Protein 6YXK (pdb70)

Solvent-accessible surface area: 20230 Å² total

Nearest PDB structures (foldseek):
  6yxk-assembly1_B  TM=1.005E+00  e=9.781E-44  Homo sapiens
  8f0l-assembly1_L  TM=9.885E-01  e=2.251E-37  Homo sapiens
  6u9s-assembly2_E  TM=9.678E-01  e=3.108E-36  Mus musculus
  7m55-assembly1_L  TM=8.097E-01  e=1.342E-36  Mus musculus
  7r9d-assembly1_L  TM=7.893E-01  e=4.259E-36  Mus musculus

B-factor: mean 36.18, std 8.66, range [21.0, 83.38]

Organism: Homo sapiens (NCBI:txid9606)

Foldseek 3Di:
DAWAWDAADEAAAQAKDKTKIADPDDQLQFWKKWKWWAAPPGDIHTAWIANQNVRDIDGDPVQPPFWGWHHDSVRSMIIIMGGRDDQVRQTWIKMFTFDGVVVDPGGDGDHIYPTYGYGHHPDDADFWDKDKQAFEPDDVKTKIWIKTDFGDDDDKDKDKPVNPDDAQKDKDDWDQDPVRGIITMIMGIGDPVCQVPDWIWMWMADPRVRDTDTDIHHHD/DWDKAKPDQEDAAAFFAKDKIKIFTPWFQQDPPPRFRQKWKWWAADPDDTDTADGSQFHGDPPRDPLWGKDDGTTMIMIMRHGDDLVRQTKMKMWGPSDPVTDIYIHGYAYDDDFAFWDKDKDWADPVVLVVFKTKIKIKTPFGPDPDKDKWKDFQRHTDPDQKDKDKDQQDSPRRGIMMMMIGMDTSVVVVVTFKIKIWMDGPNDPDIDIDIGTPDD/DDPPDVD

CATH classification: 2.60.40.10 (+1 more: 2.60.40.10)

GO terms:
  GO:0005856 cytoskeleton (C, IDA)
  GO:0003725 double-stranded RNA binding (F, IDA)
  GO:0071222 cellular response to lipopolysaccharide (P, IMP)
  GO:0071225 cellular response to muramyl dipeptide (P, IMP)
  GO:0005515 protein binding (F, IPI)
  GO:0005737 cytoplasm (C, IDA)
  GO:1990254 keratin filament binding (F, IPI)
  GO:0005815 microtubule organizing center (C, TAS)
  GO:0005829 cytosol (C, TAS)
  GO:0042802 identical protein binding (F, IPI)
  GO:0097110 scaffold protein binding (F, IPI)
  GO:0045111 intermediate filament cytoskeleton (C, IDA)
  GO:0060090 molecular adaptor activity (F, EXP)
  GO:0005200 structural constituent of cytoskeleton (F, IDA)
  GO:0005777 peroxisome (C, IDA)
  GO:0005829 cytosol (C, IDA)
  GO:0005882 intermediate filament (C, IDA)
  GO:0005856 cytoskeleton (C, TAS)
  GO:0070062 extracellular exosome (C, HDA)
  GO:0005925 focal adhesion (C, HDA)

InterPro domains:
  IPR006821 Intermediate filament head, DNA-binding domain [PF04732] (7-101)
  IPR018039 Intermediate filament protein, conserved site [PS00226] (397-405)
  IPR039008 Intermediate filament, rod domain [PF00038] (102-410)
  IPR039008 Intermediate filament, rod domain [PS51842] (103-411)
  IPR039008 Intermediate filament, rod domain [SM01391] (102-410)
  IPR050405 Intermediate filament structural protein [PTHR45652] (4-454)

Secondary structure (DSSP, 8-state):
-EEE--SEEEE-TT--EEEEEEEESS-GGGEEEEEEEE-TTS--EEEEEEETTTTEEEE-GGGTTTEEEEEEGGGTEEEEEE-S--GGG-EEEEEEEEEETTT-------EE---EEEEE--PPPBPPEEEEEPPPS---EEEEEEEEEEEBSS--EEEEGGGTB-TTEEEPPPEE-TTS-EEEEEEEEEEGGGTTT---EEEEEEGGGTEEEEEE----/---EEEE-SEEEE-TTS-EEEEEEESS--EETTTTEE-EEEEEE-TTS--EEEEETTTEEPTT--TTEEEEEETTEEEEEESS--GGG-EEEEEEE-SSSS--B--EEEEE----BPPEEEEEPPPHHHHHTTEEEEEEEEEEEBSS--EEEEEETTEEP-SSEEEEEPPPPTTT--EEEEEEEEEEHHHHTT-SEEEEEEE-TT-SS-EEEEEES--/-------

Radius of gyration: 24.69 Å; Cα contacts (8 Å, |Δi|>4): 1161; chains: 3; bounding box: 61×64×58 Å

Structure (mmCIF, N/CA/C/O backbone):
data_6YXK
#
_entry.id   6YXK
#
_cell.length_a   53.379
_cell.length_b   82.094
_cell.length_c   135.613
_cell.angle_alpha   90.000
_cell.angle_beta   90.000
_cell.angle_gamma   90.000
#
_symmetry.space_group_name_H-M   'P 21 21 21'
#
loop_
_entity.id
_entity.type
_entity.pdbx_description
1 polymer 'ACPA 3F3 Fab fragment - heavy chain'
2 polymer 'ACPA 3F3 Fab fragment - light chain'
3 polymer 'Citrullinated Vimentin (59-74)'
4 non-polymer 2-acetamido-2-deoxy-beta-D-glucopyranose
5 water water
#
loop_
_atom_site.group_PDB
_atom_site.id
_atom_site.type_symbol
_atom_site.label_atom_id
_atom_site.label_alt_id
_atom_site.label_comp_id
_atom_site.label_asym_id
_atom_site.label_entity_id
_atom_site.label_seq_id
_atom_site.pdbx_PDB_ins_code
_atom_site.Cartn_x
_atom_site.Cartn_y
_atom_site.Cartn_z
_atom_site.occupancy
_atom_site.B_iso_or_equiv
_atom_site.auth_seq_id
_atom_site.auth_comp_id
_atom_site.auth_asym_id
_atom_site.auth_atom_id
_atom_site.pdbx_PDB_model_num
ATOM 1 N N . VAL A 1 1 ? 15.674 54.675 44.147 1.000 42.189 2 VAL A N 1
ATOM 2 C CA . VAL A 1 1 ? 16.682 54.103 43.138 1.000 40.591 2 VAL A CA 1
ATOM 3 C C . VAL A 1 1 ? 16.416 54.779 41.823 1.000 37.579 2 VAL A C 1
ATOM 4 O O . VAL A 1 1 ? 15.417 54.448 41.237 1.000 37.182 2 VAL A O 1
ATOM 19 N N . GLN A 1 2 ? 17.264 55.709 41.409 1.000 37.636 3 GLN A N 1
ATOM 20 C CA . GLN A 1 2 ? 17.082 56.257 40.057 1.000 36.687 3 GLN A CA 1
ATOM 21 C C . GLN A 1 2 ? 18.350 56.869 39.520 1.000 33.905 3 GLN A C 1
ATOM 22 O O . GLN A 1 2 ? 19.351 56.995 40.245 1.000 33.427 3 GLN A O 1
ATOM 36 N N . LEU A 1 3 ? 18.251 57.150 38.241 1.000 30.051 4 LEU A N 1
ATOM 37 C CA . LEU A 1 3 ? 19.313 57.801 37.468 1.000 29.864 4 LEU A CA 1
ATOM 38 C C . LEU A 1 3 ? 18.774 59.143 36.969 1.000 29.572 4 LEU A C 1
ATOM 39 O O . LEU A 1 3 ? 17.756 59.178 36.231 1.000 29.681 4 LEU A O 1
ATOM 55 N N . VAL A 1 4 ? 19.505 60.206 37.272 1.000 29.751 5 VAL A N 1
ATOM 56 C CA . VAL A 1 4 ? 19.059 61.577 36.974 1.000 29.992 5 VAL A CA 1
ATOM 57 C C . VAL A 1 4 ? 19.893 62.095 35.796 1.000 28.370 5 VAL A C 1
ATOM 58 O O . VAL A 1 4 ? 21.107 62.073 35.901 1.000 28.184 5 VAL A O 1
ATOM 71 N N . GLN A 1 5 ? 19.231 62.582 34.768 1.000 27.686 6 GLN A N 1
ATOM 72 C CA . GLN A 1 5 ? 19.916 63.194 33.616 1.000 29.062 6 GLN A CA 1
ATOM 73 C C . GLN A 1 5 ? 19.256 64.526 33.264 1.000 29.821 6 GLN A C 1
ATOM 74 O O . GLN A 1 5 ? 18.052 64.666 33.319 1.000 29.516 6 GLN A O 1
ATOM 88 N N . PRO A 1 6 ? 20.010 65.482 32.694 1.000 30.306 7 PRO A N 1
ATOM 89 C CA . PRO A 1 6 ? 19.464 66.765 32.318 1.000 29.875 7 PRO A CA 1
ATOM 90 C C . PRO A 1 6 ? 18.586 66.524 31.104 1.000 28.473 7 PRO A C 1
ATOM 91 O O . PRO A 1 6 ? 18.841 65.512 30.422 1.000 27.869 7 PRO A O 1
ATOM 102 N N . GLY A 1 7 ? 17.582 67.400 30.898 1.000 28.185 8 GLY A N 1
ATOM 103 C CA . GLY A 1 7 ? 16.607 67.204 29.803 1.000 28.095 8 GLY A CA 1
ATOM 104 C C . GLY A 1 7 ? 17.267 67.311 28.432 1.000 28.140 8 GLY A C 1
ATOM 105 O O . GLY A 1 7 ? 16.841 66.577 27.471 1.000 29.670 8 GLY A O 1
ATOM 109 N N . ALA A 1 8 ? 18.113 68.323 28.235 1.000 28.987 9 ALA A N 1
ATOM 110 C CA . ALA A 1 8 ? 18.538 68.649 26.849 1.000 30.206 9 ALA A CA 1
ATOM 111 C C . ALA A 1 8 ? 19.905 69.302 26.876 1.000 31.085 9 ALA A C 1
ATOM 112 O O . ALA A 1 8 ? 20.315 69.869 27.894 1.000 31.911 9 ALA A O 1
ATOM 119 N N . GLU A 1 9 ? 20.649 69.079 25.803 1.000 31.183 10 GLU A N 1
ATOM 120 C CA . GLU A 1 9 ? 21.869 69.804 25.536 1.000 32.338 10 GLU A CA 1
ATOM 121 C C . GLU A 1 9 ? 21.826 70.138 24.037 1.000 32.042 10 GLU A C 1
ATOM 122 O O . GLU A 1 9 ? 21.411 69.241 23.264 1.000 29.068 10 GLU A O 1
ATOM 134 N N . VAL A 1 10 ? 22.256 71.340 23.658 1.000 32.337 11 VAL A N 1
ATOM 135 C CA . VAL A 1 10 ? 22.447 71.694 22.203 1.000 33.555 11 VAL A CA 1
ATOM 136 C C . VAL A 1 10 ? 23.928 71.913 21.974 1.000 34.291 11 VAL A C 1
ATOM 137 O O . VAL A 1 10 ? 24.482 72.696 22.728 1.000 35.131 11 VAL A O 1
ATOM 150 N N . MET A 1 11 ? 24.550 71.186 21.055 1.000 33.882 12 MET A N 1
ATOM 151 C CA . MET A 1 11 ? 25.967 71.372 20.719 1.000 35.051 12 MET A CA 1
ATOM 152 C C . MET A 1 11 ? 26.045 71.692 19.237 1.000 34.939 12 MET A C 1
ATOM 153 O O . MET A 1 11 ? 25.206 71.151 18.488 1.000 31.490 12 MET A O 1
ATOM 167 N N . GLN A 1 12 ? 27.182 72.259 18.882 1.000 36.442 13 GLN A N 1
ATOM 168 C CA . GLN A 1 12 ? 27.547 72.606 17.482 1.000 39.450 13 GLN A CA 1
ATOM 169 C C . GLN A 1 12 ? 28.118 71.384 16.789 1.000 37.025 13 GLN A C 1
ATOM 170 O O . GLN A 1 12 ? 28.880 70.628 17.408 1.000 34.733 13 GLN A O 1
ATOM 184 N N . PRO A 1 13 ? 27.903 71.296 15.451 1.000 35.901 14 PRO A N 1
ATOM 185 C CA . PRO A 1 13 ? 28.645 70.346 14.633 1.000 35.196 14 PRO A CA 1
ATOM 186 C C . PRO A 1 13 ? 30.138 70.495 14.887 1.000 35.214 14 PRO A C 1
ATOM 187 O O . PRO A 1 13 ? 30.678 71.628 14.864 1.000 35.679 14 PRO A O 1
ATOM 198 N N . GLY A 1 14 ? 30.775 69.334 15.077 1.000 34.711 15 GLY A N 1
ATOM 199 C CA . GLY A 1 14 ? 32.229 69.246 15.217 1.000 35.461 15 GLY A CA 1
ATOM 200 C C . GLY A 1 14 ? 32.661 69.422 16.654 1.000 35.356 15 GLY A C 1
ATOM 201 O O . GLY A 1 14 ? 33.807 69.158 16.931 1.000 36.018 15 GLY A O 1
ATOM 205 N N . ALA A 1 15 ? 31.753 69.797 17.542 1.000 35.177 16 ALA A N 1
ATOM 206 C CA . ALA A 1 15 ? 32.052 70.066 18.956 1.000 35.800 16 ALA A CA 1
ATOM 207 C C . ALA A 1 15 ? 32.036 68.739 19.721 1.000 36.069 16 ALA A C 1
ATOM 208 O O . ALA A 1 15 ? 31.702 67.673 19.120 1.000 34.873 16 ALA A O 1
ATOM 215 N N . SER A 1 16 ? 32.347 68.812 21.017 1.000 36.280 17 SER A N 1
ATOM 216 C CA . SER A 1 16 ? 32.338 67.684 21.979 1.000 36.880 17 SER A CA 1
ATOM 217 C C . SER A 1 16 ? 31.132 67.818 22.870 1.000 36.608 17 SER A C 1
ATOM 218 O O . SER A 1 16 ? 30.649 68.930 22.985 1.000 40.123 17 SER A O 1
ATOM 226 N N . MET A 1 17 ? 30.629 66.718 23.395 1.000 35.504 18 MET A N 1
ATOM 227 C CA . MET A 1 17 ? 29.545 66.808 24.394 1.000 34.644 18 MET A CA 1
ATOM 228 C C . MET A 1 17 ? 29.982 66.026 25.627 1.000 32.925 18 MET A C 1
ATOM 229 O O . MET A 1 17 ? 30.856 65.173 25.539 1.000 31.414 18 MET A O 1
ATOM 243 N N . LYS A 1 18 ? 29.301 66.294 26.720 1.000 31.896 19 LYS A N 1
ATOM 244 C CA . LYS A 1 18 ? 29.513 65.586 27.976 1.000 30.508 19 LYS A CA 1
ATOM 245 C C . LYS A 1 18 ? 28.131 65.483 28.625 1.000 29.413 19 LYS A C 1
ATOM 246 O O . LYS A 1 18 ? 27.484 66.526 28.894 1.000 29.269 19 LYS A O 1
ATOM 265 N N . VAL A 1 19 ? 27.647 64.264 28.688 1.000 28.279 20 VAL A N 1
ATOM 266 C CA . VAL A 1 19 ? 26.272 63.966 29.144 1.000 29.109 20 VAL A CA 1
ATOM 267 C C . VAL A 1 19 ? 26.431 63.273 30.487 1.000 28.025 20 VAL A C 1
ATOM 268 O O . VAL A 1 19 ? 27.206 62.348 30.596 1.000 27.357 20 VAL A O 1
ATOM 281 N N . PRO A 1 20 ? 25.862 63.818 31.575 1.000 28.323 21 PRO A N 1
ATOM 282 C CA . PRO A 1 20 ? 25.964 63.170 32.886 1.000 28.851 21 PRO A CA 1
ATOM 283 C C . PRO A 1 20 ? 24.792 62.239 33.232 1.000 28.519 21 PRO A C 1
ATOM 284 O O . PRO A 1 20 ? 23.707 62.355 32.702 1.000 25.974 21 PRO A O 1
ATOM 295 N N . CYS A 1 21 ? 25.031 61.416 34.255 1.000 29.050 22 CYS A N 1
ATOM 296 C CA . CYS A 1 21 ? 24.083 60.430 34.783 1.000 28.135 22 CYS A CA 1
ATOM 297 C C . CYS A 1 21 ? 24.374 60.332 36.277 1.000 29.017 22 CYS A C 1
ATOM 298 O O . CYS A 1 21 ? 25.348 59.731 36.595 1.000 27.761 22 CYS A O 1
ATOM 305 N N . GLU A 1 22 ? 23.520 60.912 37.078 1.000 29.945 23 GLU A N 1
ATOM 306 C CA . GLU A 1 22 ? 23.702 61.009 38.538 1.000 32.208 23 GLU A CA 1
ATOM 307 C C . GLU A 1 22 ? 22.835 59.931 39.186 1.000 32.636 23 GLU A C 1
ATOM 308 O O . GLU A 1 22 ? 21.647 59.737 38.833 1.000 31.947 23 GLU A O 1
ATOM 320 N N . THR A 1 23 ? 23.466 59.132 40.014 1.000 34.462 24 THR A N 1
ATOM 321 C CA . THR A 1 23 ? 22.786 57.970 40.599 1.000 34.834 24 THR A CA 1
ATOM 322 C C . THR A 1 23 ? 22.200 58.408 41.915 1.000 37.811 24 THR A C 1
ATOM 323 O O . THR A 1 23 ? 22.882 59.142 42.674 1.000 38.008 24 THR A O 1
ATOM 334 N N . SER A 1 24 ? 21.073 57.785 42.215 1.000 40.397 25 SER A N 1
ATOM 335 C CA . SER A 1 24 ? 20.293 57.988 43.464 1.000 43.432 25 SER A CA 1
ATOM 336 C C . SER A 1 24 ? 19.870 56.646 44.078 1.000 42.696 25 SER A C 1
ATOM 337 O O . SER A 1 24 ? 19.412 55.771 43.334 1.000 40.372 25 SER A O 1
ATOM 345 N N . GLY A 1 25 ? 19.844 56.533 45.399 1.000 42.967 26 GLY A N 1
ATOM 346 C CA . GLY A 1 25 ? 19.061 55.485 46.064 1.000 43.696 26 GLY A CA 1
ATOM 347 C C . GLY A 1 25 ? 19.797 54.155 46.079 1.000 45.332 26 GLY A C 1
ATOM 348 O O . GLY A 1 25 ? 19.155 53.132 46.413 1.000 49.797 26 GLY A O 1
ATOM 352 N N . TYR A 1 26 ? 21.098 54.149 45.771 1.000 44.006 27 TYR A N 1
ATOM 353 C CA . TYR A 1 26 ? 21.978 52.956 45.787 1.000 42.335 27 TYR A CA 1
ATOM 354 C C . TYR A 1 26 ? 23.425 53.407 45.720 1.000 43.123 27 TYR A C 1
ATOM 355 O O . TYR A 1 26 ? 23.683 54.593 45.504 1.000 45.413 27 TYR A O 1
ATOM 373 N N . ILE A 1 27 ? 24.318 52.451 45.920 1.000 43.189 28 ILE A N 1
ATOM 374 C CA . ILE A 1 27 ? 25.782 52.663 45.980 1.000 43.506 28 ILE A CA 1
ATOM 375 C C . ILE A 1 27 ? 26.357 52.700 44.562 1.000 42.718 28 ILE A C 1
ATOM 376 O O . ILE A 1 27 ? 26.454 51.613 43.947 1.000 40.104 28 ILE A O 1
ATOM 392 N N . PHE A 1 28 ? 26.794 53.901 44.162 1.000 41.806 29 PHE A N 1
ATOM 393 C CA . PHE A 1 28 ? 27.271 54.294 42.812 1.000 40.061 29 PHE A CA 1
ATOM 394 C C . PHE A 1 28 ? 28.268 53.241 42.287 1.000 38.925 29 PHE A C 1
ATOM 395 O O . PHE A 1 28 ? 28.241 52.849 41.127 1.000 36.222 29 PHE A O 1
ATOM 412 N N . ASN A 1 29 ? 29.207 52.854 43.149 1.000 37.126 30 ASN A N 1
ATOM 413 C CA . ASN A 1 29 ? 30.372 52.008 42.769 1.000 36.897 30 ASN A CA 1
ATOM 414 C C . ASN A 1 29 ? 29.961 50.556 42.451 1.000 35.464 30 ASN A C 1
ATOM 415 O O . ASN A 1 29 ? 30.738 49.849 41.794 1.000 37.656 30 ASN A O 1
ATOM 426 N N . ASP A 1 30 ? 28.814 50.083 42.918 1.000 34.139 31 ASP A N 1
ATOM 427 C CA . ASP A 1 30 ? 28.491 48.642 42.912 1.000 33.679 31 ASP A CA 1
ATOM 428 C C . ASP A 1 30 ? 27.805 48.207 41.602 1.000 31.529 31 ASP A C 1
ATOM 429 O O . ASP A 1 30 ? 27.511 47.033 41.542 1.000 30.542 31 ASP A O 1
ATOM 438 N N . TYR A 1 31 ? 27.527 49.077 40.610 1.000 31.381 32 TYR A N 1
ATOM 439 C CA . TYR A 1 31 ? 26.824 48.595 39.400 1.000 29.432 32 TYR A CA 1
ATOM 440 C C . TYR A 1 31 ? 27.453 49.174 38.135 1.000 29.666 32 TYR A C 1
ATOM 441 O O . TYR A 1 31 ? 27.917 50.291 38.121 1.000 30.927 32 TYR A O 1
ATOM 459 N N . TYR A 1 32 ? 27.344 48.438 37.045 1.000 27.842 33 TYR A N 1
ATOM 460 C CA . TYR A 1 32 ? 27.767 48.961 35.736 1.000 28.046 33 TYR A CA 1
ATOM 461 C C . TYR A 1 32 ? 26.729 49.958 35.274 1.000 26.900 33 TYR A C 1
ATOM 462 O O . TYR A 1 32 ? 25.593 49.778 35.678 1.000 27.119 33 TYR A O 1
ATOM 480 N N . LEU A 1 33 ? 27.157 50.993 34.561 1.000 26.880 34 LEU A N 1
ATOM 481 C CA . LEU A 1 33 ? 26.265 51.926 33.868 1.000 26.767 34 LEU A CA 1
ATOM 482 C C . LEU A 1 33 ? 26.545 51.717 32.372 1.000 26.982 34 LEU A C 1
ATOM 483 O O . LEU A 1 33 ? 27.637 51.381 32.047 1.000 27.553 34 LEU A O 1
ATOM 499 N N . HIS A 1 34 ? 25.522 51.895 31.573 1.000 26.346 35 HIS A N 1
ATOM 500 C CA . HIS A 1 34 ? 25.523 51.743 30.094 1.000 26.163 35 HIS A CA 1
ATOM 501 C C . HIS A 1 34 ? 24.943 53.010 29.498 1.000 25.588 35 HIS A C 1
ATOM 502 O O . HIS A 1 34 ? 24.060 53.624 30.120 1.000 24.679 35 HIS A O 1
ATOM 517 N N . TRP A 1 35 ? 25.379 53.343 28.292 1.000 25.570 36 TRP A N 1
ATOM 518 C CA . TRP A 1 35 ? 24.821 54.419 27.517 1.000 24.412 36 TRP A CA 1
ATOM 519 C C . TRP A 1 35 ? 24.217 53.777 26.276 1.000 25.372 36 TRP A C 1
ATOM 520 O O . TRP A 1 35 ? 24.877 52.926 25.620 1.000 24.138 36 TRP A O 1
ATOM 541 N N . VAL A 1 36 ? 23.008 54.213 25.982 1.000 25.688 37 VAL A N 1
ATOM 542 C CA . VAL A 1 36 ? 22.154 53.724 24.877 1.000 25.883 37 VAL A CA 1
ATOM 543 C C . VAL A 1 36 ? 21.568 54.983 24.239 1.000 25.566 37 VAL A C 1
ATOM 544 O O . VAL A 1 36 ? 20.942 55.805 24.989 1.000 25.989 37 VAL A O 1
ATOM 557 N N . ARG A 1 37 ? 21.680 55.142 22.932 1.000 24.573 38 ARG A N 1
ATOM 558 C CA . ARG A 1 37 ? 21.181 56.372 22.322 1.000 24.343 38 ARG A CA 1
ATOM 559 C C . ARG A 1 37 ? 20.042 56.033 21.345 1.000 24.674 38 ARG A C 1
ATOM 560 O O . ARG A 1 37 ? 19.935 54.884 20.890 1.000 24.540 38 ARG A O 1
ATOM 581 N N . GLN A 1 38 ? 19.174 57.014 21.045 1.000 26.321 39 GLN A N 1
ATOM 582 C CA . GLN A 1 38 ? 17.976 56.798 20.177 1.000 28.345 39 GLN A CA 1
ATOM 583 C C . GLN A 1 38 ? 17.755 58.035 19.340 1.000 27.580 39 GLN A C 1
ATOM 584 O O . GLN A 1 38 ? 17.331 59.054 19.865 1.000 28.238 39 GLN A O 1
ATOM 598 N N . ALA A 1 39 ? 18.148 57.973 18.105 1.000 29.777 40 ALA A N 1
ATOM 599 C CA . ALA A 1 39 ? 17.892 59.048 17.135 1.000 32.300 40 ALA A CA 1
ATOM 600 C C . ALA A 1 39 ? 16.381 59.233 16.986 1.000 33.962 40 ALA A C 1
ATOM 601 O O . ALA A 1 39 ? 15.606 58.300 17.132 1.000 31.275 40 ALA A O 1
ATOM 608 N N . PRO A 1 40 ? 15.917 60.441 16.593 1.000 39.592 41 PRO A N 1
ATOM 609 C CA . PRO A 1 40 ? 14.479 60.728 16.509 1.000 41.275 41 PRO A CA 1
ATOM 610 C C . PRO A 1 40 ? 13.772 59.707 15.596 1.000 39.280 41 PRO A C 1
ATOM 611 O O . PRO A 1 40 ? 14.229 59.508 14.464 1.000 34.198 41 PRO A O 1
ATOM 622 N N . GLY A 1 41 ? 12.815 59.000 16.219 1.000 38.503 42 GLY A N 1
ATOM 623 C CA . GLY A 1 41 ? 11.908 57.982 15.656 1.000 38.904 42 GLY A CA 1
ATOM 624 C C . GLY A 1 41 ? 12.591 56.668 15.337 1.000 38.590 42 GLY A C 1
ATOM 625 O O . GLY A 1 41 ? 12.046 55.911 14.545 1.000 42.056 42 GLY A O 1
ATOM 629 N N . LEU A 1 42 ? 13.790 56.400 15.839 1.000 36.031 43 LEU A N 1
ATOM 630 C CA . LEU A 1 42 ? 14.502 55.185 15.436 1.000 33.406 43 LEU A CA 1
ATOM 631 C C . LEU A 1 42 ? 14.731 54.319 16.675 1.000 32.964 43 LEU A C 1
ATOM 632 O O . LEU A 1 42 ? 14.121 54.603 17.780 1.000 32.019 43 LEU A O 1
ATOM 648 N N . GLY A 1 43 ? 15.568 53.294 16.478 1.000 32.149 44 GLY A N 1
ATOM 649 C CA . GLY A 1 43 ? 15.899 52.241 17.427 1.000 32.151 44 GLY A CA 1
ATOM 650 C C . GLY A 1 43 ? 16.741 52.691 18.611 1.000 30.433 44 GLY A C 1
ATOM 651 O O . GLY A 1 43 ? 17.250 53.806 18.653 1.000 31.949 44 GLY A O 1
ATOM 655 N N . LEU A 1 44 ? 16.985 51.755 19.501 1.000 29.696 45 LEU A N 1
ATOM 656 C CA . LEU A 1 44 ? 17.970 51.838 20.615 1.000 27.951 45 LEU A CA 1
ATOM 657 C C . LEU A 1 44 ? 19.338 51.326 20.144 1.000 28.933 45 LEU A C 1
ATOM 658 O O . LEU A 1 44 ? 19.366 50.346 19.453 1.000 30.821 45 LEU A O 1
ATOM 674 N N . GLU A 1 45 ? 20.428 52.056 20.426 1.000 28.317 46 GLU A N 1
ATOM 675 C CA . GLU A 1 45 ? 21.794 51.666 20.049 1.000 28.265 46 GLU A CA 1
ATOM 676 C C . GLU A 1 45 ? 22.600 51.703 21.347 1.000 25.925 46 GLU A C 1
ATOM 677 O O . GLU A 1 45 ? 22.790 52.791 21.843 1.000 24.607 46 GLU A O 1
ATOM 689 N N . TRP A 1 46 ? 23.234 50.593 21.639 1.000 25.397 47 TRP A N 1
ATOM 690 C CA . TRP A 1 46 ? 24.162 50.425 22.769 1.000 26.235 47 TRP A CA 1
ATOM 691 C C . TRP A 1 46 ? 25.507 51.013 22.406 1.000 25.923 47 TRP A C 1
ATOM 692 O O . TRP A 1 46 ? 26.080 50.726 21.291 1.000 25.637 47 TRP A O 1
ATOM 713 N N . MET A 1 47 ? 26.021 51.837 23.297 1.000 25.126 48 MET A N 1
ATOM 714 C CA . MET A 1 47 ? 27.292 52.544 23.038 1.000 25.882 48 MET A CA 1
ATOM 715 C C . MET A 1 47 ? 28.427 51.922 23.862 1.000 25.625 48 MET A C 1
ATOM 716 O O . MET A 1 47 ? 29.564 51.793 23.317 1.000 25.141 48 MET A O 1
ATOM 730 N N . GLY A 1 48 ? 28.174 51.570 25.146 1.000 23.239 49 GLY A N 1
ATOM 731 C CA . GLY A 1 48 ? 29.280 51.125 25.963 1.000 23.061 49 GLY A CA 1
ATOM 732 C C . GLY A 1 48 ? 28.861 50.999 27.412 1.000 23.120 49 GLY A C 1
ATOM 733 O O . GLY A 1 48 ? 27.730 51.465 27.740 1.000 22.104 49 GLY A O 1
ATOM 737 N N . TRP A 1 49 ? 29.748 50.425 28.245 1.000 23.705 50 TRP A N 1
ATOM 738 C CA . TRP A 1 49 ? 29.483 50.426 29.722 1.000 23.801 50 TRP A CA 1
ATOM 739 C C . TRP A 1 49 ? 30.720 50.944 30.428 1.000 23.960 50 TRP A C 1
ATOM 740 O O . TRP A 1 49 ? 31.800 51.024 29.829 1.000 23.355 50 TRP A O 1
ATOM 761 N N . ILE A 1 50 ? 30.564 51.230 31.725 1.000 24.717 51 ILE A N 1
ATOM 762 C CA . ILE A 1 50 ? 31.641 51.646 32.630 1.000 25.134 51 ILE A CA 1
ATOM 763 C C . ILE A 1 50 ? 31.331 50.971 33.981 1.000 26.040 51 ILE A C 1
ATOM 764 O O . ILE A 1 50 ? 30.234 50.914 34.330 1.000 25.314 51 ILE A O 1
ATOM 780 N N . ALA A 1 51 ? 32.323 50.410 34.626 1.000 27.896 52 ALA A N 1
ATOM 781 C CA . ALA A 1 51 ? 32.267 49.917 36.018 1.000 29.516 52 ALA A CA 1
ATOM 782 C C . ALA A 1 51 ? 32.747 51.096 36.830 1.000 30.521 52 ALA A C 1
ATOM 783 O O . ALA A 1 51 ? 33.891 51.409 36.788 1.000 32.405 52 ALA A O 1
ATOM 790 N N . PRO A 1 52 ? 31.884 51.912 37.444 1.000 32.203 53 PRO A N 1
ATOM 791 C CA . PRO A 1 52 ? 32.331 53.174 38.014 1.000 33.574 53 PRO A CA 1
ATOM 792 C C . PRO A 1 52 ? 33.418 52.969 39.082 1.000 35.699 53 PRO A C 1
ATOM 793 O O . PRO A 1 52 ? 34.326 53.819 39.181 1.000 35.966 53 PRO A O 1
ATOM 804 N N . LYS A 1 53 ? 33.377 51.857 39.789 1.000 37.290 54 LYS A N 1
ATOM 805 C CA . LYS A 1 53 ? 34.339 51.652 40.912 1.000 40.520 54 LYS A CA 1
ATOM 806 C C . LYS A 1 53 ? 35.774 51.804 40.386 1.000 40.918 54 LYS A C 1
ATOM 807 O O . LYS A 1 53 ? 36.488 52.595 40.945 1.000 41.070 54 LYS A O 1
ATOM 826 N N . THR A 1 54 ? 36.126 51.155 39.262 1.000 39.376 55 THR A N 1
ATOM 827 C CA . THR A 1 54 ? 37.503 51.054 38.718 1.000 38.549 55 THR A CA 1
ATOM 828 C C . THR A 1 54 ? 37.714 51.943 37.489 1.000 38.309 55 THR A C 1
ATOM 829 O O . THR A 1 54 ? 38.886 52.126 37.062 1.000 39.511 55 THR A O 1
ATOM 840 N N . GLY A 1 55 ? 36.648 52.494 36.914 1.000 35.908 56 GLY A N 1
ATOM 841 C CA . GLY A 1 55 ? 36.758 53.297 35.684 1.000 35.333 56 GLY A CA 1
ATOM 842 C C . GLY A 1 55 ? 37.001 52.416 34.474 1.000 34.205 56 GLY A C 1
ATOM 843 O O . GLY A 1 55 ? 37.273 52.970 33.387 1.000 37.018 56 GLY A O 1
ATOM 847 N N . VAL A 1 56 ? 36.904 51.101 34.603 1.000 33.360 57 VAL A N 1
ATOM 848 C CA . VAL A 1 56 ? 37.175 50.231 33.431 1.000 33.687 57 VAL A CA 1
ATOM 849 C C . VAL A 1 56 ? 35.955 50.390 32.521 1.000 31.621 57 VAL A C 1
ATOM 850 O O . VAL A 1 56 ? 34.815 50.569 33.007 1.000 29.145 57 VAL A O 1
ATOM 863 N N . THR A 1 57 ? 36.195 50.467 31.239 1.000 32.014 58 THR A N 1
ATOM 864 C CA . THR A 1 57 ? 35.133 50.681 30.248 1.000 31.556 58 THR A CA 1
ATOM 865 C C . THR A 1 57 ? 35.168 49.659 29.093 1.000 33.274 58 THR A C 1
ATOM 866 O O . THR A 1 57 ? 36.175 48.926 28.945 1.000 34.343 58 THR A O 1
ATOM 877 N N . LYS A 1 58 ? 34.090 49.609 28.304 1.000 32.671 59 LYS A N 1
ATOM 878 C CA . LYS A 1 58 ? 34.052 48.846 27.033 1.000 33.915 59 LYS A CA 1
ATOM 879 C C . LYS A 1 58 ? 33.077 49.586 26.121 1.000 31.784 59 LYS A C 1
ATOM 880 O O . LYS A 1 58 ? 31.990 49.946 26.592 1.000 29.788 59 LYS A O 1
ATOM 899 N N . PHE A 1 59 ? 33.509 49.867 24.903 1.000 30.036 60 PHE A N 1
ATOM 900 C CA . PHE A 1 59 ? 32.700 50.647 23.935 1.000 28.976 60 PHE A CA 1
ATOM 901 C C . PHE A 1 59 ? 32.397 49.742 22.748 1.000 28.980 60 PHE A C 1
ATOM 902 O O . PHE A 1 59 ? 33.238 48.966 22.288 1.000 29.503 60 PHE A O 1
ATOM 919 N N . ALA A 1 60 ? 31.295 49.982 22.090 1.000 29.331 61 ALA A N 1
ATOM 920 C CA . ALA A 1 60 ? 31.022 49.356 20.783 1.000 29.681 61 ALA A CA 1
ATOM 921 C C . ALA A 1 60 ? 32.106 49.854 19.829 1.000 31.141 61 ALA A C 1
ATOM 922 O O . ALA A 1 60 ? 32.565 51.004 19.988 1.000 29.584 61 ALA A O 1
ATOM 929 N N . GLN A 1 61 ? 32.549 48.967 18.956 1.000 33.004 62 GLN A N 1
ATOM 930 C CA . GLN A 1 61 ? 33.650 49.247 18.003 1.000 35.658 62 GLN A CA 1
ATOM 931 C C . GLN A 1 61 ? 33.337 50.548 17.260 1.000 34.941 62 GLN A C 1
ATOM 932 O O . GLN A 1 61 ? 34.176 51.428 17.277 1.000 36.334 62 GLN A O 1
ATOM 946 N N . LYS A 1 62 ? 32.172 50.736 16.674 1.000 34.812 63 LYS A N 1
ATOM 947 C CA . LYS A 1 62 ? 31.907 52.007 15.932 1.000 34.738 63 LYS A CA 1
ATOM 948 C C . LYS A 1 62 ? 32.085 53.284 16.762 1.000 34.574 63 LYS A C 1
ATOM 949 O O . LYS A 1 62 ? 32.071 54.319 16.147 1.000 34.002 63 LYS A O 1
ATOM 968 N N . PHE A 1 63 ? 32.154 53.264 18.098 1.000 33.139 64 PHE A N 1
ATOM 969 C CA . PHE A 1 63 ? 32.370 54.486 18.902 1.000 32.828 64 PHE A CA 1
ATOM 970 C C . PHE A 1 63 ? 33.789 54.565 19.447 1.000 34.562 64 PHE A C 1
ATOM 971 O O . PHE A 1 63 ? 34.146 55.580 20.000 1.000 35.172 64 PHE A O 1
ATOM 988 N N . GLN A 1 64 ? 34.616 53.559 19.197 1.000 37.596 65 GLN A N 1
ATOM 989 C CA . GLN A 1 64 ? 36.015 53.515 19.660 1.000 38.788 65 GLN A CA 1
ATOM 990 C C . GLN A 1 64 ? 36.783 54.665 19.006 1.000 39.492 65 GLN A C 1
ATOM 991 O O . GLN A 1 64 ? 36.587 54.899 17.802 1.000 36.587 65 GLN A O 1
ATOM 1005 N N . GLY A 1 65 ? 37.459 55.442 19.874 1.000 38.174 66 GLY A N 1
ATOM 1006 C CA . GLY A 1 65 ? 38.335 56.569 19.545 1.000 39.727 66 GLY A CA 1
ATOM 1007 C C . GLY A 1 65 ? 37.640 57.914 19.504 1.000 39.998 66 GLY A C 1
ATOM 1008 O O . GLY A 1 65 ? 38.345 58.908 19.197 1.000 45.168 66 GLY A O 1
ATOM 1012 N N . ARG A 1 66 ? 36.320 57.968 19.648 1.000 38.203 67 ARG A N 1
ATOM 1013 C CA . ARG A 1 66 ? 35.601 59.256 19.775 1.000 37.572 67 ARG A CA 1
ATOM 1014 C C . ARG A 1 66 ? 34.766 59.295 21.057 1.000 34.366 67 ARG A C 1
ATOM 1015 O O . ARG A 1 66 ? 34.157 60.297 21.270 1.000 34.106 67 ARG A O 1
ATOM 1036 N N . VAL A 1 67 ? 34.734 58.267 21.879 1.000 33.859 68 VAL A N 1
ATOM 1037 C CA . VAL A 1 67 ? 33.946 58.343 23.133 1.000 32.078 68 VAL A CA 1
ATOM 1038 C C . VAL A 1 67 ? 34.884 58.082 24.304 1.000 31.893 68 VAL A C 1
ATOM 1039 O O . VAL A 1 67 ? 35.960 57.477 24.178 1.000 30.860 68 VAL A O 1
ATOM 1052 N N . ASN A 1 68 ? 34.462 58.570 25.449 1.000 31.375 69 ASN A N 1
ATOM 1053 C CA . ASN A 1 68 ? 35.042 58.142 26.730 1.000 31.367 69 ASN A CA 1
ATOM 1054 C C . ASN A 1 68 ? 33.864 58.085 27.721 1.000 29.615 69 ASN A C 1
ATOM 1055 O O . ASN A 1 68 ? 32.814 58.668 27.427 1.000 28.566 69 ASN A O 1
ATOM 1065 N N . MET A 1 69 ? 34.017 57.287 28.777 1.000 28.684 70 MET A N 1
ATOM 1066 C CA . MET A 1 69 ? 33.058 57.188 29.883 1.000 27.980 70 MET A CA 1
ATOM 1067 C C . MET A 1 69 ? 33.898 57.265 31.147 1.000 29.127 70 MET A C 1
ATOM 1068 O O . MET A 1 69 ? 34.981 56.580 31.206 1.000 29.161 70 MET A O 1
ATOM 1082 N N . THR A 1 70 ? 33.515 58.190 32.006 1.000 29.703 71 THR A N 1
ATOM 1083 C CA . THR A 1 70 ? 34.287 58.524 33.218 1.000 31.132 71 THR A CA 1
ATOM 1084 C C . THR A 1 70 ? 33.313 58.609 34.395 1.000 31.249 71 THR A C 1
ATOM 1085 O O . THR A 1 70 ? 32.114 58.633 34.182 1.000 29.713 71 THR A O 1
ATOM 1096 N N . ALA A 1 71 ? 33.843 58.532 35.597 1.000 33.304 72 ALA A N 1
ATOM 1097 C CA . ALA A 1 71 ? 33.023 58.499 36.815 1.000 34.609 72 ALA A CA 1
ATOM 1098 C C . ALA A 1 71 ? 33.673 59.386 37.856 1.000 36.845 72 ALA A C 1
ATOM 1099 O O . ALA A 1 71 ? 34.903 59.376 37.920 1.000 37.691 72 ALA A O 1
ATOM 1106 N N . ASP A 1 72 ? 32.863 60.149 38.595 1.000 36.757 73 ASP A N 1
ATOM 1107 C CA . ASP A 1 72 ? 33.314 60.975 39.748 1.000 37.227 73 ASP A CA 1
ATOM 1108 C C . ASP A 1 72 ? 32.436 60.561 40.940 1.000 37.128 73 ASP A C 1
ATOM 1109 O O . ASP A 1 72 ? 31.261 60.963 41.006 1.000 37.429 73 ASP A O 1
ATOM 1118 N N . SER A 1 73 ? 32.940 59.690 41.765 1.000 37.071 74 SER A N 1
ATOM 1119 C CA . SER A 1 73 ? 32.132 59.115 42.866 1.000 38.897 74 SER A CA 1
ATOM 1120 C C . SER A 1 73 ? 31.827 60.190 43.899 1.000 38.224 74 SER A C 1
ATOM 1121 O O . SER A 1 73 ? 30.802 60.065 44.589 1.000 38.954 74 SER A O 1
ATOM 1129 N N . SER A 1 74 ? 32.584 61.266 43.910 1.000 38.372 75 SER A N 1
ATOM 1130 C CA . SER A 1 74 ? 32.346 62.359 44.876 1.000 40.031 75 SER A CA 1
ATOM 1131 C C . SER A 1 74 ? 31.007 63.032 44.563 1.000 39.376 75 SER A C 1
ATOM 1132 O O . SER A 1 74 ? 30.494 63.675 45.500 1.000 40.302 75 SER A O 1
ATOM 1140 N N . VAL A 1 75 ? 30.466 62.960 43.311 1.000 36.451 76 VAL A N 1
ATOM 1141 C CA . VAL A 1 75 ? 29.132 63.533 43.025 1.000 35.113 76 VAL A CA 1
ATOM 1142 C C . VAL A 1 75 ? 28.177 62.434 42.568 1.000 33.266 76 VAL A C 1
ATOM 1143 O O . VAL A 1 75 ? 27.140 62.785 42.009 1.000 32.173 76 VAL A O 1
ATOM 1156 N N . ASN A 1 76 ? 28.549 61.170 42.726 1.000 32.326 77 ASN A N 1
ATOM 1157 C CA . ASN A 1 76 ? 27.741 60.002 42.306 1.000 31.537 77 ASN A CA 1
ATOM 1158 C C . ASN A 1 76 ? 27.350 60.153 40.837 1.000 29.567 77 ASN A C 1
ATOM 1159 O O . ASN A 1 76 ? 26.206 59.762 40.543 1.000 27.911 77 ASN A O 1
ATOM 1169 N N . THR A 1 77 ? 28.230 60.736 40.008 1.000 28.536 78 THR A N 1
ATOM 1170 C CA . THR A 1 77 ? 27.885 60.958 38.563 1.000 27.756 78 THR A CA 1
ATOM 1171 C C . THR A 1 77 ? 28.910 60.260 37.667 1.000 27.580 78 THR A C 1
ATOM 1172 O O . THR A 1 77 ? 30.113 60.253 37.987 1.000 28.211 78 THR A O 1
ATOM 1183 N N . SER A 1 78 ? 28.424 59.714 36.568 1.000 26.659 79 SER A N 1
ATOM 1184 C CA . SER A 1 78 ? 29.211 59.146 35.461 1.000 26.812 79 SER A CA 1
ATOM 1185 C C . SER A 1 78 ? 28.852 59.895 34.169 1.000 26.529 79 SER A C 1
ATOM 1186 O O . SER A 1 78 ? 27.771 60.412 34.097 1.000 25.964 79 SER A O 1
ATOM 1194 N N . TYR A 1 79 ? 29.811 60.033 33.248 1.000 26.442 80 TYR A N 1
ATOM 1195 C CA . TYR A 1 79 ? 29.714 60.969 32.118 1.000 26.184 80 TYR A CA 1
ATOM 1196 C C . TYR A 1 79 ? 30.028 60.210 30.834 1.000 26.112 80 TYR A C 1
ATOM 1197 O O . TYR A 1 79 ? 30.937 59.394 30.805 1.000 26.342 80 TYR A O 1
ATOM 1215 N N . LEU A 1 80 ? 29.276 60.535 29.812 1.000 26.330 81 LEU A N 1
ATOM 1216 C CA . LEU A 1 80 ? 29.601 60.140 28.439 1.000 26.997 81 LEU A CA 1
ATOM 1217 C C . LEU A 1 80 ? 30.181 61.362 27.783 1.000 29.037 81 LEU A C 1
ATOM 1218 O O . LEU A 1 80 ? 29.427 62.418 27.750 1.000 29.570 81 LEU A O 1
ATOM 1234 N N . GLU A 1 81 ? 31.382 61.222 27.233 1.000 30.914 82 GLU A N 1
ATOM 1235 C CA . GLU A 1 81 ? 32.029 62.230 26.380 1.000 33.463 82 GLU A CA 1
ATOM 1236 C C . GLU A 1 81 ? 32.064 61.707 24.939 1.000 33.668 82 GLU A C 1
ATOM 1237 O O . GLU A 1 81 ? 32.451 60.542 24.705 1.000 33.626 82 GLU A O 1
ATOM 1249 N N . MET A 1 82 ? 31.726 62.548 23.996 1.000 33.705 83 MET A N 1
ATOM 1250 C CA . MET A 1 82 ? 31.893 62.155 22.583 1.000 34.524 83 MET A CA 1
ATOM 1251 C C . MET A 1 82 ? 32.381 63.377 21.792 1.000 33.288 83 MET A C 1
ATOM 1252 O O . MET A 1 82 ? 31.889 64.493 22.036 1.000 32.017 83 MET A O 1
ATOM 1266 N N . THR A 1 83 ? 33.327 63.170 20.878 1.000 32.934 84 THR A N 1
ATOM 1267 C CA . THR A 1 83 ? 33.951 64.236 20.067 1.000 33.878 84 THR A CA 1
ATOM 1268 C C . THR A 1 83 ? 33.434 64.128 18.624 1.000 33.697 84 THR A C 1
ATOM 1269 O O . THR A 1 83 ? 32.739 63.142 18.273 1.000 32.096 84 THR A O 1
ATOM 1280 N N . GLY A 1 84 ? 33.759 65.135 17.853 1.000 35.254 85 GLY A N 1
ATOM 1281 C CA . GLY A 1 84 ? 33.449 65.223 16.418 1.000 35.869 85 GLY A CA 1
ATOM 1282 C C . GLY A 1 84 ? 31.992 65.022 16.178 1.000 34.446 85 GLY A C 1
ATOM 1283 O O . GLY A 1 84 ? 31.724 64.291 15.267 1.000 34.953 85 GLY A O 1
ATOM 1287 N N . LEU A 1 85 ? 31.089 65.701 16.923 1.000 33.271 86 LEU A N 1
ATOM 1288 C CA . LEU A 1 85 ? 29.636 65.548 16.721 1.000 32.089 86 LEU A CA 1
ATOM 1289 C C . LEU A 1 85 ? 29.223 65.925 15.282 1.000 31.632 86 LEU A C 1
ATOM 1290 O O . LEU A 1 85 ? 29.598 66.964 14.805 1.000 31.955 86 LEU A O 1
ATOM 1306 N N . THR A 1 86 ? 28.264 65.203 14.764 1.000 31.233 87 THR A N 1
ATOM 1307 C CA . THR A 1 86 ? 27.556 65.503 13.486 1.000 32.326 87 THR A CA 1
ATOM 1308 C C . THR A 1 86 ? 26.061 65.391 13.709 1.000 31.763 87 THR A C 1
ATOM 1309 O O . THR A 1 86 ? 25.583 64.959 14.846 1.000 30.363 87 THR A O 1
ATOM 1320 N N . PHE A 1 87 ? 25.306 65.787 12.690 1.000 33.211 88 PHE A N 1
ATOM 1321 C CA . PHE A 1 87 ? 23.838 65.682 12.664 1.000 33.565 88 PHE A CA 1
ATOM 1322 C C . PHE A 1 87 ? 23.433 64.272 13.041 1.000 32.007 88 PHE A C 1
ATOM 1323 O O . PHE A 1 87 ? 22.370 64.176 13.681 1.000 30.934 88 PHE A O 1
ATOM 1340 N N . ASP A 1 88 ? 24.178 63.245 12.603 1.000 32.807 89 ASP A N 1
ATOM 1341 C CA . ASP A 1 88 ? 23.884 61.828 12.939 1.000 33.413 89 ASP A CA 1
ATOM 1342 C C . ASP A 1 88 ? 24.068 61.558 14.441 1.000 31.447 89 ASP A C 1
ATOM 1343 O O . ASP A 1 88 ? 23.801 60.418 14.852 1.000 30.497 89 ASP A O 1
ATOM 1352 N N . ASP A 1 89 ? 24.540 62.502 15.250 1.000 30.446 90 ASP A N 1
ATOM 1353 C CA . ASP A 1 89 ? 24.652 62.252 16.730 1.000 29.319 90 ASP A CA 1
ATOM 1354 C C . ASP A 1 89 ? 23.475 62.859 17.472 1.000 29.092 90 ASP A C 1
ATOM 1355 O O . ASP A 1 89 ? 23.381 62.663 18.746 1.000 29.777 90 ASP A O 1
ATOM 1364 N N . THR A 1 90 ? 22.615 63.582 16.757 1.000 29.080 91 THR A N 1
ATOM 1365 C CA . THR A 1 90 ? 21.371 64.084 17.328 1.000 28.461 91 THR A CA 1
ATOM 1366 C C . THR A 1 90 ? 20.549 62.883 17.792 1.000 27.245 91 THR A C 1
ATOM 1367 O O . THR A 1 90 ? 20.265 61.951 16.979 1.000 25.983 91 THR A O 1
ATOM 1378 N N . ALA A 1 91 ? 20.176 62.848 19.068 1.000 25.408 92 ALA A N 1
ATOM 1379 C CA . ALA A 1 91 ? 19.522 61.660 19.602 1.000 24.140 92 ALA A CA 1
ATOM 1380 C C . ALA A 1 91 ? 19.182 61.909 21.061 1.000 23.472 92 ALA A C 1
ATOM 1381 O O . ALA A 1 91 ? 19.761 62.794 21.647 1.000 23.412 92 ALA A O 1
ATOM 1388 N N . VAL A 1 92 ? 18.392 61.039 21.640 1.000 24.136 93 VAL A N 1
ATOM 1389 C CA . VAL A 1 92 ? 18.336 61.001 23.134 1.000 24.704 93 VAL A CA 1
ATOM 1390 C C . VAL A 1 92 ? 19.372 59.995 23.644 1.000 24.180 93 VAL A C 1
ATOM 1391 O O . VAL A 1 92 ? 19.374 58.910 23.163 1.000 25.286 93 VAL A O 1
ATOM 1404 N N . TYR A 1 93 ? 20.233 60.400 24.574 1.000 23.885 94 TYR A N 1
ATOM 1405 C CA . TYR A 1 93 ? 21.283 59.594 25.261 1.000 23.577 94 TYR A CA 1
ATOM 1406 C C . TYR A 1 93 ? 20.718 59.130 26.595 1.000 24.552 94 TYR A C 1
ATOM 1407 O O . TYR A 1 93 ? 20.513 59.948 27.480 1.000 25.657 94 TYR A O 1
ATOM 1425 N N . PHE A 1 94 ? 20.424 57.845 26.752 1.000 25.331 95 PHE A N 1
ATOM 1426 C CA . PHE A 1 94 ? 19.931 57.292 28.046 1.000 24.794 95 PHE A CA 1
ATOM 1427 C C . PHE A 1 94 ? 21.129 56.683 28.766 1.000 24.941 95 PHE A C 1
ATOM 1428 O O . PHE A 1 94 ? 21.937 56.006 28.105 1.000 25.535 95 PHE A O 1
ATOM 1445 N N . CYS A 1 95 ? 21.234 56.847 30.063 1.000 24.740 96 CYS A N 1
ATOM 1446 C CA . CYS A 1 95 ? 22.082 55.969 30.883 1.000 25.392 96 CYS A CA 1
ATOM 1447 C C . CYS A 1 95 ? 21.111 54.922 31.507 1.000 25.811 96 CYS A C 1
ATOM 1448 O O . CYS A 1 95 ? 19.823 55.201 31.573 1.000 27.565 96 CYS A O 1
ATOM 1455 N N . ALA A 1 96 ? 21.629 53.730 31.806 1.000 23.992 97 ALA A N 1
ATOM 1456 C CA . ALA A 1 96 ? 20.898 52.587 32.367 1.000 24.637 97 ALA A CA 1
ATOM 1457 C C . ALA A 1 96 ? 21.838 51.757 33.256 1.000 24.581 97 ALA A C 1
ATOM 1458 O O . ALA A 1 96 ? 23.034 51.617 32.955 1.000 25.271 97 ALA A O 1
ATOM 1465 N N . ARG A 1 97 ? 21.275 51.144 34.266 1.000 25.462 98 ARG A N 1
ATOM 1466 C CA . ARG A 1 97 ? 21.957 50.266 35.263 1.000 25.292 98 ARG A CA 1
ATOM 1467 C C . ARG A 1 97 ? 21.840 48.808 34.848 1.000 25.659 98 ARG A C 1
ATOM 1468 O O . ARG A 1 97 ? 20.687 48.330 34.558 1.000 27.358 98 ARG A O 1
ATOM 1489 N N . GLY A 1 98 ? 22.990 48.145 34.741 1.000 25.961 99 GLY A N 1
ATOM 1490 C CA . GLY A 1 98 ? 23.105 46.693 34.537 1.000 26.263 99 GLY A CA 1
ATOM 1491 C C . GLY A 1 98 ? 23.665 45.973 35.746 1.000 26.961 99 GLY A C 1
ATOM 1492 O O . GLY A 1 98 ? 23.038 46.018 36.768 1.000 27.105 99 GLY A O 1
ATOM 1496 N N . THR A 1 99 ? 24.752 45.252 35.521 1.000 26.581 100 THR A N 1
ATOM 1497 C CA . THR A 1 99 ? 25.292 44.169 36.322 1.000 27.446 100 THR A CA 1
ATOM 1498 C C . THR A 1 99 ? 25.712 44.748 37.678 1.000 27.942 100 THR A C 1
ATOM 1499 O O . THR A 1 99 ? 26.265 45.845 37.734 1.000 26.680 100 THR A O 1
ATOM 1510 N N . TYR A 1 100 ? 25.419 43.990 38.699 1.000 29.988 101 TYR A N 1
ATOM 1511 C CA . TYR A 1 100 ? 25.997 44.171 40.055 1.000 31.551 101 TYR A CA 1
ATOM 1512 C C . TYR A 1 100 ? 27.413 43.608 40.029 1.000 32.084 101 TYR A C 1
ATOM 1513 O O . TYR A 1 100 ? 27.572 42.413 39.837 1.000 33.119 101 TYR A O 1
ATOM 1531 N N . LEU A 1 101 ? 28.397 44.479 40.197 1.000 33.654 102 LEU A N 1
ATOM 1532 C CA . LEU A 1 101 ? 29.850 44.236 40.006 1.000 35.301 102 LEU A CA 1
ATOM 1533 C C . LEU A 1 101 ? 30.375 43.135 40.937 1.000 35.470 102 LEU A C 1
ATOM 1534 O O . LEU A 1 101 ? 31.176 42.305 40.523 1.000 35.317 102 LEU A O 1
ATOM 1550 N N . PRO A 1 102 ? 29.963 43.038 42.213 1.000 35.702 103 PRO A N 1
ATOM 1551 C CA . PRO A 1 102 ? 30.608 42.082 43.129 1.000 36.721 103 PRO A CA 1
ATOM 1552 C C . PRO A 1 102 ? 30.366 40.649 42.631 1.000 38.146 103 PRO A C 1
ATOM 1553 O O . PRO A 1 102 ? 31.088 39.750 42.984 1.000 39.054 103 PRO A O 1
ATOM 1564 N N . VAL A 1 103 ? 29.295 40.461 41.860 1.000 36.997 104 VAL A N 1
ATOM 1565 C CA . VAL A 1 103 ? 28.920 39.123 41.344 1.000 36.425 104 VAL A CA 1
ATOM 1566 C C . VAL A 1 103 ? 29.258 39.076 39.860 1.000 34.398 104 VAL A C 1
ATOM 1567 O O . VAL A 1 103 ? 29.778 38.056 39.410 1.000 35.000 104 VAL A O 1
ATOM 1580 N N . ASP A 1 104 ? 29.091 40.181 39.174 1.000 31.809 105 ASP A N 1
ATOM 1581 C CA . ASP A 1 104 ? 29.623 40.363 37.794 1.000 31.132 105 ASP A CA 1
ATOM 1582 C C . ASP A 1 104 ? 28.890 39.513 36.742 1.000 29.737 105 ASP A C 1
ATOM 1583 O O . ASP A 1 104 ? 29.369 39.461 35.547 1.000 29.360 105 ASP A O 1
ATOM 1592 N N . GLU A 1 105 ? 27.750 38.940 37.060 1.000 29.511 106 GLU A N 1
ATOM 1593 C CA . GLU A 1 105 ? 26.915 38.256 36.049 1.000 29.232 106 GLU A CA 1
ATOM 1594 C C . GLU A 1 105 ? 26.216 39.274 35.106 1.000 28.217 106 GLU A C 1
ATOM 1595 O O . GLU A 1 105 ? 25.408 40.137 35.528 1.000 26.714 106 GLU A O 1
ATOM 1607 N N . SER A 1 106 ? 26.397 39.098 33.810 1.000 27.869 107 SER A N 1
ATOM 1608 C CA . SER A 1 106 ? 25.775 40.001 32.807 1.000 27.214 107 SER A CA 1
ATOM 1609 C C . SER A 1 106 ? 24.278 40.063 33.071 1.000 26.719 107 SER A C 1
ATOM 1610 O O . SER A 1 106 ? 23.648 39.041 33.216 1.000 27.419 107 SER A O 1
ATOM 1618 N N . ALA A 1 107 ? 23.695 41.247 33.097 1.000 27.294 108 ALA A N 1
ATOM 1619 C CA . ALA A 1 107 ? 22.285 41.470 33.526 1.000 27.709 108 ALA A CA 1
ATOM 1620 C C . ALA A 1 107 ? 21.580 42.404 32.534 1.000 27.082 108 ALA A C 1
ATOM 1621 O O . ALA A 1 107 ? 22.251 43.207 31.900 1.000 25.858 108 ALA A O 1
ATOM 1628 N N . ALA A 1 108 ? 20.271 42.307 32.398 1.000 28.505 109 ALA A N 1
ATOM 1629 C CA . ALA A 1 108 ? 19.481 43.295 31.601 1.000 28.164 109 ALA A CA 1
ATOM 1630 C C . ALA A 1 108 ? 19.460 44.658 32.320 1.000 28.358 109 ALA A C 1
ATOM 1631 O O . ALA A 1 108 ? 19.887 44.745 33.552 1.000 26.556 109 ALA A O 1
ATOM 1638 N N . PHE A 1 109 ? 18.948 45.677 31.653 1.000 26.200 110 PHE A N 1
ATOM 1639 C CA . PHE A 1 109 ? 19.051 47.069 32.150 1.000 27.080 110 PHE A CA 1
ATOM 1640 C C . PHE A 1 109 ? 17.759 47.372 32.925 1.000 27.330 110 PHE A C 1
ATOM 1641 O O . PHE A 1 109 ? 16.726 47.497 32.326 1.000 26.019 110 PHE A O 1
ATOM 1658 N N . ASP A 1 110 ? 17.809 47.299 34.264 1.000 27.521 111 ASP A N 1
ATOM 1659 C CA . ASP A 1 110 ? 16.569 47.403 35.061 1.000 28.741 111 ASP A CA 1
ATOM 1660 C C . ASP A 1 110 ? 16.196 48.872 35.354 1.000 29.400 111 ASP A C 1
ATOM 1661 O O . ASP A 1 110 ? 15.023 49.155 35.589 1.000 33.157 111 ASP A O 1
ATOM 1670 N N . VAL A 1 111 ? 17.133 49.800 35.452 1.000 28.758 112 VAL A N 1
ATOM 1671 C CA . VAL A 1 111 ? 16.809 51.198 35.803 1.000 29.360 112 VAL A CA 1
ATOM 1672 C C . VAL A 1 111 ? 17.391 52.106 34.722 1.000 28.604 112 VAL A C 1
ATOM 1673 O O . VAL A 1 111 ? 18.511 51.907 34.418 1.000 29.532 112 VAL A O 1
ATOM 1686 N N . TRP A 1 112 ? 16.593 53.015 34.141 1.000 28.349 113 TRP A N 1
ATOM 1687 C CA . TRP A 1 112 ? 16.973 53.958 33.055 1.000 25.823 113 TRP A CA 1
ATOM 1688 C C . TRP A 1 112 ? 16.800 55.401 33.528 1.000 25.116 113 TRP A C 1
ATOM 1689 O O . TRP A 1 112 ? 15.867 55.675 34.296 1.000 24.723 113 TRP A O 1
ATOM 1710 N N . GLY A 1 113 ? 17.731 56.281 33.147 1.000 23.951 114 GLY A N 1
ATOM 1711 C CA . GLY A 1 113 ? 17.566 57.742 33.104 1.000 24.054 114 GLY A CA 1
ATOM 1712 C C . GLY A 1 113 ? 16.445 58.110 32.148 1.000 24.204 114 GLY A C 1
ATOM 1713 O O . GLY A 1 113 ? 16.108 57.220 31.287 1.000 23.866 114 GLY A O 1
ATOM 1717 N N . LEU A 1 114 ? 15.887 59.329 32.308 1.000 25.708 115 LEU A N 1
ATOM 1718 C CA . LEU A 1 114 ? 14.819 59.810 31.412 1.000 27.635 115 LEU A CA 1
ATOM 1719 C C . LEU A 1 114 ? 15.430 60.130 30.054 1.000 26.543 115 LEU A C 1
ATOM 1720 O O . LEU A 1 114 ? 14.669 60.295 29.151 1.000 27.724 115 LEU A O 1
ATOM 1736 N N . GLY A 1 115 ? 16.727 60.322 29.986 1.000 26.583 116 GLY A N 1
ATOM 1737 C CA . GLY A 1 115 ? 17.484 60.609 28.746 1.000 28.045 116 GLY A CA 1
ATOM 1738 C C . GLY A 1 115 ? 17.748 62.093 28.546 1.000 27.632 116 GLY A C 1
ATOM 1739 O O . GLY A 1 115 ? 16.978 62.937 29.028 1.000 28.330 116 GLY A O 1
ATOM 1743 N N . THR A 1 116 ? 18.840 62.425 27.882 1.000 27.665 117 THR A N 1
ATOM 1744 C CA . THR A 1 116 ? 19.222 63.799 27.568 1.000 26.745 117 THR A CA 1
ATOM 1745 C C . THR A 1 116 ? 19.004 63.905 26.072 1.000 27.336 117 THR A C 1
ATOM 1746 O O . THR A 1 116 ? 19.642 63.196 25.284 1.000 26.145 117 THR A O 1
ATOM 1757 N N . ASP A 1 117 ? 18.144 64.814 25.708 1.000 27.914 118 ASP A N 1
ATOM 1758 C CA . ASP A 1 117 ? 17.987 65.111 24.274 1.000 28.309 118 ASP A CA 1
ATOM 1759 C C . ASP A 1 117 ? 19.134 65.968 23.749 1.000 26.634 118 ASP A C 1
ATOM 1760 O O . ASP A 1 117 ? 19.219 67.166 24.092 1.000 27.370 118 ASP A O 1
ATOM 1769 N N . VAL A 1 118 ? 20.001 65.400 22.930 1.000 25.548 119 VAL A N 1
ATOM 1770 C CA . VAL A 1 118 ? 21.160 66.145 22.415 1.000 26.399 119 VAL A CA 1
ATOM 1771 C C . VAL A 1 118 ? 20.890 66.530 20.964 1.000 26.207 119 VAL A C 1
ATOM 1772 O O . VAL A 1 118 ? 20.604 65.649 20.176 1.000 27.285 119 VAL A O 1
ATOM 1785 N N . THR A 1 119 ? 20.904 67.814 20.651 1.000 26.782 120 THR A N 1
ATOM 1786 C CA . THR A 1 119 ? 20.641 68.313 19.266 1.000 27.144 120 THR A CA 1
ATOM 1787 C C . THR A 1 119 ? 21.973 68.856 18.806 1.000 27.285 120 THR A C 1
ATOM 1788 O O . THR A 1 119 ? 22.566 69.641 19.539 1.000 27.150 120 THR A O 1
ATOM 1799 N N . VAL A 1 120 ? 22.493 68.321 17.720 1.000 28.048 121 VAL A N 1
ATOM 1800 C CA . VAL A 1 120 ? 23.683 68.892 17.080 1.000 29.156 121 VAL A CA 1
ATOM 1801 C C . VAL A 1 120 ? 23.226 69.899 16.049 1.000 31.837 121 VAL A C 1
ATOM 1802 O O . VAL A 1 120 ? 22.589 69.501 14.974 1.000 32.522 121 VAL A O 1
ATOM 1815 N N . SER A 1 121 ? 23.574 71.141 16.278 1.000 32.879 122 SER A N 1
ATOM 1816 C CA . SER A 1 121 ? 23.121 72.210 15.386 1.000 35.288 122 SER A CA 1
ATOM 1817 C C . SER A 1 121 ? 23.935 73.465 15.628 1.000 37.036 122 SER A C 1
ATOM 1818 O O . SER A 1 121 ? 24.319 73.779 16.794 1.000 37.552 122 SER A O 1
ATOM 1826 N N . SER A 1 122 ? 24.146 74.197 14.564 1.000 38.767 123 SER A N 1
ATOM 1827 C CA . SER A 1 122 ? 24.743 75.540 14.689 1.000 41.055 123 SER A CA 1
ATOM 1828 C C . SER A 1 122 ? 23.618 76.593 14.678 1.000 41.718 123 SER A C 1
ATOM 1829 O O . SER A 1 122 ? 23.934 77.750 14.790 1.000 42.384 123 SER A O 1
ATOM 1837 N N . ALA A 1 123 ? 22.328 76.245 14.634 1.000 41.556 124 ALA A N 1
ATOM 1838 C CA . ALA A 1 123 ? 21.258 77.283 14.701 1.000 41.494 124 ALA A CA 1
ATOM 1839 C C . ALA A 1 123 ? 21.302 78.038 16.059 1.000 40.863 124 ALA A C 1
ATOM 1840 O O . ALA A 1 123 ? 21.751 77.451 17.068 1.000 40.855 124 ALA A O 1
ATOM 1847 N N . SER A 1 124 ? 20.819 79.282 16.099 1.000 40.850 125 SER A N 1
ATOM 1848 C CA . SER A 1 124 ? 20.669 80.083 17.348 1.000 40.821 125 SER A CA 1
ATOM 1849 C C . SER A 1 124 ? 19.254 79.950 17.889 1.000 38.327 125 SER A C 1
ATOM 1850 O O . SER A 1 124 ? 18.329 79.831 17.071 1.000 36.392 125 SER A O 1
ATOM 1858 N N . THR A 1 125 ? 19.099 80.050 19.213 1.000 37.397 126 THR A N 1
ATOM 1859 C CA . THR A 1 125 ? 17.775 80.102 19.881 1.000 35.967 126 THR A CA 1
ATOM 1860 C C . THR A 1 125 ? 16.872 81.090 19.150 1.000 36.156 126 THR A C 1
ATOM 1861 O O . THR A 1 125 ? 17.289 82.195 18.876 1.000 38.173 126 THR A O 1
ATOM 1872 N N . LYS A 1 126 ? 15.687 80.652 18.774 1.000 35.254 127 LYS A N 1
ATOM 1873 C CA . LYS A 1 126 ? 14.695 81.520 18.098 1.000 34.956 127 LYS A CA 1
ATOM 1874 C C . LYS A 1 126 ? 13.275 81.123 18.528 1.000 32.393 127 LYS A C 1
ATOM 1875 O O . LYS A 1 126 ? 12.948 79.929 18.538 1.000 31.556 127 LYS A O 1
ATOM 1894 N N . GLY A 1 127 ? 12.477 82.123 18.912 1.000 32.801 128 GLY A N 1
ATOM 1895 C CA . GLY A 1 127 ? 11.051 81.992 19.210 1.000 31.894 128 GLY A CA 1
ATOM 1896 C C . GLY A 1 127 ? 10.297 81.824 17.878 1.000 31.893 128 GLY A C 1
ATOM 1897 O O . GLY A 1 127 ? 10.791 82.240 16.843 1.000 31.237 128 GLY A O 1
ATOM 1901 N N . PRO A 1 128 ? 9.123 81.170 17.892 1.000 31.925 129 PRO A N 1
ATOM 1902 C CA . PRO A 1 128 ? 8.342 80.926 16.682 1.000 32.219 129 PRO A CA 1
ATOM 1903 C C . PRO A 1 128 ? 7.525 82.136 16.243 1.000 33.558 129 PRO A C 1
ATOM 1904 O O . PRO A 1 128 ? 7.205 82.997 17.048 1.000 33.927 129 PRO A O 1
ATOM 1915 N N . SER A 1 129 ? 7.244 82.191 14.941 1.000 33.938 130 SER A N 1
ATOM 1916 C CA . SER A 1 129 ? 6.145 82.979 14.364 1.000 34.445 130 SER A CA 1
ATOM 1917 C C . SER A 1 129 ? 4.914 82.097 14.448 1.000 33.745 130 SER A C 1
ATOM 1918 O O . SER A 1 129 ? 5.050 80.924 14.171 1.000 34.723 130 SER A O 1
ATOM 1926 N N . VAL A 1 130 ? 3.760 82.623 14.860 1.000 33.252 131 VAL A N 1
ATOM 1927 C CA . VAL A 1 130 ? 2.509 81.837 14.931 1.000 32.032 131 VAL A CA 1
ATOM 1928 C C . VAL A 1 130 ? 1.547 82.421 13.899 1.000 32.629 131 VAL A C 1
ATOM 1929 O O . VAL A 1 130 ? 1.243 83.587 13.996 1.000 33.019 131 VAL A O 1
ATOM 1942 N N . PHE A 1 131 ? 1.193 81.632 12.894 1.000 31.819 132 PHE A N 1
ATOM 1943 C CA . PHE A 1 131 ? 0.238 82.025 11.849 1.000 33.369 132 PHE A CA 1
ATOM 1944 C C . PHE A 1 131 ? -1.069 81.277 11.987 1.000 32.934 132 PHE A C 1
ATOM 1945 O O . PHE A 1 131 ? -1.108 80.095 12.205 1.000 32.233 132 PHE A O 1
ATOM 1962 N N . PRO A 1 132 ? -2.186 81.932 11.684 1.000 34.991 133 PRO A N 1
ATOM 1963 C CA . PRO A 1 132 ? -3.470 81.260 11.713 1.000 35.695 133 PRO A CA 1
ATOM 1964 C C . PRO A 1 132 ? -3.652 80.288 10.539 1.000 36.441 133 PRO A C 1
ATOM 1965 O O . PRO A 1 132 ? -3.198 80.551 9.441 1.000 35.136 133 PRO A O 1
ATOM 1976 N N . LEU A 1 133 ? -4.262 79.150 10.836 1.000 36.724 134 LEU A N 1
ATOM 1977 C CA . LEU A 1 133 ? -4.886 78.272 9.814 1.000 37.588 134 LEU A CA 1
ATOM 1978 C C . LEU A 1 133 ? -6.397 78.532 9.901 1.000 37.771 134 LEU A C 1
ATOM 1979 O O . LEU A 1 133 ? -7.070 77.952 10.787 1.000 36.770 134 LEU A O 1
ATOM 1995 N N . ALA A 1 134 ? -6.890 79.468 9.094 1.000 38.427 135 ALA A N 1
ATOM 1996 C CA . ALA A 1 134 ? -8.275 79.990 9.170 1.000 39.597 135 ALA A CA 1
ATOM 1997 C C . ALA A 1 134 ? -9.227 78.883 8.737 1.000 39.679 135 ALA A C 1
ATOM 1998 O O . ALA A 1 134 ? -8.897 78.113 7.851 1.000 38.339 135 ALA A O 1
ATOM 2005 N N . PRO A 1 135 ? -10.410 78.757 9.388 1.000 40.397 136 PRO A N 1
ATOM 2006 C CA . PRO A 1 135 ? -11.438 77.836 8.943 1.000 41.947 136 PRO A CA 1
ATOM 2007 C C . PRO A 1 135 ? -11.927 78.290 7.560 1.000 43.466 136 PRO A C 1
ATOM 2008 O O . PRO A 1 135 ? -12.058 79.473 7.373 1.000 42.582 136 PRO A O 1
ATOM 2019 N N . SER A 1 136 ? -12.113 77.356 6.630 1.000 47.396 137 SER A N 1
ATOM 2020 C CA . SER A 1 136 ? -12.447 77.654 5.210 1.000 50.289 137 SER A CA 1
ATOM 2021 C C . SER A 1 136 ? -13.891 78.122 5.182 1.000 53.948 137 SER A C 1
ATOM 2022 O O . SER A 1 136 ? -14.638 77.746 6.102 1.000 54.286 137 SER A O 1
ATOM 2030 N N . SER A 1 137 ? -14.291 78.809 4.117 1.000 58.525 138 SER A N 1
ATOM 2031 C CA . SER A 1 137 ? -15.671 79.317 3.908 1.000 62.446 138 SER A CA 1
ATOM 2032 C C . SER A 1 137 ? -16.611 78.188 3.431 1.000 65.588 138 SER A C 1
ATOM 2033 O O . SER A 1 137 ? -17.527 78.485 2.649 1.000 69.168 138 SER A O 1
ATOM 2041 N N . LYS A 1 138 ? -16.435 76.947 3.928 1.000 69.333 139 LYS A N 1
ATOM 2042 C CA . LYS A 1 138 ? -17.324 75.768 3.666 1.000 69.955 139 LYS A CA 1
ATOM 2043 C C . LYS A 1 138 ? -17.488 74.870 4.910 1.000 72.596 139 LYS A C 1
ATOM 2044 O O . LYS A 1 138 ? -16.539 74.840 5.715 1.000 74.047 139 LYS A O 1
ATOM 2063 N N . SER A 1 139 ? -18.634 74.167 5.049 1.000 74.503 140 SER A N 1
ATOM 2064 C CA . SER A 1 139 ? -18.868 72.940 5.879 1.000 73.740 140 SER A CA 1
ATOM 2065 C C . SER A 1 139 ? -20.304 72.925 6.449 1.000 75.192 140 SER A C 1
ATOM 2066 O O . SER A 1 139 ? -20.473 72.484 7.641 1.000 72.477 140 SER A O 1
ATOM 2074 N N . GLY A 1 143 ? -21.938 70.808 9.735 1.000 47.075 144 GLY A N 1
ATOM 2075 C CA . GLY A 1 143 ? -20.935 69.801 10.077 1.000 45.697 144 GLY A CA 1
ATOM 2076 C C . GLY A 1 143 ? -19.876 70.433 10.957 1.000 44.444 144 GLY A C 1
ATOM 2077 O O . GLY A 1 143 ? -20.193 71.276 11.815 1.000 44.233 144 GLY A O 1
ATOM 2081 N N . THR A 1 144 ? -18.638 70.057 10.726 1.000 44.240 145 THR A N 1
ATOM 2082 C CA . THR A 1 144 ? -17.487 70.468 11.565 1.000 44.607 145 THR A CA 1
ATOM 2083 C C . THR A 1 144 ? -16.503 71.169 10.619 1.000 43.230 145 THR A C 1
ATOM 2084 O O . THR A 1 144 ? -16.544 70.892 9.374 1.000 43.792 145 THR A O 1
ATOM 2095 N N . ALA A 1 145 ? -15.824 72.173 11.162 1.000 40.656 146 ALA A N 1
ATOM 2096 C CA . ALA A 1 145 ? -14.761 72.953 10.511 1.000 38.508 146 ALA A CA 1
ATOM 2097 C C . ALA A 1 145 ? -13.466 72.598 11.201 1.000 37.102 146 ALA A C 1
ATOM 2098 O O . ALA A 1 145 ? -13.514 72.159 12.388 1.000 36.051 146 ALA A O 1
ATOM 2105 N N . ALA A 1 146 ? -12.36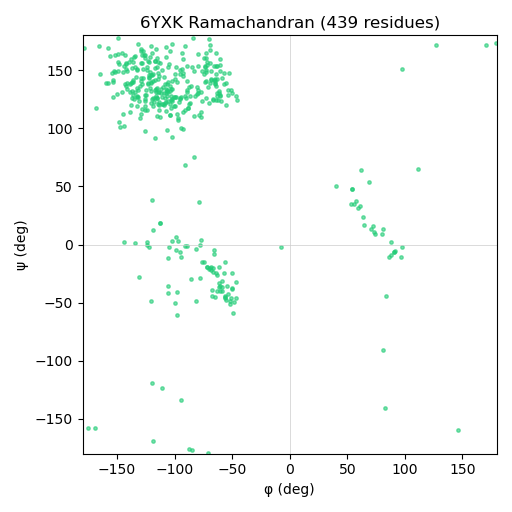6 72.679 10.443 1.000 35.853 147 ALA A N 1
ATOM 2106 C CA . ALA A 1 146 ? -11.000 72.604 11.000 1.000 34.567 147 ALA A CA 1
ATOM 2107 C C . ALA A 1 146 ? -10.362 73.993 11.007 1.000 33.597 147 ALA A C 1
ATOM 2108 O O . ALA A 1 146 ? -10.524 74.752 10.069 1.000 32.898 147 ALA A O 1
ATOM 2115 N N . LEU A 1 147 ? -9.641 74.307 12.085 1.000 32.739 148 LEU A N 1
ATOM 2116 C CA . LEU A 1 147 ? -8.818 75.523 12.191 1.000 32.062 148 LEU A CA 1
ATOM 2117 C C . LEU A 1 147 ? -7.577 75.176 13.018 1.000 31.275 148 LEU A C 1
ATOM 2118 O O . LEU A 1 147 ? -7.517 74.096 13.537 1.000 31.215 148 LEU A O 1
ATOM 2134 N N . GLY A 1 148 ? -6.549 76.007 12.988 1.000 31.500 149 GLY A N 1
ATOM 2135 C CA . GLY A 1 148 ? -5.421 75.797 13.887 1.000 31.327 149 GLY A CA 1
ATOM 2136 C C . GLY A 1 148 ? -4.393 76.891 13.814 1.000 31.264 149 GLY A C 1
ATOM 2137 O O . GLY A 1 148 ? -4.701 78.002 13.363 1.000 31.945 149 GLY A O 1
ATOM 2141 N N . CYS A 1 149 ? -3.189 76.546 14.238 1.000 30.909 150 CYS A N 1
ATOM 2142 C CA . CYS A 1 149 ? -2.036 77.449 14.328 1.000 31.273 150 CYS A CA 1
ATOM 2143 C C . CYS A 1 149 ? -0.867 76.787 13.664 1.000 30.256 150 CYS A C 1
ATOM 2144 O O . CYS A 1 149 ? -0.636 75.614 13.867 1.000 29.053 150 CYS A O 1
ATOM 2151 N N . LEU A 1 150 ? -0.150 77.569 12.874 1.000 30.777 151 LEU A N 1
ATOM 2152 C CA . LEU A 1 150 ? 1.126 77.140 12.285 1.000 30.597 151 LEU A CA 1
ATOM 2153 C C . LEU A 1 150 ? 2.208 77.832 13.111 1.000 30.110 151 LEU A C 1
ATOM 2154 O O . LEU A 1 150 ? 2.279 79.069 13.094 1.000 30.662 151 LEU A O 1
ATOM 2170 N N . VAL A 1 151 ? 3.037 77.045 13.785 1.000 30.197 152 VAL A N 1
ATOM 2171 C CA . VAL A 1 151 ? 4.127 77.524 14.674 1.000 30.580 152 VAL A CA 1
ATOM 2172 C C . VAL A 1 151 ? 5.449 77.282 13.950 1.000 30.477 152 VAL A C 1
ATOM 2173 O O . VAL A 1 151 ? 6.006 76.191 14.053 1.000 29.589 152 VAL A O 1
ATOM 2186 N N . LYS A 1 152 ? 5.970 78.323 13.328 1.000 32.350 153 LYS A N 1
ATOM 2187 C CA . LYS A 1 152 ? 7.070 78.222 12.350 1.000 32.049 153 LYS A CA 1
ATOM 2188 C C . LYS A 1 152 ? 8.342 78.896 12.871 1.000 31.629 153 LYS A C 1
ATOM 2189 O O . LYS A 1 152 ? 8.278 79.975 13.494 1.000 30.236 153 LYS A O 1
ATOM 2208 N N . ASP A 1 153 ? 9.470 78.285 12.494 1.000 31.286 154 ASP A N 1
ATOM 2209 C CA . ASP A 1 153 ? 10.819 78.869 12.521 1.000 31.401 154 ASP A CA 1
ATOM 2210 C C . ASP A 1 153 ? 11.246 79.059 13.977 1.000 30.269 154 ASP A C 1
ATOM 2211 O O . ASP A 1 153 ? 11.633 80.151 14.306 1.000 31.552 154 ASP A O 1
ATOM 2220 N N . TYR A 1 154 ? 11.189 78.020 14.784 1.000 29.415 155 TYR A N 1
ATOM 2221 C CA . TYR A 1 154 ? 11.761 78.103 16.175 1.000 29.184 155 TYR A CA 1
ATOM 2222 C C . TYR A 1 154 ? 12.905 77.113 16.337 1.000 29.242 155 TYR A C 1
ATOM 2223 O O . TYR A 1 154 ? 13.114 76.174 15.527 1.000 27.900 155 TYR A O 1
ATOM 2241 N N . PHE A 1 155 ? 13.763 77.416 17.332 1.000 29.305 156 PHE A N 1
ATOM 2242 C CA . PHE A 1 155 ? 14.875 76.543 17.687 1.000 29.446 156 PHE A CA 1
ATOM 2243 C C . PHE A 1 155 ? 15.268 76.866 19.126 1.000 30.303 156 PHE A C 1
ATOM 2244 O O . PHE A 1 155 ? 15.341 78.025 19.483 1.000 31.186 156 PHE A O 1
ATOM 2261 N N . PRO A 1 156 ? 15.575 75.908 19.997 1.000 31.114 157 PRO A N 1
ATOM 2262 C CA . PRO A 1 156 ? 15.393 74.475 19.769 1.000 31.148 157 PRO A CA 1
ATOM 2263 C C . PRO A 1 156 ? 13.966 73.985 20.110 1.000 30.658 157 PRO A C 1
ATOM 2264 O O . PRO A 1 156 ? 13.129 74.847 20.374 1.000 32.097 157 PRO A O 1
ATOM 2275 N N . GLU A 1 157 ? 13.714 72.676 19.994 1.000 30.849 158 GLU A N 1
ATOM 2276 C CA . GLU A 1 157 ? 12.545 71.943 20.553 1.000 32.015 158 GLU A CA 1
ATOM 2277 C C . GLU A 1 157 ? 12.691 72.080 22.080 1.000 32.334 158 GLU A C 1
ATOM 2278 O O . GLU A 1 157 ? 13.752 72.479 22.544 1.000 30.538 158 GLU A O 1
ATOM 2290 N N . PRO A 1 158 ? 11.599 72.013 22.857 1.000 33.660 159 PRO A N 1
ATOM 2291 C CA . PRO A 1 158 ? 10.244 71.930 22.293 1.000 33.959 159 PRO A CA 1
ATOM 2292 C C . PRO A 1 158 ? 9.408 73.238 22.306 1.000 34.020 159 PRO A C 1
ATOM 2293 O O . PRO A 1 158 ? 9.801 74.239 22.944 1.000 33.097 159 PRO A O 1
ATOM 2304 N N . VAL A 1 159 ? 8.229 73.231 21.665 1.000 35.491 160 VAL A N 1
ATOM 2305 C CA . VAL A 1 159 ? 7.133 74.220 21.940 1.000 36.103 160 VAL A CA 1
ATOM 2306 C C . VAL A 1 159 ? 5.945 73.444 22.520 1.000 35.028 160 VAL A C 1
ATOM 2307 O O . VAL A 1 159 ? 5.850 72.288 22.200 1.000 38.372 160 VAL A O 1
ATOM 2320 N N . THR A 1 160 ? 5.096 74.062 23.339 1.000 34.485 161 THR A N 1
ATOM 2321 C CA . THR A 1 160 ? 3.805 73.499 23.817 1.000 33.391 161 THR A CA 1
ATOM 2322 C C . THR A 1 160 ? 2.647 74.345 23.246 1.000 32.823 161 THR A C 1
ATOM 2323 O O . THR A 1 160 ? 2.808 75.569 23.120 1.000 33.415 161 THR A O 1
ATOM 2334 N N . VAL A 1 161 ? 1.533 73.704 22.873 1.000 32.184 162 VAL A N 1
ATOM 2335 C CA . VAL A 1 161 ? 0.303 74.400 22.416 1.000 31.602 162 VAL A CA 1
ATOM 2336 C C . VAL A 1 161 ? -0.914 74.036 23.251 1.000 31.206 162 VAL A C 1
ATOM 2337 O O . VAL A 1 161 ? -1.195 72.878 23.409 1.000 32.366 162 VAL A O 1
ATOM 2350 N N . SER A 1 162 ? -1.733 75.022 23.566 1.000 32.028 163 SER A N 1
ATOM 2351 C CA . SER A 1 162 ? -3.047 74.794 24.185 1.000 32.663 163 SER A CA 1
ATOM 2352 C C . SER A 1 162 ? -4.016 75.697 23.462 1.000 32.425 163 SER A C 1
ATOM 2353 O O . SER A 1 162 ? -3.568 76.638 22.812 1.000 32.683 163 SER A O 1
ATOM 2361 N N . TRP A 1 163 ? -5.290 75.331 23.515 1.000 32.895 164 TRP A N 1
ATOM 2362 C CA . TRP A 1 163 ? -6.393 76.082 22.894 1.000 33.011 164 TRP A CA 1
ATOM 2363 C C . TRP A 1 163 ? -7.263 76.673 23.996 1.000 33.852 164 TRP A C 1
ATOM 2364 O O . TRP A 1 163 ? -7.506 75.924 24.947 1.000 34.466 164 TRP A O 1
ATOM 2385 N N . ASN A 1 164 ? -7.555 77.978 23.906 1.000 34.117 165 ASN A N 1
ATOM 2386 C CA . ASN A 1 164 ? -8.491 78.678 24.813 1.000 36.398 165 ASN A CA 1
ATOM 2387 C C . ASN A 1 164 ? -8.027 78.415 26.255 1.000 36.564 165 ASN A C 1
ATOM 2388 O O . ASN A 1 164 ? -8.830 77.958 27.046 1.000 37.310 165 ASN A O 1
ATOM 2399 N N . SER A 1 165 ? -6.745 78.584 26.527 1.000 37.144 166 SER A N 1
ATOM 2400 C CA . SER A 1 165 ? -6.163 78.555 27.898 1.000 38.668 166 SER A CA 1
ATOM 2401 C C . SER A 1 165 ? -6.438 77.213 28.578 1.000 40.431 166 SER A C 1
ATOM 2402 O O . SER A 1 165 ? -6.580 77.191 29.846 1.000 40.906 166 SER A O 1
ATOM 2410 N N . GLY A 1 166 ? -6.513 76.141 27.774 1.000 40.638 167 GLY A N 1
ATOM 2411 C CA . GLY A 1 166 ? -6.734 74.757 28.235 1.000 40.924 167 GLY A CA 1
ATOM 2412 C C . GLY A 1 166 ? -8.195 74.347 28.313 1.000 41.665 167 GLY A C 1
ATOM 2413 O O . GLY A 1 166 ? -8.434 73.186 28.556 1.000 44.050 167 GLY A O 1
ATOM 2417 N N . ALA A 1 167 ? -9.151 75.235 28.109 1.000 42.374 168 ALA A N 1
ATOM 2418 C CA . ALA A 1 167 ? -10.599 74.905 28.072 1.000 43.472 168 ALA A CA 1
ATOM 2419 C C . ALA A 1 167 ? -10.973 74.069 26.846 1.000 43.913 168 ALA A C 1
ATOM 2420 O O . ALA A 1 167 ? -12.080 73.527 26.870 1.000 44.392 168 ALA A O 1
ATOM 2427 N N . LEU A 1 168 ? -10.186 74.082 25.760 1.000 40.671 169 LEU A N 1
ATOM 2428 C CA . LEU A 1 168 ? -10.565 73.327 24.537 1.000 40.316 169 LEU A CA 1
ATOM 2429 C C . LEU A 1 168 ? -9.533 72.220 24.291 1.000 38.680 169 LEU A C 1
ATOM 2430 O O . LEU A 1 168 ? -8.412 72.573 23.951 1.000 39.136 169 LEU A O 1
ATOM 2446 N N . THR A 1 169 ? -9.890 70.943 24.458 1.000 38.695 170 THR A N 1
ATOM 2447 C CA . THR A 1 169 ? -8.990 69.761 24.361 1.000 38.544 170 THR A CA 1
ATOM 2448 C C . THR A 1 169 ? -9.607 68.692 23.450 1.000 38.509 170 THR A C 1
ATOM 2449 O O . THR A 1 169 ? -8.887 67.968 22.819 1.000 42.077 170 THR A O 1
ATOM 2460 N N . SER A 1 170 ? -10.905 68.626 23.354 1.000 39.574 171 SER A N 1
ATOM 2461 C CA . SER A 1 170 ? -11.626 67.694 22.465 1.000 40.986 171 SER A CA 1
ATOM 2462 C C . SER A 1 170 ? -11.349 68.056 20.982 1.000 39.449 171 SER A C 1
ATOM 2463 O O . SER A 1 170 ? -11.468 69.218 20.611 1.000 37.689 171 SER A O 1
ATOM 2471 N N . GLY A 1 171 ? -10.861 67.113 20.177 1.000 39.039 172 GLY A N 1
ATOM 2472 C CA . GLY A 1 171 ? -10.675 67.325 18.720 1.000 38.210 172 GLY A CA 1
ATOM 2473 C C . GLY A 1 171 ? -9.409 68.094 18.424 1.000 36.806 172 GLY A C 1
ATOM 2474 O O . GLY A 1 171 ? -9.188 68.378 17.261 1.000 35.259 172 GLY A O 1
ATOM 2478 N N . VAL A 1 172 ? -8.551 68.318 19.434 1.000 35.603 173 VAL A N 1
ATOM 2479 C CA . VAL A 1 172 ? -7.204 68.921 19.269 1.000 34.436 173 VAL A CA 1
ATOM 2480 C C . VAL A 1 172 ? -6.169 67.891 18.778 1.000 33.585 173 VAL A C 1
ATOM 2481 O O . VAL A 1 172 ? -6.033 66.807 19.330 1.000 33.654 173 VAL A O 1
ATOM 2494 N N . HIS A 1 173 ? -5.395 68.251 17.784 1.000 32.094 174 HIS A N 1
ATOM 2495 C CA . HIS A 1 173 ? -4.236 67.471 17.313 1.000 30.622 174 HIS A CA 1
ATOM 2496 C C . HIS A 1 173 ? -3.067 68.447 17.234 1.000 30.031 174 HIS A C 1
ATOM 2497 O O . HIS A 1 173 ? -3.010 69.294 16.259 1.000 30.330 174 HIS A O 1
ATOM 2512 N N . THR A 1 174 ? -2.100 68.309 18.141 1.000 28.896 175 THR A N 1
ATOM 2513 C CA . THR A 1 174 ? -0.793 68.999 18.055 1.000 29.514 175 THR A CA 1
ATOM 2514 C C . THR A 1 174 ? 0.210 67.997 17.461 1.000 29.406 175 THR A C 1
ATOM 2515 O O . THR A 1 174 ? 0.380 66.977 18.041 1.000 29.291 175 THR A O 1
ATOM 2526 N N . PHE A 1 175 ? 0.703 68.229 16.242 1.000 29.451 176 PHE A N 1
ATOM 2527 C CA . PHE A 1 175 ? 1.627 67.346 15.480 1.000 29.439 176 PHE A CA 1
ATOM 2528 C C . PHE A 1 175 ? 3.055 67.451 16.014 1.000 30.646 176 PHE A C 1
ATOM 2529 O O . PHE A 1 175 ? 3.521 68.514 16.472 1.000 30.278 176 PHE A O 1
ATOM 2546 N N . PRO A 1 176 ? 3.838 66.349 15.922 1.000 31.505 177 PRO A N 1
ATOM 2547 C CA . PRO A 1 176 ? 5.282 66.444 16.097 1.000 30.507 177 PRO A CA 1
ATOM 2548 C C . PRO A 1 176 ? 5.840 67.445 15.077 1.000 30.776 177 PRO A C 1
ATOM 2549 O O . PRO A 1 176 ? 5.309 67.586 13.928 1.000 28.375 177 PRO A O 1
ATOM 2560 N N . ALA A 1 177 ? 6.891 68.119 15.524 1.000 28.839 178 ALA A N 1
ATOM 2561 C CA . ALA A 1 177 ? 7.572 69.180 14.782 1.000 29.607 178 ALA A CA 1
ATOM 2562 C C . ALA A 1 177 ? 8.358 68.561 13.620 1.000 29.029 178 ALA A C 1
ATOM 2563 O O . ALA A 1 177 ? 8.785 67.429 13.727 1.000 28.201 178 ALA A O 1
ATOM 2570 N N . VAL A 1 178 ? 8.658 69.322 12.582 1.000 29.586 179 VAL A N 1
ATOM 2571 C CA . VAL A 1 178 ? 9.588 68.825 11.530 1.000 28.599 179 VAL A CA 1
ATOM 2572 C C . VAL A 1 178 ? 10.740 69.799 11.496 1.000 28.934 179 VAL A C 1
ATOM 2573 O O . VAL A 1 178 ? 10.479 70.961 11.670 1.000 30.150 179 VAL A O 1
ATOM 2586 N N . LEU A 1 179 ? 11.958 69.331 11.229 1.000 30.090 180 LEU A N 1
ATOM 2587 C CA . LEU A 1 179 ? 13.168 70.140 11.054 1.000 31.133 180 LEU A CA 1
ATOM 2588 C C . LEU A 1 179 ? 13.223 70.511 9.594 1.000 32.539 180 LEU A C 1
ATOM 2589 O O . LEU A 1 179 ? 13.346 69.583 8.821 1.000 32.930 180 LEU A O 1
ATOM 2605 N N . GLN A 1 180 ? 13.149 71.801 9.280 1.000 33.821 181 GLN A N 1
ATOM 2606 C CA . GLN A 1 180 ? 13.295 72.347 7.892 1.000 34.951 181 GLN A CA 1
ATOM 2607 C C . GLN A 1 180 ? 14.791 72.412 7.561 1.000 35.154 181 GLN A C 1
ATOM 2608 O O . GLN A 1 180 ? 15.596 72.460 8.525 1.000 33.551 181 GLN A O 1
ATOM 2622 N N . SER A 1 181 ? 15.162 72.549 6.274 1.000 35.826 182 SER A N 1
ATOM 2623 C CA . SER A 1 181 ? 16.568 72.603 5.800 1.000 37.280 182 SER A CA 1
ATOM 2624 C C . SER A 1 181 ? 17.225 73.883 6.318 1.000 38.180 182 SER A C 1
ATOM 2625 O O . SER A 1 181 ? 18.467 73.935 6.398 1.000 41.169 182 SER A O 1
ATOM 2633 N N . SER A 1 182 ? 16.426 74.882 6.699 1.000 36.697 183 SER A N 1
ATOM 2634 C CA . SER A 1 182 ? 16.895 76.093 7.409 1.000 35.700 183 SER A CA 1
ATOM 2635 C C . SER A 1 182 ? 17.520 75.706 8.762 1.000 34.376 183 SER A C 1
ATOM 2636 O O . SER A 1 182 ? 18.176 76.512 9.320 1.000 35.606 183 SER A O 1
ATOM 2644 N N . GLY A 1 183 ? 17.255 74.550 9.312 1.000 32.644 184 GLY A N 1
ATOM 2645 C CA . GLY A 1 183 ? 17.733 74.228 10.667 1.000 32.272 184 GLY A CA 1
ATOM 2646 C C . GLY A 1 183 ? 16.759 74.678 11.743 1.000 31.301 184 GLY A C 1
ATOM 2647 O O . GLY A 1 183 ? 17.071 74.495 12.952 1.000 31.771 184 GLY A O 1
ATOM 2651 N N . LEU A 1 184 ? 15.620 75.252 11.360 1.000 31.904 185 LEU A N 1
ATOM 2652 C CA . LEU A 1 184 ? 14.546 75.583 12.351 1.000 31.312 185 LEU A CA 1
ATOM 2653 C C . LEU A 1 184 ? 13.377 74.600 12.247 1.000 30.883 185 LEU A C 1
ATOM 2654 O O . LEU A 1 184 ? 13.054 74.076 11.125 1.000 31.553 185 LEU A O 1
ATOM 2670 N N . PHE A 1 185 ? 12.668 74.485 13.346 1.000 28.675 186 PHE A N 1
ATOM 2671 C CA . PHE A 1 185 ? 11.565 73.538 13.506 1.000 28.280 186 PHE A CA 1
ATOM 2672 C C . PHE A 1 185 ? 10.244 74.208 13.034 1.000 28.155 186 PHE A C 1
ATOM 2673 O O . PHE A 1 185 ? 10.048 75.389 13.059 1.000 28.111 186 PHE A O 1
ATOM 2690 N N . SER A 1 186 ? 9.287 73.409 12.596 1.000 29.163 187 SER A N 1
ATOM 2691 C CA . SER A 1 186 ? 7.893 73.854 12.337 1.000 29.939 187 SER A CA 1
ATOM 2692 C C . SER A 1 186 ? 6.856 72.824 12.827 1.000 29.189 187 SER A C 1
ATOM 2693 O O . SER A 1 186 ? 7.001 71.626 12.538 1.000 30.025 187 SER A O 1
ATOM 2701 N N . LEU A 1 187 ? 5.759 73.247 13.454 1.000 29.362 188 LEU A N 1
ATOM 2702 C CA . LEU A 1 187 ? 4.653 72.295 13.764 1.000 29.384 188 LEU A CA 1
ATOM 2703 C C . LEU A 1 187 ? 3.311 72.971 13.603 1.000 28.658 188 LEU A C 1
ATOM 2704 O O . LEU A 1 187 ? 3.259 74.169 13.550 1.000 29.400 188 LEU A O 1
ATOM 2720 N N . SER A 1 188 ? 2.274 72.165 13.505 1.000 27.799 189 SER A N 1
ATOM 2721 C CA . SER A 1 188 ? 0.897 72.627 13.375 1.000 28.362 189 SER A CA 1
ATOM 2722 C C . SER A 1 188 ? 0.106 72.076 14.584 1.000 27.432 189 SER A C 1
ATOM 2723 O O . SER A 1 188 ? 0.408 71.029 15.012 1.000 25.285 189 SER A O 1
ATOM 2731 N N . SER A 1 189 ? -0.856 72.847 15.054 1.000 28.720 190 SER A N 1
ATOM 2732 C CA . SER A 1 189 ? -1.899 72.418 16.004 1.000 28.920 190 SER A CA 1
ATOM 2733 C C . SER A 1 189 ? -3.244 72.737 15.399 1.000 29.287 190 SER A C 1
ATOM 2734 O O . SER A 1 189 ? -3.461 73.845 14.988 1.000 30.453 190 SER A O 1
ATOM 2742 N N . VAL A 1 190 ? -4.100 71.744 15.250 1.000 29.873 191 VAL A N 1
ATOM 2743 C CA . VAL A 1 190 ? -5.449 71.944 14.646 1.000 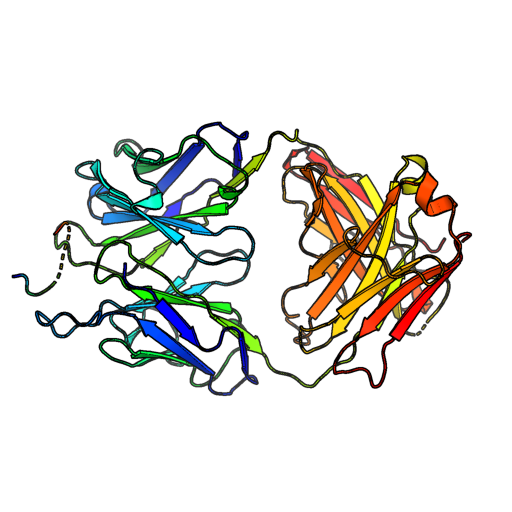30.123 191 VAL A CA 1
ATOM 2744 C C . VAL A 1 190 ? -6.510 71.456 15.648 1.000 30.025 191 VAL A C 1
ATOM 2745 O O . VAL A 1 190 ? -6.166 70.712 16.600 1.000 30.391 191 VAL A O 1
ATOM 2758 N N . VAL A 1 191 ? -7.702 71.969 15.480 1.000 30.299 192 VAL A N 1
ATOM 2759 C CA . VAL A 1 191 ? -8.897 71.466 16.202 1.000 31.193 192 VAL A CA 1
ATOM 2760 C C . VAL A 1 191 ? -10.064 71.484 15.241 1.000 31.697 192 VAL A C 1
ATOM 2761 O O . VAL A 1 191 ? -10.063 72.383 14.346 1.000 32.154 192 VAL A O 1
ATOM 2774 N N . THR A 1 192 ? -10.993 70.543 15.430 1.000 32.079 193 THR A N 1
ATOM 2775 C CA . THR A 1 192 ? -12.262 70.501 14.691 1.000 33.825 193 THR A CA 1
ATOM 2776 C C . THR A 1 192 ? -13.343 71.016 15.625 1.000 34.427 193 THR A C 1
ATOM 2777 O O . THR A 1 192 ? -13.286 70.699 16.812 1.000 35.122 193 THR A O 1
ATOM 2788 N N . VAL A 1 193 ? -14.173 71.891 15.101 1.000 34.404 194 VAL A N 1
ATOM 2789 C CA . VAL A 1 193 ? -15.189 72.655 15.854 1.000 35.447 194 VAL A CA 1
ATOM 2790 C C . VAL A 1 193 ? -16.446 72.658 15.019 1.000 36.636 194 VAL A C 1
ATOM 2791 O O . VAL A 1 193 ? -16.397 72.337 13.832 1.000 35.893 194 VAL A O 1
ATOM 2804 N N . PRO A 1 194 ? -17.600 72.909 15.667 1.000 38.179 195 PRO A N 1
ATOM 2805 C CA . PRO A 1 194 ? -18.846 73.067 14.945 1.000 39.509 195 PRO A CA 1
ATOM 2806 C C . PRO A 1 194 ? -18.728 74.303 14.036 1.000 39.862 195 PRO A C 1
ATOM 2807 O O . PRO A 1 194 ? -18.325 75.330 14.488 1.000 38.760 195 PRO A O 1
ATOM 2818 N N . SER A 1 195 ? -19.076 74.146 12.758 1.000 40.823 196 SER A N 1
ATOM 2819 C CA . SER A 1 195 ? -19.253 75.232 11.770 1.000 41.740 196 SER A CA 1
ATOM 2820 C C . SER A 1 195 ? -20.131 76.337 12.341 1.000 43.748 196 SER A C 1
ATOM 2821 O O . SER A 1 195 ? -19.762 77.493 12.218 1.000 43.461 196 SER A O 1
ATOM 2829 N N . SER A 1 196 ? -21.278 75.953 12.903 1.000 46.396 197 SER A N 1
ATOM 2830 C CA . SER A 1 196 ? -22.275 76.832 13.553 1.000 49.163 197 SER A CA 1
ATOM 2831 C C . SER A 1 196 ? -21.636 77.784 14.582 1.000 48.549 197 SER A C 1
ATOM 2832 O O . SER A 1 196 ? -22.240 78.780 14.856 1.000 51.657 197 SER A O 1
ATOM 2840 N N . SER A 1 197 ? -20.496 77.484 15.170 1.000 48.242 198 SER A N 1
ATOM 2841 C CA . SER A 1 197 ? -19.861 78.232 16.298 1.000 48.862 198 SER A CA 1
ATOM 2842 C C . SER A 1 197 ? -18.831 79.261 15.780 1.000 48.658 198 SER A C 1
ATOM 2843 O O . SER A 1 197 ? -18.341 80.070 16.597 1.000 49.140 198 SER A O 1
ATOM 2851 N N . LEU A 1 198 ? -18.484 79.212 14.485 1.000 47.868 199 LEU A N 1
ATOM 2852 C CA . LEU A 1 198 ? -17.427 80.055 13.861 1.000 48.185 199 LEU A CA 1
ATOM 2853 C C . LEU A 1 198 ? -17.686 81.551 14.060 1.000 48.913 199 LEU A C 1
ATOM 2854 O O . LEU A 1 198 ? -16.729 82.248 14.348 1.000 50.011 199 LEU A O 1
ATOM 2870 N N . GLY A 1 199 ? -18.899 82.045 13.860 1.000 51.444 200 GLY A N 1
ATOM 2871 C CA . GLY A 1 199 ? -19.228 83.460 14.098 1.000 52.503 200 GLY A CA 1
ATOM 2872 C C . GLY A 1 199 ? -19.409 83.757 15.581 1.000 53.901 200 GLY A C 1
ATOM 2873 O O . GLY A 1 199 ? -19.736 84.882 15.895 1.000 55.754 200 GLY A O 1
ATOM 2877 N N . THR A 1 200 ? -19.270 82.784 16.476 1.000 53.742 201 THR A N 1
ATOM 2878 C CA . THR A 1 200 ? -19.810 82.867 17.857 1.000 54.185 201 THR A CA 1
ATOM 2879 C C . THR A 1 200 ? -18.672 82.744 18.838 1.000 53.308 201 THR A C 1
ATOM 2880 O O . THR A 1 200 ? -18.637 83.483 19.798 1.000 54.542 201 THR A O 1
ATOM 2891 N N . GLN A 1 201 ? -17.841 81.740 18.620 1.000 51.042 202 GLN A N 1
ATOM 2892 C CA . GLN A 1 201 ? -16.944 81.233 19.668 1.000 50.335 202 GLN A CA 1
ATOM 2893 C C . GLN A 1 201 ? -15.563 81.724 19.272 1.000 48.839 202 GLN A C 1
ATOM 2894 O O . GLN A 1 201 ? -15.245 81.698 18.074 1.000 47.075 202 GLN A O 1
ATOM 2908 N N . THR A 1 202 ? -14.802 82.179 20.251 1.000 47.405 203 THR A N 1
ATOM 2909 C CA . THR A 1 202 ? -13.410 82.606 20.058 1.000 46.348 203 THR A CA 1
ATOM 2910 C C . THR A 1 202 ? -12.455 81.419 20.204 1.000 43.566 203 THR A C 1
ATOM 2911 O O . THR A 1 202 ? -12.522 80.662 21.157 1.000 43.941 203 THR A O 1
ATOM 2922 N N . TYR A 1 203 ? -11.512 81.335 19.290 1.000 41.020 204 TYR A N 1
ATOM 2923 C CA . TYR A 1 203 ? -10.488 80.276 19.244 1.000 39.402 204 TYR A CA 1
ATOM 2924 C C . TYR A 1 203 ? -9.117 80.946 19.246 1.000 38.151 204 TYR A C 1
ATOM 2925 O O . TYR A 1 203 ? -8.777 81.700 18.302 1.000 37.601 204 TYR A O 1
ATOM 2943 N N . ILE A 1 204 ? -8.384 80.671 20.317 1.000 36.989 205 ILE A N 1
ATOM 2944 C CA . ILE A 1 204 ? -7.010 81.154 20.569 1.000 36.803 205 ILE A CA 1
ATOM 2945 C C . ILE A 1 204 ? -6.094 79.960 20.836 1.000 35.357 205 ILE A C 1
ATOM 2946 O O . ILE A 1 204 ? -6.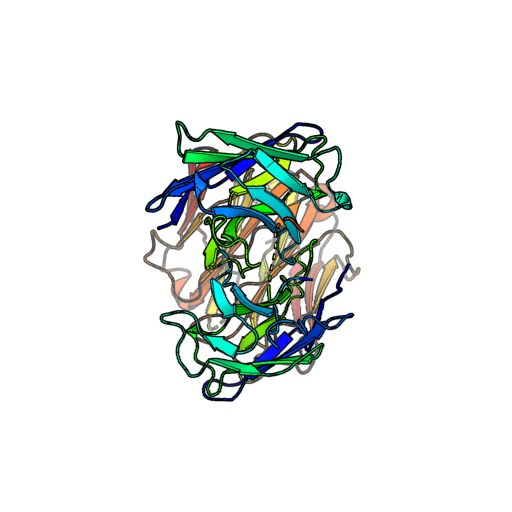372 79.119 21.725 1.000 33.379 205 ILE A O 1
ATOM 2962 N N . CYS A 1 205 ? -4.982 79.902 20.118 1.000 34.343 206 CYS A N 1
ATOM 2963 C CA . CYS A 1 205 ? -3.934 78.914 20.403 1.000 34.183 206 CYS A CA 1
ATOM 2964 C C . CYS A 1 205 ? -2.888 79.676 21.197 1.000 33.901 206 CYS A C 1
ATOM 2965 O O . CYS A 1 205 ? -2.662 80.783 20.852 1.000 34.877 206 CYS A O 1
ATOM 2972 N N . ASN A 1 206 ? -2.536 79.122 22.352 1.000 34.676 207 ASN A N 1
ATOM 2973 C CA . ASN A 1 206 ? -1.560 79.587 23.376 1.000 34.387 207 ASN A CA 1
ATOM 2974 C C . ASN A 1 206 ? -0.258 78.849 23.113 1.000 32.904 207 ASN A C 1
ATOM 2975 O O . ASN A 1 206 ? -0.220 77.653 23.328 1.000 32.253 207 ASN A O 1
ATOM 2986 N N . VAL A 1 207 ? 0.751 79.523 22.596 1.000 33.511 208 VAL A N 1
ATOM 2987 C CA . VAL A 1 207 ? 2.033 78.883 22.214 1.000 33.426 208 VAL A CA 1
ATOM 2988 C C . VAL A 1 207 ? 3.092 79.217 23.264 1.000 34.168 208 VAL A C 1
ATOM 2989 O O . VAL A 1 207 ? 3.169 80.341 23.677 1.000 36.789 208 VAL A O 1
ATOM 3002 N N . ASN A 1 208 ? 3.877 78.241 23.657 1.000 34.851 209 ASN A N 1
ATOM 3003 C CA . ASN A 1 208 ? 4.967 78.468 24.641 1.000 37.295 209 ASN A CA 1
ATOM 3004 C C . ASN A 1 208 ? 6.251 77.814 24.119 1.000 33.747 209 ASN A C 1
ATOM 3005 O O . ASN A 1 208 ? 6.310 76.564 23.873 1.000 32.739 209 ASN A O 1
ATOM 3016 N N . HIS A 1 209 ? 7.258 78.644 23.918 1.000 33.962 210 HIS A N 1
ATOM 3017 C CA . HIS A 1 209 ? 8.628 78.184 23.592 1.000 34.027 210 HIS A CA 1
ATOM 3018 C C . HIS A 1 209 ? 9.544 78.633 24.728 1.000 35.500 210 HIS A C 1
ATOM 3019 O O . HIS A 1 209 ? 10.070 79.732 24.659 1.000 34.955 210 HIS A O 1
ATOM 3034 N N . LYS A 1 210 ? 9.707 77.762 25.710 1.000 39.064 211 LYS A N 1
ATOM 3035 C CA . LYS A 1 210 ? 10.526 77.997 26.926 1.000 41.923 211 LYS A CA 1
ATOM 3036 C C . LYS A 1 210 ? 11.942 78.466 26.602 1.000 42.200 211 LYS A C 1
ATOM 3037 O O . LYS A 1 210 ? 12.389 79.478 27.139 1.000 44.209 211 LYS A O 1
ATOM 3056 N N . PRO A 1 211 ? 12.697 77.812 25.682 1.000 41.148 212 PRO A N 1
ATOM 3057 C CA . PRO A 1 211 ? 14.064 78.251 25.382 1.000 40.361 212 PRO A CA 1
ATOM 3058 C C . PRO A 1 211 ? 14.280 79.736 25.061 1.000 40.426 212 PRO A C 1
ATOM 3059 O O . PRO A 1 211 ? 15.311 80.207 25.440 1.000 42.368 212 PRO A O 1
ATOM 3070 N N . SER A 1 212 ? 13.384 80.430 24.357 1.000 39.675 213 SER A N 1
ATOM 3071 C CA . SER A 1 212 ? 13.470 81.875 24.042 1.000 40.641 213 SER A CA 1
ATOM 3072 C C . SER A 1 212 ? 12.530 82.641 24.973 1.000 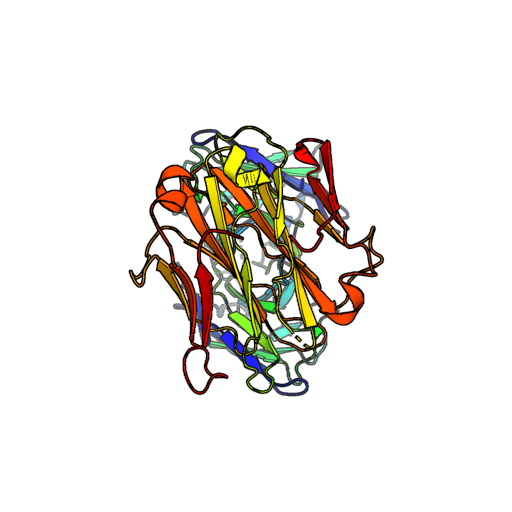42.578 213 SER A C 1
ATOM 3073 O O . SER A 1 212 ? 12.337 83.844 24.788 1.000 42.880 213 SER A O 1
ATOM 3081 N N . ASN A 1 213 ? 11.871 81.959 25.906 1.000 46.702 214 ASN A N 1
ATOM 3082 C CA . ASN A 1 213 ? 10.906 82.646 26.800 1.000 49.908 214 ASN A CA 1
ATOM 3083 C C . ASN A 1 213 ? 9.807 83.337 25.973 1.000 51.885 214 ASN A C 1
ATOM 3084 O O . ASN A 1 213 ? 9.394 84.430 26.363 1.000 52.301 214 ASN A O 1
ATOM 3095 N N . THR A 1 214 ? 9.342 82.726 24.869 1.000 50.094 215 THR A N 1
ATOM 3096 C CA . THR A 1 214 ? 8.269 83.257 23.993 1.000 51.026 215 THR A CA 1
ATOM 3097 C C . THR A 1 214 ? 6.921 82.646 24.393 1.000 49.540 215 THR A C 1
ATOM 3098 O O . THR A 1 214 ? 6.818 81.430 24.436 1.000 50.231 215 THR A O 1
ATOM 3109 N N . LYS A 1 215 ? 5.928 83.483 24.668 1.000 48.859 216 LYS A N 1
ATOM 3110 C CA . LYS A 1 215 ? 4.500 83.112 24.769 1.000 48.148 216 LYS A CA 1
ATOM 3111 C C . LYS A 1 215 ? 3.803 83.873 23.649 1.000 45.613 216 LYS A C 1
ATOM 3112 O O . LYS A 1 215 ? 4.087 85.026 23.532 1.000 46.449 216 LYS A O 1
ATOM 3131 N N . VAL A 1 216 ? 2.965 83.233 22.839 1.000 42.447 217 VAL A N 1
ATOM 3132 C CA . VAL A 1 216 ? 2.126 83.939 21.838 1.000 41.807 217 VAL A CA 1
ATOM 3133 C C . VAL A 1 216 ? 0.698 83.419 21.985 1.000 41.219 217 VAL A C 1
ATOM 3134 O O . VAL A 1 216 ? 0.520 82.228 22.163 1.000 41.992 217 VAL A O 1
ATOM 3147 N N . ASP A 1 217 ? -0.279 84.301 22.028 1.000 40.765 218 ASP A N 1
ATOM 3148 C CA . ASP A 1 217 ? -1.695 83.914 21.986 1.000 41.120 218 ASP A CA 1
ATOM 3149 C C . ASP A 1 217 ? -2.142 84.356 20.598 1.000 40.532 218 ASP A C 1
ATOM 3150 O O . ASP A 1 217 ? -1.905 85.498 20.246 1.000 41.224 218 ASP A O 1
ATOM 3159 N N . LYS A 1 218 ? -2.635 83.459 19.790 1.000 40.144 219 LYS A N 1
ATOM 3160 C CA . LYS A 1 218 ? -3.089 83.893 18.459 1.000 41.287 219 LYS A CA 1
ATOM 3161 C C . LYS A 1 218 ? -4.571 83.553 18.313 1.000 41.485 219 LYS A C 1
ATOM 3162 O O . LYS A 1 218 ? -4.932 82.389 18.491 1.000 40.586 219 LYS A O 1
ATOM 3181 N N . ARG A 1 219 ? -5.388 84.565 18.049 1.000 42.531 220 ARG A N 1
ATOM 3182 C CA . ARG A 1 219 ? -6.827 84.421 17.766 1.000 44.682 220 ARG A CA 1
ATOM 3183 C C . ARG A 1 219 ? -6.922 83.913 16.316 1.000 42.107 220 ARG A C 1
ATOM 3184 O O . ARG A 1 219 ? -6.215 84.464 15.437 1.000 39.328 220 ARG A O 1
ATOM 3205 N N . VAL A 1 220 ? -7.714 82.868 16.085 1.000 41.459 221 VAL A N 1
ATOM 3206 C CA . VAL A 1 220 ? -7.925 82.299 14.720 1.000 41.390 221 VAL A CA 1
ATOM 3207 C C . VAL A 1 220 ? -9.379 82.564 14.322 1.000 43.927 221 VAL A C 1
ATOM 3208 O O . VAL A 1 220 ? -10.274 81.959 14.931 1.000 45.207 221 VAL A O 1
ATOM 3221 N N . GLU A 1 221 ? -9.608 83.458 13.358 1.000 46.361 222 GLU A N 1
ATOM 3222 C CA . GLU A 1 221 ? -10.971 83.818 12.887 1.000 49.259 222 GLU A CA 1
ATOM 3223 C C . GLU A 1 221 ? -11.120 83.394 11.431 1.000 47.531 222 GLU A C 1
ATOM 3224 O O . GLU A 1 221 ? -10.142 83.236 10.703 1.000 47.289 222 GLU A O 1
ATOM 3236 N N . PRO A 1 222 ? -12.363 83.255 10.957 1.000 48.551 223 PRO A N 1
ATOM 3237 C CA . PRO A 1 222 ? -12.628 83.107 9.518 1.000 49.937 223 PRO A CA 1
ATOM 3238 C C . PRO A 1 222 ? -12.069 84.291 8.710 1.000 50.873 223 PRO A C 1
ATOM 3239 O O . PRO A 1 222 ? -12.276 85.367 9.187 1.000 50.201 223 PRO A O 1
ATOM 3250 N N . LYS A 1 223 ? -11.440 84.085 7.537 1.000 54.698 224 LYS A N 1
ATOM 3251 C CA . LYS A 1 223 ? -10.799 85.163 6.712 1.000 58.325 224 LYS A CA 1
ATOM 3252 C C . LYS A 1 223 ? -11.845 85.838 5.823 1.000 58.614 224 LYS A C 1
ATOM 3253 O O . LYS A 1 223 ? -12.572 86.632 6.391 1.000 58.607 224 LYS A O 1
ATOM 3272 N N . ASP B 2 1 ? 29.274 40.620 15.900 1.000 41.609 1 ASP B N 1
ATOM 3273 C CA . ASP B 2 1 ? 28.133 41.156 16.690 1.000 41.204 1 ASP B CA 1
ATOM 3274 C C . ASP B 2 1 ? 26.951 40.197 16.551 1.000 38.291 1 ASP B C 1
ATOM 3275 O O . ASP B 2 1 ? 26.663 39.712 15.435 1.000 33.818 1 ASP B O 1
ATOM 3286 N N . ILE B 2 2 ? 26.221 40.011 17.641 1.000 33.977 2 ILE B N 1
ATOM 3287 C CA . ILE B 2 2 ? 24.916 39.300 17.603 1.000 32.681 2 ILE B CA 1
ATOM 3288 C C . ILE B 2 2 ? 23.818 40.236 17.071 1.000 32.154 2 ILE B C 1
ATOM 3289 O O . ILE B 2 2 ? 23.395 41.240 17.710 1.000 31.645 2 ILE B O 1
ATOM 3305 N N . GLU B 2 3 ? 23.328 39.927 15.897 1.000 34.146 3 GLU B N 1
ATOM 3306 C CA . GLU B 2 3 ? 22.274 40.705 15.204 1.000 34.292 3 GLU B CA 1
ATOM 3307 C C . GLU B 2 3 ? 20.927 40.191 15.686 1.000 33.053 3 GLU B C 1
ATOM 3308 O O . GLU B 2 3 ? 20.743 38.982 15.739 1.000 33.817 3 GLU B O 1
ATOM 3320 N N . MET B 2 4 ? 20.069 41.089 16.138 1.000 32.687 4 MET B N 1
ATOM 3321 C CA . MET B 2 4 ? 18.721 40.793 16.606 1.000 32.818 4 MET B CA 1
ATOM 3322 C C . MET B 2 4 ? 17.728 41.284 15.542 1.000 32.021 4 MET B C 1
ATOM 3323 O O . MET B 2 4 ? 17.807 42.425 15.117 1.000 34.664 4 MET B O 1
ATOM 3337 N N . THR B 2 5 ? 16.777 40.463 15.172 1.000 31.227 5 THR B N 1
ATOM 3338 C CA . THR B 2 5 ? 15.690 40.876 14.264 1.000 31.280 5 THR B CA 1
ATOM 3339 C C . THR B 2 5 ? 14.338 40.457 14.809 1.000 29.820 5 THR B C 1
ATOM 3340 O O . THR B 2 5 ? 14.165 39.273 15.115 1.000 29.609 5 THR B O 1
ATOM 3351 N N . GLN B 2 6 ? 13.451 41.432 14.902 1.000 29.218 6 GLN B N 1
ATOM 3352 C CA . GLN B 2 6 ? 12.077 41.298 15.403 1.000 30.145 6 GLN B CA 1
ATOM 3353 C C . GLN B 2 6 ? 11.114 41.101 14.250 1.000 31.668 6 GLN B C 1
ATOM 3354 O O . GLN B 2 6 ? 11.394 41.655 13.135 1.000 31.217 6 GLN B O 1
ATOM 3368 N N . TYR B 2 7 ? 10.061 40.321 14.483 1.000 33.103 7 TYR B N 1
ATOM 3369 C CA . TYR B 2 7 ? 8.968 40.089 13.500 1.000 36.618 7 TYR B CA 1
ATOM 3370 C C . TYR B 2 7 ? 7.661 40.117 14.301 1.000 37.458 7 TYR B C 1
ATOM 3371 O O . TYR B 2 7 ? 7.573 39.478 15.376 1.000 35.577 7 TYR B O 1
ATOM 3389 N N . PRO B 2 8 ? 6.631 40.886 13.828 1.000 36.926 8 PRO B N 1
ATOM 3390 C CA . PRO B 2 8 ? 6.787 41.774 12.654 1.000 35.481 8 PRO B CA 1
ATOM 3391 C C . PRO B 2 8 ? 7.319 43.167 13.056 1.000 35.750 8 PRO B C 1
ATOM 3392 O O . PRO B 2 8 ? 7.622 43.466 14.265 1.000 29.524 8 PRO B O 1
ATOM 3403 N N . ASP B 2 9 ? 7.424 44.081 12.085 1.000 35.093 9 ASP B N 1
ATOM 3404 C CA . ASP B 2 9 ? 7.808 45.491 12.388 1.000 35.049 9 ASP B CA 1
ATOM 3405 C C . ASP B 2 9 ? 6.700 46.184 13.182 1.000 34.830 9 ASP B C 1
ATOM 3406 O O . ASP B 2 9 ? 7.008 46.972 14.126 1.000 31.964 9 ASP B O 1
ATOM 3415 N N . SER B 2 10 ? 5.457 45.874 12.805 1.000 35.183 10 SER B N 1
ATOM 3416 C CA . SER B 2 10 ? 4.208 46.571 13.176 1.000 36.448 10 SER B CA 1
ATOM 3417 C C . SER B 2 10 ? 3.166 45.494 13.396 1.000 36.544 10 SER B C 1
ATOM 3418 O O . SER B 2 10 ? 3.060 44.628 12.507 1.000 36.608 10 SER B O 1
ATOM 3426 N N . LEU B 2 11 ? 2.413 45.594 14.478 1.000 34.036 11 LEU B N 1
ATOM 3427 C CA . LEU B 2 11 ? 1.423 44.585 14.872 1.000 34.761 11 LEU B CA 1
ATOM 3428 C C . LEU B 2 11 ? 0.188 45.383 15.260 1.000 35.487 11 LEU B C 1
ATOM 3429 O O . LEU B 2 11 ? 0.317 46.350 16.073 1.000 33.124 11 LEU B O 1
ATOM 3445 N N . ALA B 2 12 ? -0.964 45.068 14.644 1.000 35.160 12 ALA B N 1
ATOM 3446 C CA . ALA B 2 12 ? -2.259 45.610 15.107 1.000 35.531 12 ALA B CA 1
ATOM 3447 C C . ALA B 2 12 ? -3.085 44.497 15.744 1.000 35.723 12 ALA B C 1
ATOM 3448 O O . ALA B 2 12 ? -3.329 43.526 15.043 1.000 36.511 12 ALA B O 1
ATOM 3455 N N . VAL B 2 13 ? -3.620 44.728 16.950 1.000 34.838 13 VAL B N 1
ATOM 3456 C CA . VAL B 2 13 ? -4.423 43.739 17.712 1.000 35.969 13 VAL B CA 1
ATOM 3457 C C . VAL B 2 13 ? -5.664 44.406 18.334 1.000 36.698 13 VAL B C 1
ATOM 3458 O O . VAL B 2 13 ? -5.533 45.476 18.980 1.000 35.650 13 VAL B O 1
ATOM 3471 N N . PHE B 2 14 ? -6.813 43.733 18.317 1.000 37.762 14 PHE B N 1
ATOM 3472 C CA . PHE B 2 14 ? -8.020 44.277 18.986 1.000 40.103 14 PHE B CA 1
ATOM 3473 C C . PHE B 2 14 ? -7.830 44.161 20.485 1.000 40.007 14 PHE B C 1
ATOM 3474 O O . PHE B 2 14 ? -7.191 43.204 20.945 1.000 38.452 14 PHE B O 1
ATOM 3491 N N . LEU B 2 15 ? -8.410 45.107 21.212 1.000 41.940 15 LEU B N 1
ATOM 3492 C CA . LEU B 2 15 ? -8.343 45.085 22.684 1.000 42.720 15 LEU B CA 1
ATOM 3493 C C . LEU B 2 15 ? -8.877 43.750 23.136 1.000 44.022 15 LEU B C 1
ATOM 3494 O O . LEU B 2 15 ? -9.824 43.265 22.526 1.000 42.633 15 LEU B O 1
ATOM 3510 N N . GLY B 2 16 ? -8.214 43.164 24.129 1.000 42.845 16 GLY B N 1
ATOM 3511 C CA . GLY B 2 16 ? -8.721 41.956 24.779 1.000 44.564 16 GLY B CA 1
ATOM 3512 C C . GLY B 2 16 ? -8.189 40.732 24.092 1.000 43.710 16 GLY B C 1
ATOM 3513 O O . GLY B 2 16 ? -8.409 39.691 24.630 1.000 43.928 16 GLY B O 1
ATOM 3517 N N . GLU B 2 17 ? -7.482 40.894 22.974 1.000 43.002 17 GLU B N 1
ATOM 3518 C CA . GLU B 2 17 ? -6.903 39.781 22.200 1.000 44.240 17 GLU B CA 1
ATOM 3519 C C . GLU B 2 17 ? -5.389 39.644 22.400 1.000 41.997 17 GLU B C 1
ATOM 3520 O O . GLU B 2 17 ? -4.708 40.530 22.943 1.000 40.905 17 GLU B O 1
ATOM 3532 N N . ARG B 2 18 ? -4.906 38.501 21.953 1.000 42.367 18 ARG B N 1
ATOM 3533 C CA . ARG B 2 18 ? -3.540 37.990 22.155 1.000 41.379 18 ARG B CA 1
ATOM 3534 C C . ARG B 2 18 ? -2.621 38.661 21.149 1.000 38.779 18 ARG B C 1
ATOM 3535 O O . ARG B 2 18 ? -2.965 38.753 19.934 1.000 35.498 18 ARG B O 1
ATOM 3556 N N . ALA B 2 19 ? -1.525 39.196 21.645 1.000 35.790 19 ALA B N 1
ATOM 3557 C CA . ALA B 2 19 ? -0.458 39.752 20.787 1.000 35.318 19 ALA B CA 1
ATOM 3558 C C . ALA B 2 19 ? 0.872 39.042 21.044 1.000 35.339 19 ALA B C 1
ATOM 3559 O O . ALA B 2 19 ? 1.233 38.814 22.255 1.000 33.991 19 ALA B O 1
ATOM 3566 N N . THR B 2 20 ? 1.575 38.681 19.960 1.000 35.346 20 THR B N 1
ATOM 3567 C CA . THR B 2 20 ? 2.899 38.020 20.061 1.000 36.849 20 THR B CA 1
ATOM 3568 C C . THR B 2 20 ? 3.949 38.651 19.143 1.000 35.747 20 THR B C 1
ATOM 3569 O O . THR B 2 20 ? 3.720 38.727 17.911 1.000 35.004 20 THR B O 1
ATOM 3580 N N . VAL B 2 21 ? 5.089 39.012 19.727 1.000 34.750 21 VAL B N 1
ATOM 3581 C CA . VAL B 2 21 ? 6.263 39.580 18.996 1.000 34.168 21 VAL B CA 1
ATOM 3582 C C . VAL B 2 21 ? 7.318 38.480 18.989 1.000 32.765 21 VAL B C 1
ATOM 3583 O O . VAL B 2 21 ? 7.614 37.907 20.109 1.000 30.057 21 VAL B O 1
ATOM 3596 N N . ASN B 2 22 ? 7.907 38.264 17.824 1.000 30.543 22 ASN B N 1
ATOM 3597 C CA . ASN B 2 22 ? 9.076 37.374 17.654 1.000 31.473 22 ASN B CA 1
ATOM 3598 C C . ASN B 2 22 ? 10.417 38.140 17.581 1.000 31.557 22 ASN B C 1
ATOM 3599 O O . ASN B 2 22 ? 10.473 39.232 17.004 1.000 28.798 22 ASN B O 1
ATOM 3610 N N . CYS B 2 23 ? 11.472 37.559 18.181 1.000 31.778 23 CYS B N 1
ATOM 3611 C CA . CYS B 2 23 ? 12.868 37.984 18.007 1.000 33.813 23 CYS B CA 1
ATOM 3612 C C . CYS B 2 23 ? 13.705 36.769 17.630 1.000 34.146 23 CYS B C 1
ATOM 3613 O O . CYS B 2 23 ? 13.562 35.746 18.298 1.000 35.113 23 CYS B O 1
ATOM 3620 N N . LYS B 2 24 ? 14.627 36.938 16.682 1.000 34.345 24 LYS B N 1
ATOM 3621 C CA . LYS B 2 24 ? 15.683 35.968 16.296 1.000 35.345 24 LYS B CA 1
ATOM 3622 C C . LYS B 2 24 ? 17.072 36.606 16.497 1.000 35.728 24 LYS B C 1
ATOM 3623 O O . LYS B 2 24 ? 17.298 37.758 16.043 1.000 36.802 24 LYS B O 1
ATOM 3642 N N . SER B 2 25 ? 17.981 35.873 17.157 1.000 33.426 25 SER B N 1
ATOM 3643 C CA . SER B 2 25 ? 19.401 36.252 17.294 1.000 32.575 25 SER B CA 1
ATOM 3644 C C . SER B 2 25 ? 20.206 35.461 16.266 1.000 32.994 25 SER B C 1
ATOM 3645 O O . SER B 2 25 ? 19.851 34.336 16.001 1.000 34.503 25 SER B O 1
ATOM 3653 N N . SER B 2 26 ? 21.265 36.034 15.724 1.000 32.546 26 SER B N 1
ATOM 3654 C CA . SER B 2 26 ? 22.109 35.410 14.680 1.000 32.889 26 SER B CA 1
ATOM 3655 C C . SER B 2 26 ? 23.027 34.346 15.302 1.000 34.439 26 SER B C 1
ATOM 3656 O O . SER B 2 26 ? 23.638 33.617 14.545 1.000 32.452 26 SER B O 1
ATOM 3664 N N . GLN B 2 27 ? 23.186 34.333 16.656 1.000 33.255 27 GLN B N 1
ATOM 3665 C CA . GLN B 2 27 ? 23.933 33.309 17.418 1.000 35.618 27 GLN B CA 1
ATOM 3666 C C . GLN B 2 27 ? 23.140 33.008 18.711 1.000 33.617 27 GLN B C 1
ATOM 3667 O O . GLN B 2 27 ? 22.404 33.837 19.130 1.000 31.930 27 GLN B O 1
ATOM 3681 N N . SER B 2 28 ? 23.341 31.857 19.311 1.000 33.176 28 SER B N 1
ATOM 3682 C CA . SER B 2 28 ? 22.616 31.425 20.525 1.000 33.083 28 SER B CA 1
ATOM 3683 C C . SER B 2 28 ? 23.024 32.357 21.661 1.000 31.518 28 SER B C 1
ATOM 3684 O O . SER B 2 28 ? 24.163 32.762 21.694 1.000 32.063 28 SER B O 1
ATOM 3692 N N . VAL B 2 29 ? 22.096 32.715 22.523 1.000 30.830 29 VAL B N 1
ATOM 3693 C CA . VAL B 2 29 ? 22.404 33.504 23.734 1.000 30.544 29 VAL B CA 1
ATOM 3694 C C . VAL B 2 29 ? 22.158 32.624 24.961 1.000 30.355 29 VAL B C 1
ATOM 3695 O O . VAL B 2 29 ? 21.935 33.213 26.030 1.000 29.542 29 VAL B O 1
ATOM 3708 N N . LEU B 2 30 ? 22.107 31.295 24.768 1.000 31.397 30 LEU B N 1
ATOM 3709 C CA . LEU B 2 30 ? 21.935 30.284 25.847 1.000 31.507 30 LEU B CA 1
ATOM 3710 C C . LEU B 2 30 ? 23.326 29.921 26.368 1.000 30.677 30 LEU B C 1
ATOM 3711 O O . LEU B 2 30 ? 24.169 29.582 25.581 1.000 31.248 30 LEU B O 1
ATOM 3727 N N . HIS B 2 31 ? 23.616 30.176 27.615 1.000 29.010 31 HIS B N 1
ATOM 3728 C CA . HIS B 2 31 ? 24.911 29.822 28.226 1.000 28.476 31 HIS B CA 1
ATOM 3729 C C . HIS B 2 31 ? 24.862 28.382 28.754 1.000 28.649 31 HIS B C 1
ATOM 3730 O O . HIS B 2 31 ? 23.999 28.070 29.658 1.000 27.888 31 HIS B O 1
ATOM 3745 N N . TRP B 2 32 ? 25.769 27.536 28.269 1.000 28.153 32 TRP B N 1
ATOM 3746 C CA . TRP B 2 32 ? 25.915 26.129 28.730 1.000 29.684 32 TRP B CA 1
ATOM 3747 C C . TRP B 2 32 ? 26.091 26.113 30.261 1.000 28.879 32 TRP B C 1
ATOM 3748 O O . TRP B 2 32 ? 25.550 25.210 30.897 1.000 30.561 32 TRP B O 1
ATOM 3769 N N . GLY B 2 33 ? 26.767 27.073 30.829 1.000 27.778 33 GLY B N 1
ATOM 3770 C CA . GLY B 2 33 ? 27.122 27.050 32.266 1.000 27.819 33 GLY B CA 1
ATOM 3771 C C . GLY B 2 33 ? 25.940 26.979 33.210 1.000 27.551 33 GLY B C 1
ATOM 3772 O O . GLY B 2 33 ? 26.090 26.377 34.306 1.000 27.788 33 GLY B O 1
ATOM 3776 N N . ASN B 2 34 ? 24.837 27.634 32.909 1.000 27.844 34 ASN B N 1
ATOM 3777 C CA . ASN B 2 34 ? 23.689 27.745 33.854 1.000 28.209 34 ASN B CA 1
ATOM 3778 C C . ASN B 2 34 ? 22.394 27.468 33.058 1.000 28.108 34 ASN B C 1
ATOM 3779 O O . ASN B 2 34 ? 21.286 27.569 33.608 1.000 26.280 34 ASN B O 1
ATOM 3790 N N . ASP B 2 35 ? 22.508 27.171 31.765 1.000 27.544 35 ASP B N 1
ATOM 3791 C CA . ASP B 2 35 ? 21.305 26.888 30.947 1.000 28.679 35 ASP B CA 1
ATOM 3792 C C . ASP B 2 35 ? 20.387 28.133 30.927 1.000 28.545 35 ASP B C 1
ATOM 3793 O O . ASP B 2 35 ? 19.178 28.002 30.781 1.000 29.663 35 ASP B O 1
ATOM 3802 N N . LYS B 2 36 ? 20.933 29.329 30.961 1.000 29.181 36 LYS B N 1
ATOM 3803 C CA . LYS B 2 36 ? 20.164 30.593 30.975 1.000 30.574 36 LYS B CA 1
ATOM 3804 C C . LYS B 2 36 ? 20.311 31.288 29.634 1.000 29.925 36 LYS B C 1
ATOM 3805 O O . LYS B 2 36 ? 21.440 31.329 29.098 1.000 31.112 36 LYS B O 1
ATOM 3824 N N . ASN B 2 37 ? 19.203 31.826 29.155 1.000 30.147 37 ASN B N 1
ATOM 3825 C CA . ASN B 2 37 ? 19.139 32.742 27.982 1.000 30.313 37 ASN B CA 1
ATOM 3826 C C . ASN B 2 37 ? 19.350 34.178 28.458 1.000 29.018 37 ASN B C 1
ATOM 3827 O O . ASN B 2 37 ? 18.648 34.606 29.371 1.000 30.510 37 ASN B O 1
ATOM 3838 N N . TYR B 2 38 ? 20.368 34.852 27.950 1.000 27.763 38 TYR B N 1
ATOM 3839 C CA . TYR B 2 38 ? 20.739 36.241 28.321 1.000 27.686 38 TYR B CA 1
ATOM 3840 C C . TYR B 2 38 ? 19.996 37.161 27.348 1.000 27.795 38 TYR B C 1
ATOM 3841 O O . TYR B 2 38 ? 20.600 37.761 26.424 1.000 25.834 38 TYR B O 1
ATOM 3859 N N . PHE B 2 39 ? 18.683 37.165 27.518 1.000 27.048 39 PHE B N 1
ATOM 3860 C CA . PHE B 2 39 ? 17.707 37.754 26.574 1.000 27.394 39 PHE B CA 1
ATOM 3861 C C . PHE B 2 39 ? 16.665 38.523 27.406 1.000 27.979 39 PHE B C 1
ATOM 3862 O O . PHE B 2 39 ? 16.246 38.054 28.473 1.000 28.320 39 PHE B O 1
ATOM 3879 N N . ALA B 2 40 ? 16.376 39.760 26.999 1.000 27.693 40 ALA B N 1
ATOM 3880 C CA . ALA B 2 40 ? 15.379 40.652 27.644 1.000 26.318 40 ALA B CA 1
ATOM 3881 C C . ALA B 2 40 ? 14.405 41.221 26.616 1.000 26.084 40 ALA B C 1
ATOM 3882 O O . ALA B 2 40 ? 14.722 41.327 25.362 1.000 25.947 40 ALA B O 1
ATOM 3889 N N . TRP B 2 41 ? 13.250 41.591 27.134 1.000 25.383 41 TRP B N 1
ATOM 3890 C CA . TRP B 2 41 ? 12.262 42.426 26.405 1.000 25.758 41 TRP B CA 1
ATOM 3891 C C . TRP B 2 41 ? 12.003 43.711 27.185 1.000 25.341 41 TRP B C 1
ATOM 3892 O O . TRP B 2 41 ? 11.805 43.643 28.495 1.000 24.410 41 TRP B O 1
ATOM 3913 N N . TYR B 2 42 ? 11.913 44.809 26.438 1.000 24.479 42 TYR B N 1
ATOM 3914 C CA . TYR B 2 42 ? 11.675 46.201 26.923 1.000 25.006 42 TYR B CA 1
ATOM 3915 C C . TYR B 2 42 ? 10.428 46.781 26.273 1.000 25.627 42 TYR B C 1
ATOM 3916 O O . TYR B 2 42 ? 10.117 46.492 25.055 1.000 24.635 42 TYR B O 1
ATOM 3934 N N . GLN B 2 43 ? 9.695 47.576 27.044 1.000 25.544 43 GLN B N 1
ATOM 3935 C CA . GLN B 2 43 ? 8.536 48.366 26.537 1.000 26.785 43 GLN B CA 1
ATOM 3936 C C . GLN B 2 43 ? 8.978 49.829 26.450 1.000 27.067 43 GLN B C 1
ATOM 3937 O O . GLN B 2 43 ? 9.596 50.325 27.420 1.000 26.716 43 GLN B O 1
ATOM 3951 N N . GLN B 2 44 ? 8.741 50.512 25.335 1.000 26.828 44 GLN B N 1
ATOM 3952 C CA . GLN B 2 44 ? 8.993 51.975 25.310 1.000 27.987 44 GLN B CA 1
ATOM 3953 C C . GLN B 2 44 ? 7.750 52.739 24.847 1.000 30.201 44 GLN B C 1
ATOM 3954 O O . GLN B 2 44 ? 7.326 52.616 23.674 1.000 27.503 44 GLN B O 1
ATOM 3968 N N . LYS B 2 45 ? 7.183 53.549 25.727 1.000 33.143 45 LYS B N 1
ATOM 3969 C CA . LYS B 2 45 ? 6.098 54.462 25.271 1.000 36.491 45 LYS B CA 1
ATOM 3970 C C . LYS B 2 45 ? 6.693 55.757 24.693 1.000 37.886 45 LYS B C 1
ATOM 3971 O O . LYS B 2 45 ? 7.795 56.200 25.120 1.000 37.684 45 LYS B O 1
ATOM 3990 N N . ARG B 2 46 ? 5.947 56.368 23.777 1.000 41.744 46 ARG B N 1
ATOM 3991 C CA . ARG B 2 46 ? 6.281 57.641 23.077 1.000 43.040 46 ARG B CA 1
ATOM 3992 C C . ARG B 2 46 ? 6.767 58.626 24.152 1.000 41.807 46 ARG B C 1
ATOM 3993 O O . ARG B 2 46 ? 6.094 58.786 25.185 1.000 41.417 46 ARG B O 1
ATOM 4014 N N . GLY B 2 47 ? 7.971 59.165 23.978 1.000 42.118 47 GLY B N 1
ATOM 4015 C CA . GLY B 2 47 ? 8.604 60.141 24.882 1.000 41.823 47 GLY B CA 1
ATOM 4016 C C . GLY B 2 47 ? 9.089 59.563 26.190 1.000 43.271 47 GLY B C 1
ATOM 4017 O O . GLY B 2 47 ? 9.444 60.356 27.089 1.000 44.473 47 GLY B O 1
ATOM 4021 N N . GLN B 2 48 ? 9.131 58.246 26.378 1.000 42.555 48 GLN B N 1
ATOM 4022 C CA . GLN B 2 48 ? 9.703 57.785 27.673 1.000 39.403 48 GLN B CA 1
ATOM 4023 C C . GLN B 2 48 ? 10.921 56.899 27.445 1.000 35.664 48 GLN B C 1
ATOM 4024 O O . GLN B 2 48 ? 11.226 56.493 26.323 1.000 31.619 48 GLN B O 1
ATOM 4038 N N . ALA B 2 49 ? 11.599 56.595 28.533 1.000 32.137 49 ALA B N 1
ATOM 4039 C CA . ALA B 2 49 ? 12.690 55.604 28.535 1.000 30.750 49 ALA B CA 1
ATOM 4040 C C . ALA B 2 49 ? 12.119 54.208 28.424 1.000 28.982 49 ALA B C 1
ATOM 4041 O O . ALA B 2 49 ? 11.002 53.906 28.894 1.000 29.181 49 ALA B O 1
ATOM 4048 N N . PRO B 2 50 ? 12.911 53.286 27.860 1.000 27.253 50 PRO B N 1
ATOM 4049 C CA . PRO B 2 50 ? 12.578 51.892 27.901 1.000 27.561 50 PRO B CA 1
ATOM 4050 C C . PRO B 2 50 ? 12.293 51.430 29.334 1.000 28.178 50 PRO B C 1
ATOM 4051 O O . PRO B 2 50 ? 12.894 51.989 30.304 1.000 27.630 50 PRO B O 1
ATOM 4062 N N . LYS B 2 51 ? 11.372 50.464 29.443 1.000 28.420 51 LYS B N 1
ATOM 4063 C CA . LYS B 2 51 ? 11.101 49.737 30.727 1.000 29.902 51 LYS B CA 1
ATOM 4064 C C . LYS B 2 51 ? 11.362 48.239 30.532 1.000 27.518 51 LYS B C 1
ATOM 4065 O O . LYS B 2 51 ? 10.799 47.606 29.516 1.000 26.088 51 LYS B O 1
ATOM 4084 N N . LEU B 2 52 ? 12.225 47.659 31.388 1.000 26.292 52 LEU B N 1
ATOM 4085 C CA . LEU B 2 52 ? 12.470 46.189 31.397 1.000 25.681 52 LEU B CA 1
ATOM 4086 C C . LEU B 2 52 ? 11.169 45.454 31.755 1.000 26.751 52 LEU B C 1
ATOM 4087 O O . LEU B 2 52 ? 10.592 45.726 32.867 1.000 25.833 52 LEU B O 1
ATOM 4103 N N . LEU B 2 53 ? 10.718 44.524 30.913 1.000 26.494 53 LEU B N 1
ATOM 4104 C CA . LEU B 2 53 ? 9.531 43.691 31.224 1.000 28.983 53 LEU B CA 1
ATOM 4105 C C . LEU B 2 53 ? 9.948 42.316 31.728 1.000 28.769 53 LEU B C 1
ATOM 4106 O O . LEU B 2 53 ? 9.379 41.767 32.728 1.000 27.180 53 LEU B O 1
ATOM 4122 N N . ILE B 2 54 ? 10.834 41.729 30.932 1.000 28.863 54 ILE B N 1
ATOM 4123 C CA . ILE B 2 54 ? 11.194 40.291 30.994 1.000 30.099 54 ILE B CA 1
ATOM 4124 C C . ILE B 2 54 ? 12.724 40.190 30.867 1.000 29.961 54 ILE B C 1
ATOM 4125 O O . ILE B 2 54 ? 13.319 40.765 29.890 1.000 27.626 54 ILE B O 1
ATOM 4141 N N . SER B 2 55 ? 13.367 39.501 31.829 1.000 28.484 55 SER B N 1
ATOM 4142 C CA . SER B 2 55 ? 14.767 39.063 31.677 1.000 28.010 55 SER B CA 1
ATOM 4143 C C . SER B 2 55 ? 14.869 37.525 31.683 1.000 28.456 55 SER B C 1
ATOM 4144 O O . SER B 2 55 ? 13.889 36.835 32.026 1.000 29.121 55 SER B O 1
ATOM 4152 N N . SER B 2 56 ? 16.035 36.965 31.323 1.000 28.826 56 SER B N 1
ATOM 4153 C CA . SER B 2 56 ? 16.319 35.511 31.283 1.000 28.903 56 SER B CA 1
ATOM 4154 C C . SER B 2 56 ? 15.276 34.861 30.385 1.000 30.137 56 SER B C 1
ATOM 4155 O O . SER B 2 56 ? 14.863 33.725 30.679 1.000 28.242 56 SER B O 1
ATOM 4163 N N . SER B 2 57 ? 14.826 35.541 29.323 1.000 30.483 57 SER B N 1
ATOM 4164 C CA . SER B 2 57 ? 13.882 34.921 28.355 1.000 31.831 57 SER B CA 1
ATOM 4165 C C . SER B 2 57 ? 12.445 35.014 28.842 1.000 31.080 57 SER B C 1
ATOM 4166 O O . SER B 2 57 ? 11.548 35.273 28.023 1.000 29.102 57 SER B O 1
ATOM 4174 N N . SER B 2 58 ? 12.211 34.726 30.130 1.000 30.910 58 SER B N 1
ATOM 4175 C CA . SER B 2 58 ? 10.869 34.481 30.683 1.000 30.467 58 SER B CA 1
ATOM 4176 C C . SER B 2 58 ? 10.646 35.016 32.121 1.000 30.892 58 SER B C 1
ATOM 4177 O O . SER B 2 58 ? 9.564 34.718 32.618 1.000 31.292 58 SER B O 1
ATOM 4185 N N . ALA B 2 59 ? 11.576 35.694 32.806 1.000 30.346 59 ALA B N 1
ATOM 4186 C CA . ALA B 2 59 ? 11.339 36.146 34.208 1.000 31.300 59 ALA B CA 1
ATOM 4187 C C . ALA B 2 59 ? 10.768 37.577 34.192 1.000 31.720 59 ALA B C 1
ATOM 4188 O O . ALA B 2 59 ? 11.508 38.564 33.772 1.000 31.473 59 ALA B O 1
ATOM 4195 N N . ARG B 2 60 ? 9.526 37.730 34.626 1.000 33.303 60 ARG B N 1
ATOM 4196 C CA . ARG B 2 60 ? 8.885 39.073 34.674 1.000 35.606 60 ARG B CA 1
ATOM 4197 C C . ARG B 2 60 ? 9.555 39.934 35.743 1.000 35.733 60 ARG B C 1
ATOM 4198 O O . ARG B 2 60 ? 9.773 39.448 36.851 1.000 33.377 60 ARG B O 1
ATOM 4219 N N . GLU B 2 61 ? 9.702 41.219 35.459 1.000 34.832 61 GLU B N 1
ATOM 4220 C CA . GLU B 2 61 ? 10.128 42.163 36.511 1.000 35.523 61 GLU B CA 1
ATOM 4221 C C . GLU B 2 61 ? 8.978 42.443 37.473 1.000 35.112 61 GLU B C 1
ATOM 4222 O O . GLU B 2 61 ? 7.793 42.362 37.090 1.000 34.477 61 GLU B O 1
ATOM 4234 N N . SER B 2 62 ? 9.343 42.924 38.649 1.000 36.006 62 SER B N 1
ATOM 4235 C CA . SER B 2 62 ? 8.390 43.279 39.730 1.000 37.998 62 SER B CA 1
ATOM 4236 C C . SER B 2 62 ? 7.374 44.225 39.152 1.000 36.575 62 SER B C 1
ATOM 4237 O O . SER B 2 62 ? 7.816 45.214 38.571 1.000 36.358 62 SER B O 1
ATOM 4245 N N . GLY B 2 63 ? 6.102 43.929 39.338 1.000 35.890 63 GLY B N 1
ATOM 4246 C CA . GLY B 2 63 ? 5.003 44.817 38.958 1.000 37.128 63 GLY B CA 1
ATOM 4247 C C . GLY B 2 63 ? 4.578 44.640 37.505 1.000 36.953 63 GLY B C 1
ATOM 4248 O O . GLY B 2 63 ? 3.592 45.261 37.162 1.000 41.014 63 GLY B O 1
ATOM 4252 N N . VAL B 2 64 ? 5.311 43.920 36.648 1.000 35.116 64 VAL B N 1
ATOM 4253 C CA . VAL B 2 64 ? 4.854 43.657 35.255 1.000 34.212 64 VAL B CA 1
ATOM 4254 C C . VAL B 2 64 ? 3.675 42.702 35.324 1.000 34.670 64 VAL B C 1
ATOM 4255 O O . VAL B 2 64 ? 3.735 41.677 36.002 1.000 35.841 64 VAL B O 1
ATOM 4268 N N . PRO B 2 65 ? 2.496 43.065 34.791 1.000 35.163 65 PRO B N 1
ATOM 4269 C CA . PRO B 2 65 ? 1.334 42.200 34.968 1.000 37.512 65 PRO B CA 1
ATOM 4270 C C . PRO B 2 65 ? 1.537 40.856 34.222 1.000 38.336 65 PRO B C 1
ATOM 4271 O O . PRO B 2 65 ? 2.317 40.778 33.214 1.000 34.683 65 PRO B O 1
ATOM 4282 N N . ASP B 2 66 ? 0.856 39.818 34.729 1.000 38.808 66 ASP B N 1
ATOM 4283 C CA . ASP B 2 66 ? 1.092 38.426 34.267 1.000 40.883 66 ASP B CA 1
ATOM 4284 C C . ASP B 2 66 ? 0.418 38.173 32.917 1.000 38.741 66 ASP B C 1
ATOM 4285 O O . ASP B 2 66 ? 0.541 37.093 32.428 1.000 38.324 66 ASP B O 1
ATOM 4294 N N . ARG B 2 67 ? -0.191 39.150 32.300 1.000 38.017 67 ARG B N 1
ATOM 4295 C CA . ARG B 2 67 ? -0.672 38.969 30.905 1.000 38.158 67 ARG B CA 1
ATOM 4296 C C . ARG B 2 67 ? 0.556 38.944 29.987 1.000 36.170 67 ARG B C 1
ATOM 4297 O O . ARG B 2 67 ? 0.411 38.489 28.798 1.000 36.052 67 ARG B O 1
ATOM 4318 N N . PHE B 2 68 ? 1.692 39.464 30.484 1.000 34.589 68 PHE B N 1
ATOM 4319 C CA . PHE B 2 68 ? 2.986 39.451 29.753 1.000 33.917 68 PHE B CA 1
ATOM 4320 C C . PHE B 2 68 ? 3.734 38.165 30.089 1.000 34.565 68 PHE B C 1
ATOM 4321 O O . PHE B 2 68 ? 3.887 37.808 31.303 1.000 33.460 68 PHE B O 1
ATOM 4338 N N . SER B 2 69 ? 4.210 37.480 29.061 1.000 33.864 69 SER B N 1
ATOM 4339 C CA . SER B 2 69 ? 5.063 36.293 29.306 1.000 35.277 69 SER B CA 1
ATOM 4340 C C . SER B 2 69 ? 6.075 36.164 28.175 1.000 34.777 69 SER B C 1
ATOM 4341 O O . SER B 2 69 ? 5.833 36.721 27.036 1.000 34.202 69 SER B O 1
ATOM 4349 N N . GLY B 2 70 ? 7.193 35.509 28.472 1.000 32.912 70 GLY B N 1
ATOM 4350 C CA . GLY B 2 70 ? 8.211 35.320 27.434 1.000 33.559 70 GLY B CA 1
ATOM 4351 C C . GLY B 2 70 ? 8.523 33.861 27.272 1.000 33.701 70 GLY B C 1
ATOM 4352 O O . GLY B 2 70 ? 8.497 33.150 28.264 1.000 32.483 70 GLY B O 1
ATOM 4356 N N . SER B 2 71 ? 8.959 33.493 26.079 1.000 32.963 71 SER B N 1
ATOM 4357 C CA . SER B 2 71 ? 9.207 32.096 25.699 1.000 34.460 71 SER B CA 1
ATOM 4358 C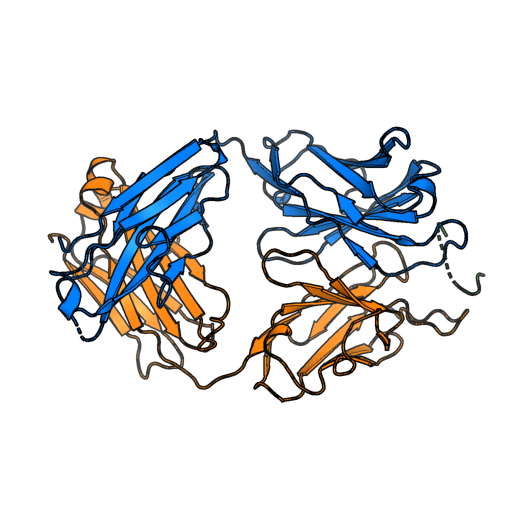 C . SER B 2 71 ? 10.337 32.063 24.669 1.000 34.065 71 SER B C 1
ATOM 4359 O O . SER B 2 71 ? 10.619 33.109 24.053 1.000 32.998 71 SER B O 1
ATOM 4367 N N . GLY B 2 72 ? 11.000 30.916 24.573 1.000 34.981 72 GLY B N 1
ATOM 4368 C CA . GLY B 2 72 ? 12.000 30.628 23.521 1.000 36.518 72 GLY B CA 1
ATOM 4369 C C . GLY B 2 72 ? 13.272 30.164 24.190 1.000 36.763 72 GLY B C 1
ATOM 4370 O O . GLY B 2 72 ? 13.366 30.300 25.439 1.000 33.707 72 GLY B O 1
ATOM 4374 N N . SER B 2 73 ? 14.237 29.701 23.400 1.000 35.948 73 SER B N 1
ATOM 4375 C CA . SER B 2 73 ? 15.591 29.363 23.904 1.000 36.177 73 SER B CA 1
ATOM 4376 C C . SER B 2 73 ? 16.565 29.501 22.724 1.000 35.681 73 SER B C 1
ATOM 4377 O O . SER B 2 73 ? 16.100 29.390 21.582 1.000 34.478 73 SER B O 1
ATOM 4385 N N . GLY B 2 74 ? 17.806 29.899 22.990 1.000 33.060 74 GLY B N 1
ATOM 4386 C CA . GLY B 2 74 ? 18.860 29.850 21.974 1.000 34.009 74 GLY B CA 1
ATOM 4387 C C . GLY B 2 74 ? 18.778 31.033 21.045 1.000 32.917 74 GLY B C 1
ATOM 4388 O O . GLY B 2 74 ? 19.372 32.071 21.350 1.000 31.316 74 GLY B O 1
ATOM 4392 N N . THR B 2 75 ? 18.043 30.915 19.956 1.000 32.917 75 THR B N 1
ATOM 4393 C CA . THR B 2 75 ? 18.005 31.997 18.963 1.000 34.375 75 THR B CA 1
ATOM 4394 C C . THR B 2 75 ? 16.590 32.501 18.679 1.000 35.353 75 THR B C 1
ATOM 4395 O O . THR B 2 75 ? 16.462 33.327 17.755 1.000 37.146 75 THR B O 1
ATOM 4406 N N . ASP B 2 76 ? 15.558 31.988 19.339 1.000 35.398 76 ASP B N 1
ATOM 4407 C CA . ASP B 2 76 ? 14.175 32.219 18.879 1.000 36.205 76 ASP B CA 1
ATOM 4408 C C . ASP B 2 76 ? 13.292 32.499 20.082 1.000 35.194 76 ASP B C 1
ATOM 4409 O O . ASP B 2 76 ? 13.168 31.601 20.910 1.000 35.161 76 ASP B O 1
ATOM 4418 N N . PHE B 2 77 ? 12.758 33.710 20.198 1.000 33.378 77 PHE B N 1
ATOM 4419 C CA . PHE B 2 77 ? 12.021 34.148 21.411 1.000 32.205 77 PHE B CA 1
ATOM 4420 C C . PHE B 2 77 ? 10.715 34.819 20.983 1.000 32.072 77 PHE B C 1
ATOM 4421 O O . PHE B 2 77 ? 10.692 35.490 19.969 1.000 29.697 77 PHE B O 1
ATOM 4438 N N . ASN B 2 78 ? 9.697 34.723 21.835 1.000 31.095 78 ASN B N 1
ATOM 4439 C CA . ASN B 2 78 ? 8.424 35.440 21.703 1.000 31.232 78 ASN B CA 1
ATOM 4440 C C . ASN B 2 78 ? 8.124 36.176 22.992 1.000 31.628 78 ASN B C 1
ATOM 4441 O O . ASN B 2 78 ? 8.358 35.602 24.080 1.000 30.000 78 ASN B O 1
ATOM 4451 N N . LEU B 2 79 ? 7.543 37.363 22.836 1.000 31.063 79 LEU B N 1
ATOM 4452 C CA . LEU B 2 79 ? 6.845 38.087 23.890 1.000 30.603 79 LEU B CA 1
ATOM 4453 C C . LEU B 2 79 ? 5.390 38.000 23.565 1.000 32.146 79 LEU B C 1
ATOM 4454 O O . LEU B 2 79 ? 5.019 38.307 22.394 1.000 29.492 79 LEU B O 1
ATOM 4470 N N . THR B 2 80 ? 4.621 37.604 24.578 1.000 32.271 80 THR B N 1
ATOM 4471 C CA . THR B 2 80 ? 3.191 37.382 24.385 1.000 33.875 80 THR B CA 1
ATOM 4472 C C . THR B 2 80 ? 2.471 38.233 25.415 1.000 34.111 80 THR B C 1
ATOM 4473 O O . THR B 2 80 ? 2.815 38.137 26.642 1.000 31.885 80 THR B O 1
ATOM 4484 N N . ILE B 2 81 ? 1.459 38.941 24.927 1.000 33.623 81 ILE B N 1
ATOM 4485 C CA . ILE B 2 81 ? 0.419 39.544 25.791 1.000 35.434 81 ILE B CA 1
ATOM 4486 C C . ILE B 2 81 ? -0.853 38.729 25.586 1.000 37.162 81 ILE B C 1
ATOM 4487 O O . ILE B 2 81 ? -1.392 38.673 24.422 1.000 38.513 81 ILE B O 1
ATOM 4503 N N . SER B 2 82 ? -1.296 38.060 26.642 1.000 37.132 82 SER B N 1
ATOM 4504 C CA . SER B 2 82 ? -2.469 37.151 26.593 1.000 39.496 82 SER B CA 1
ATOM 4505 C C . SER B 2 82 ? -3.718 37.939 26.201 1.000 41.046 82 SER B C 1
ATOM 4506 O O . SER B 2 82 ? -4.531 37.405 25.420 1.000 42.555 82 SER B O 1
ATOM 4514 N N . SER B 2 83 ? -3.824 39.181 26.680 1.000 41.506 83 SER B N 1
ATOM 4515 C CA . SER B 2 83 ? -4.996 40.074 26.500 1.000 42.859 83 SER B CA 1
ATOM 4516 C C . SER B 2 83 ? -4.601 41.556 26.416 1.000 43.141 83 SER B C 1
ATOM 4517 O O . SER B 2 83 ? -4.400 42.198 27.507 1.000 42.324 83 SER B O 1
ATOM 4525 N N . LEU B 2 84 ? -4.555 42.123 25.206 1.000 41.670 84 LEU B N 1
ATOM 4526 C CA . LEU B 2 84 ? -4.044 43.497 24.994 1.000 42.326 84 LEU B CA 1
ATOM 4527 C C . LEU B 2 84 ? -4.902 44.482 25.787 1.000 43.923 84 LEU B C 1
ATOM 4528 O O . LEU B 2 84 ? -6.120 44.372 25.732 1.000 45.941 84 LEU B O 1
ATOM 4544 N N . GLN B 2 85 ? -4.276 45.343 26.594 1.000 43.747 85 GLN B N 1
ATOM 4545 C CA . GLN B 2 85 ? -4.946 46.489 27.253 1.000 42.250 85 GLN B CA 1
ATOM 4546 C C . GLN B 2 85 ? -4.468 47.743 26.551 1.000 39.103 85 GLN B C 1
ATOM 4547 O O . GLN B 2 85 ? -3.432 47.655 25.836 1.000 37.253 85 GLN B O 1
ATOM 4561 N N . ALA B 2 86 ? -5.197 48.844 26.708 1.000 38.324 86 ALA B N 1
ATOM 4562 C CA . ALA B 2 86 ? -4.858 50.150 26.082 1.000 38.628 86 ALA B CA 1
ATOM 4563 C C . ALA B 2 86 ? -3.463 50.609 26.548 1.000 36.147 86 ALA B C 1
ATOM 4564 O O . ALA B 2 86 ? -2.690 51.060 25.670 1.000 32.587 86 ALA B O 1
ATOM 4571 N N . GLU B 2 87 ? -3.125 50.406 27.838 1.000 35.224 87 GLU B N 1
ATOM 4572 C CA . GLU B 2 87 ? -1.836 50.869 28.414 1.000 35.902 87 GLU B CA 1
ATOM 4573 C C . GLU B 2 87 ? -0.668 50.112 27.763 1.000 34.305 87 GLU B C 1
ATOM 4574 O O . GLU B 2 87 ? 0.495 50.410 28.091 1.000 32.994 87 GLU B O 1
ATOM 4586 N N . ASP B 2 88 ? -0.941 49.091 26.947 1.000 32.537 88 ASP B N 1
ATOM 4587 C CA . ASP B 2 88 ? 0.123 48.220 26.419 1.000 31.670 88 ASP B CA 1
ATOM 4588 C C . ASP B 2 88 ? 0.558 48.717 25.034 1.000 31.518 88 ASP B C 1
ATOM 4589 O O . ASP B 2 88 ? 1.485 48.109 24.490 1.000 30.172 88 ASP B O 1
ATOM 4598 N N . VAL B 2 89 ? -0.117 49.712 24.450 1.000 31.474 89 VAL B N 1
ATOM 4599 C CA . VAL B 2 89 ? 0.315 50.309 23.153 1.000 30.846 89 VAL B CA 1
ATOM 4600 C C . VAL B 2 89 ? 1.669 50.969 23.326 1.000 30.623 89 VAL B C 1
ATOM 4601 O O . VAL B 2 89 ? 1.789 51.832 24.191 1.000 30.651 89 VAL B O 1
ATOM 4614 N N . ALA B 2 90 ? 2.647 50.571 22.504 1.000 29.483 90 ALA B N 1
ATOM 4615 C CA . ALA B 2 90 ? 4.053 50.855 22.784 1.000 28.654 90 ALA B CA 1
ATOM 4616 C C . ALA B 2 90 ? 4.863 50.250 21.670 1.000 28.198 90 ALA B C 1
ATOM 4617 O O . ALA B 2 90 ? 4.298 49.490 20.851 1.000 29.378 90 ALA B O 1
ATOM 4624 N N . VAL B 2 91 ? 6.155 50.535 21.703 1.000 28.019 91 VAL B N 1
ATOM 4625 C CA . VAL B 2 91 ? 7.189 49.850 20.892 1.000 28.477 91 VAL B CA 1
ATOM 4626 C C . VAL B 2 91 ? 7.902 48.879 21.824 1.000 27.452 91 VAL B C 1
ATOM 4627 O O . VAL B 2 91 ? 8.244 49.274 22.984 1.000 28.699 91 VAL B O 1
ATOM 4640 N N . TYR B 2 92 ? 8.094 47.655 21.374 1.000 26.742 92 TYR B N 1
ATOM 4641 C CA . TYR B 2 92 ? 8.729 46.594 22.201 1.000 26.891 92 TYR B CA 1
ATOM 4642 C C . TYR B 2 92 ? 10.023 46.214 21.538 1.000 27.223 92 TYR B C 1
ATOM 4643 O O . TYR B 2 92 ? 10.181 46.228 20.231 1.000 25.635 92 TYR B O 1
ATOM 4661 N N . PHE B 2 93 ? 11.025 46.123 22.392 1.000 26.175 93 PHE B N 1
ATOM 4662 C CA . PHE B 2 93 ? 12.401 45.819 21.951 1.000 26.973 93 PHE B CA 1
ATOM 4663 C C . PHE B 2 93 ? 12.899 44.584 22.669 1.000 27.332 93 PHE B C 1
ATOM 4664 O O . PHE B 2 93 ? 12.716 44.429 23.965 1.000 26.720 93 PHE B O 1
ATOM 4681 N N . CYS B 2 94 ? 13.580 43.763 21.897 1.000 27.833 94 CYS B N 1
ATOM 4682 C CA . CYS B 2 94 ? 14.468 42.699 22.412 1.000 28.039 94 CYS B CA 1
ATOM 4683 C C . CYS B 2 94 ? 15.902 43.208 22.535 1.000 28.870 94 CYS B C 1
ATOM 4684 O O . CYS B 2 94 ? 16.331 44.233 21.867 1.000 26.825 94 CYS B O 1
ATOM 4691 N N . GLN B 2 95 ? 16.653 42.484 23.365 1.000 28.165 95 GLN B N 1
ATOM 4692 C CA . GLN B 2 95 ? 18.074 42.756 23.637 1.000 27.115 95 GLN B CA 1
ATOM 4693 C C . GLN B 2 95 ? 18.759 41.456 24.051 1.000 25.949 95 GLN B C 1
ATOM 4694 O O . GLN B 2 95 ? 18.123 40.659 24.827 1.000 25.129 95 GLN B O 1
ATOM 4708 N N . GLN B 2 96 ? 19.991 41.259 23.571 1.000 25.199 96 GLN B N 1
ATOM 4709 C CA . GLN B 2 96 ? 20.851 40.179 24.085 1.000 25.705 96 GLN B CA 1
ATOM 4710 C C . GLN B 2 96 ? 21.879 40.862 24.983 1.000 25.907 96 GLN B C 1
ATOM 4711 O O . GLN B 2 96 ? 22.353 41.955 24.648 1.000 25.581 96 GLN B O 1
ATOM 4725 N N . TYR B 2 97 ? 22.073 40.322 26.174 1.000 27.177 97 TYR B N 1
ATOM 4726 C CA . TYR B 2 97 ? 23.167 40.740 27.055 1.000 26.326 97 TYR B CA 1
ATOM 4727 C C . TYR B 2 97 ? 24.061 39.525 27.328 1.000 27.012 97 TYR B C 1
ATOM 4728 O O . TYR B 2 97 ? 24.710 39.414 28.409 1.000 25.379 97 TYR B O 1
ATOM 4746 N N . TYR B 2 98 ? 24.242 38.715 26.305 1.000 27.574 98 TYR B N 1
ATOM 4747 C CA . TYR B 2 98 ? 25.117 37.518 26.331 1.000 28.759 98 TYR B CA 1
ATOM 4748 C C . TYR B 2 98 ? 26.558 37.985 26.116 1.000 30.482 98 TYR B C 1
ATOM 4749 O O . TYR B 2 98 ? 27.452 37.551 26.907 1.000 30.883 98 TYR B O 1
ATOM 4767 N N . GLU B 2 99 ? 26.811 38.825 25.095 1.000 30.916 99 GLU B N 1
ATOM 4768 C CA . GLU B 2 99 ? 28.156 39.436 24.927 1.000 33.307 99 GLU B CA 1
ATOM 4769 C C . GLU B 2 99 ? 28.093 40.808 24.227 1.000 32.214 99 GLU B C 1
ATOM 4770 O O . GLU B 2 99 ? 27.293 40.993 23.286 1.000 31.487 99 GLU B O 1
ATOM 4782 N N . ALA B 2 100 ? 29.039 41.659 24.614 1.000 30.725 100 ALA B N 1
ATOM 4783 C CA . ALA B 2 100 ? 29.204 43.029 24.119 1.000 31.315 100 ALA B CA 1
ATOM 4784 C C . ALA B 2 100 ? 29.653 42.958 22.667 1.000 31.509 100 ALA B C 1
ATOM 4785 O O . ALA B 2 100 ? 30.334 42.028 22.315 1.000 32.216 100 ALA B O 1
ATOM 4792 N N . PRO B 2 101 ? 29.162 43.803 21.748 1.000 31.467 101 PRO B N 1
ATOM 4793 C CA . PRO B 2 101 ? 28.088 44.769 22.034 1.000 29.883 101 PRO B CA 1
ATOM 4794 C C . PRO B 2 101 ? 26.684 44.228 22.262 1.000 29.298 101 PRO B C 1
ATOM 4795 O O . PRO B 2 101 ? 26.275 43.296 21.610 1.000 29.250 101 PRO B O 1
ATOM 4806 N N . TYR B 2 102 ? 26.028 44.772 23.302 1.000 28.828 102 TYR B N 1
ATOM 4807 C CA . TYR B 2 102 ? 24.738 44.335 23.876 1.000 28.722 102 TYR B CA 1
ATOM 4808 C C . TYR B 2 102 ? 23.551 44.918 23.081 1.000 29.858 102 TYR B C 1
ATOM 4809 O O . TYR B 2 102 ? 22.682 45.682 23.668 1.000 30.562 102 TYR B O 1
ATOM 4827 N N . THR B 2 103 ? 23.352 44.323 21.926 1.000 28.895 103 THR B N 1
ATOM 4828 C CA . THR B 2 103 ? 22.414 44.702 20.834 1.000 28.502 103 THR B CA 1
ATOM 4829 C C . THR B 2 103 ? 20.904 44.574 21.069 1.000 28.772 103 THR B C 1
ATOM 4830 O O . THR B 2 103 ? 20.385 43.627 21.818 1.000 28.840 103 THR B O 1
ATOM 4841 N N . PHE B 2 104 ? 20.159 45.460 20.397 1.000 27.212 104 PHE B N 1
ATOM 4842 C CA . PHE B 2 104 ? 18.675 45.534 20.443 1.000 27.780 104 PHE B CA 1
ATOM 4843 C C . PHE B 2 104 ? 18.121 45.152 19.064 1.000 29.214 104 PHE B C 1
ATOM 4844 O O . PHE B 2 104 ? 18.981 45.366 18.125 1.000 27.218 104 PHE B O 1
ATOM 4861 N N . GLY B 2 105 ? 16.861 44.668 18.872 1.000 30.749 105 GLY B N 1
ATOM 4862 C CA . GLY B 2 105 ? 16.081 44.822 17.567 1.000 33.820 105 GLY B CA 1
ATOM 4863 C C . GLY B 2 105 ? 15.127 46.068 17.554 1.000 36.316 105 GLY B C 1
ATOM 4864 O O . GLY B 2 105 ? 15.729 47.020 18.180 1.000 33.125 105 GLY B O 1
ATOM 4868 N N . GLN B 2 106 ? 13.735 46.061 17.096 1.000 42.532 106 GLN B N 1
ATOM 4869 C CA . GLN B 2 106 ? 12.540 47.099 17.254 1.000 33.581 106 GLN B CA 1
ATOM 4870 C C . GLN B 2 106 ? 10.963 46.798 16.898 1.000 36.290 106 GLN B C 1
ATOM 4871 O O . GLN B 2 106 ? 10.556 46.677 15.696 1.000 29.821 106 GLN B O 1
ATOM 4885 N N . GLY B 2 107 ? 9.867 46.795 17.724 1.000 32.914 107 GLY B N 1
ATOM 4886 C CA . GLY B 2 107 ? 8.526 46.291 17.266 1.000 33.985 107 GLY B CA 1
ATOM 4887 C C . GLY B 2 107 ? 7.257 47.114 17.673 1.000 34.787 107 GLY B C 1
ATOM 4888 O O . GLY B 2 107 ? 6.940 47.282 18.906 1.000 32.340 107 GLY B O 1
ATOM 4892 N N . THR B 2 108 ? 6.466 47.630 16.729 1.000 33.987 108 THR B N 1
ATOM 4893 C CA . THR B 2 108 ? 5.412 48.647 17.057 1.000 36.243 108 THR B CA 1
ATOM 4894 C C . THR B 2 108 ? 4.032 47.998 17.239 1.000 36.234 108 THR B C 1
ATOM 4895 O O . THR B 2 108 ? 3.551 47.285 16.347 1.000 35.622 108 THR B O 1
ATOM 4906 N N . ARG B 2 109 ? 3.453 48.207 18.402 1.000 35.217 109 ARG B N 1
ATOM 4907 C CA . ARG B 2 109 ? 2.171 47.592 18.782 1.000 37.524 109 ARG B CA 1
ATOM 4908 C C . ARG B 2 109 ? 1.060 48.624 18.961 1.000 35.369 109 ARG B C 1
ATOM 4909 O O . ARG B 2 109 ? 1.192 49.470 19.823 1.000 35.347 109 ARG B O 1
ATOM 4930 N N . LEU B 2 110 ? -0.020 48.501 18.183 1.000 33.392 110 LEU B N 1
ATOM 4931 C CA . LEU B 2 110 ? -1.176 49.432 18.224 1.000 32.781 110 LEU B CA 1
ATOM 4932 C C . LEU B 2 110 ? -2.486 48.640 18.405 1.000 33.033 110 LEU B C 1
ATOM 4933 O O . LEU B 2 110 ? -2.521 47.412 18.198 1.000 32.240 110 LEU B O 1
ATOM 4949 N N . GLU B 2 111 ? -3.571 49.341 18.727 1.000 33.685 111 GLU B N 1
ATOM 4950 C CA . GLU B 2 111 ? -4.913 48.785 18.823 1.000 36.401 111 GLU B CA 1
ATOM 4951 C C . GLU B 2 111 ? -5.453 48.688 17.404 1.000 35.426 111 GLU B C 1
ATOM 4952 O O . GLU B 2 111 ? -5.318 49.651 16.649 1.000 33.963 111 GLU B O 1
ATOM 4964 N N . ILE B 2 112 ? -6.078 47.568 17.092 1.000 36.221 112 ILE B N 1
ATOM 4965 C CA . ILE B 2 112 ? -6.700 47.438 15.756 1.000 37.694 112 ILE B CA 1
ATOM 4966 C C . ILE B 2 112 ? -8.148 47.887 15.918 1.000 36.826 112 ILE B C 1
ATOM 4967 O O . ILE B 2 112 ? -8.771 47.625 16.991 1.000 36.158 112 ILE B O 1
ATOM 4983 N N . LYS B 2 113 ? -8.670 48.532 14.888 1.000 33.462 113 LYS B N 1
ATOM 4984 C CA . LYS B 2 113 ? -10.058 49.021 14.902 1.000 33.980 113 LYS B CA 1
ATOM 4985 C C . LYS B 2 113 ? -10.522 48.962 13.446 1.000 34.036 113 LYS B C 1
ATOM 4986 O O . LYS B 2 113 ? -9.705 48.650 12.558 1.000 32.606 113 LYS B O 1
ATOM 5005 N N . THR B 2 114 ? -11.756 49.315 13.220 1.000 35.188 114 THR B N 1
ATOM 5006 C CA . THR B 2 114 ? -12.274 49.294 11.831 1.000 36.151 114 THR B CA 1
ATOM 5007 C C . THR B 2 114 ? -11.613 50.397 11.004 1.000 34.856 114 THR B C 1
ATOM 5008 O O . THR B 2 114 ? -11.155 51.442 11.516 1.000 32.506 114 THR B O 1
ATOM 5019 N N . VAL B 2 115 ? -11.610 50.170 9.694 1.000 34.822 115 VAL B N 1
ATOM 5020 C CA . VAL B 2 115 ? -11.045 51.109 8.720 1.000 33.952 115 VAL B CA 1
ATOM 5021 C C . VAL B 2 115 ? -11.846 52.410 8.849 1.000 33.926 115 VAL B C 1
ATOM 5022 O O . VAL B 2 115 ? -13.020 52.371 8.924 1.000 35.366 115 VAL B O 1
ATOM 5035 N N . ALA B 2 116 ? -11.197 53.546 8.936 1.000 32.973 116 ALA B N 1
ATOM 5036 C CA . ALA B 2 116 ? -11.850 54.870 8.969 1.000 33.201 116 ALA B CA 1
ATOM 5037 C C . ALA B 2 116 ? -11.164 55.788 7.945 1.000 32.539 116 ALA B C 1
ATOM 5038 O O . ALA B 2 116 ? -9.944 55.967 8.016 1.000 31.741 116 ALA B O 1
ATOM 5045 N N . ALA B 2 117 ? -11.944 56.325 7.019 1.000 33.050 117 ALA B N 1
ATOM 5046 C CA . ALA B 2 117 ? -11.500 57.348 6.051 1.000 32.741 117 ALA B CA 1
ATOM 5047 C C . ALA B 2 117 ? -11.124 58.646 6.761 1.000 31.982 117 ALA B C 1
ATOM 5048 O O . ALA B 2 117 ? -11.758 59.056 7.754 1.000 32.815 117 ALA B O 1
ATOM 5055 N N . PRO B 2 118 ? -10.010 59.271 6.332 1.000 30.952 118 PRO B N 1
ATOM 5056 C CA . PRO B 2 118 ? -9.650 60.619 6.768 1.000 31.119 118 PRO B CA 1
ATOM 5057 C C . PRO B 2 118 ? -10.659 61.679 6.296 1.000 32.666 118 PRO B C 1
ATOM 5058 O O . PRO B 2 118 ? -11.175 61.593 5.162 1.000 32.967 118 PRO B O 1
ATOM 5069 N N . SER B 2 119 ? -10.948 62.639 7.170 1.000 33.118 119 SER B N 1
ATOM 5070 C CA . SER B 2 119 ? -11.506 63.970 6.808 1.000 33.181 119 SER B CA 1
ATOM 5071 C C . SER B 2 119 ? -10.339 64.838 6.369 1.000 30.920 119 SER B C 1
ATOM 5072 O O . SER B 2 119 ? -9.413 64.960 7.188 1.000 30.237 119 SER B O 1
ATOM 5080 N N . VAL B 2 120 ? -10.412 65.452 5.204 1.000 29.912 120 VAL B N 1
ATOM 5081 C CA . VAL B 2 120 ? -9.298 66.213 4.592 1.000 30.160 120 VAL B CA 1
ATOM 5082 C C . VAL B 2 120 ? -9.667 67.701 4.544 1.000 29.937 120 VAL B C 1
ATOM 5083 O O . VAL B 2 120 ? -10.691 68.067 3.914 1.000 31.234 120 VAL B O 1
ATOM 5096 N N . PHE B 2 121 ? -8.738 68.537 4.996 1.000 29.188 121 PHE B N 1
ATOM 5097 C CA . PHE B 2 121 ? -8.786 70.008 4.939 1.000 29.911 121 PHE B CA 1
ATOM 5098 C C . PHE B 2 121 ? -7.501 70.599 4.349 1.000 29.262 121 PHE B C 1
ATOM 5099 O O . PHE B 2 121 ? -6.385 70.141 4.575 1.000 28.120 121 PHE B O 1
ATOM 5116 N N . ILE B 2 122 ? -7.650 71.668 3.589 1.000 30.191 122 ILE B N 1
ATOM 5117 C CA . ILE B 2 122 ? -6.495 72.442 3.051 1.000 30.581 122 ILE B CA 1
ATOM 5118 C C . ILE B 2 122 ? -6.574 73.884 3.549 1.000 30.419 122 ILE B C 1
ATOM 5119 O O . ILE B 2 122 ? -7.664 74.376 3.704 1.000 29.938 122 ILE B O 1
ATOM 5135 N N . PHE B 2 123 ? -5.438 74.468 3.905 1.000 30.184 123 PHE B N 1
ATOM 5136 C CA . PHE B 2 123 ? -5.275 75.825 4.481 1.000 29.896 123 PHE B CA 1
ATOM 5137 C C . PHE B 2 123 ? -4.284 76.589 3.628 1.000 29.925 123 PHE B C 1
ATOM 5138 O O . PHE B 2 123 ? -3.159 76.112 3.442 1.000 27.841 123 PHE B O 1
ATOM 5155 N N . PRO B 2 124 ? -4.706 77.715 3.015 1.000 31.736 124 PRO B N 1
ATOM 5156 C CA . PRO B 2 124 ? -3.786 78.578 2.284 1.000 32.779 124 PRO B CA 1
ATOM 5157 C C . PRO B 2 124 ? -2.935 79.298 3.325 1.000 32.823 124 PRO B C 1
ATOM 5158 O O . PRO B 2 124 ? -3.156 79.203 4.536 1.000 32.039 124 PRO B O 1
ATOM 5169 N N . PRO B 2 125 ? -1.833 79.886 2.868 1.000 33.486 125 PRO B N 1
ATOM 5170 C CA . PRO B 2 125 ? -0.942 80.650 3.710 1.000 34.277 125 PRO B CA 1
ATOM 5171 C C . PRO B 2 125 ? -1.728 81.850 4.215 1.000 35.372 125 PRO B C 1
ATOM 5172 O O . PRO B 2 125 ? -2.479 82.483 3.409 1.000 35.039 125 PRO B O 1
ATOM 5183 N N . SER B 2 126 ? -1.431 82.273 5.424 1.000 34.388 126 SER B N 1
ATOM 5184 C CA . SER B 2 126 ? -1.991 83.531 5.959 1.000 36.024 126 SER B CA 1
ATOM 5185 C C . SER B 2 126 ? -1.317 84.704 5.261 1.000 38.899 126 SER B C 1
ATOM 5186 O O . SER B 2 126 ? -0.116 84.601 4.888 1.000 40.621 126 SER B O 1
ATOM 5194 N N . ASP B 2 127 ? -2.063 85.791 5.133 1.000 42.529 127 ASP B N 1
ATOM 5195 C CA . ASP B 2 127 ? -1.563 87.140 4.771 1.000 45.640 127 ASP B CA 1
ATOM 5196 C C . ASP B 2 127 ? -0.388 87.497 5.682 1.000 44.906 127 ASP B C 1
ATOM 5197 O O . ASP B 2 127 ? 0.658 87.977 5.165 1.000 42.823 127 ASP B O 1
ATOM 5206 N N . GLU B 2 128 ? -0.535 87.261 6.981 1.000 45.615 128 GLU B N 1
ATOM 5207 C CA . GLU B 2 128 ? 0.575 87.537 7.906 1.000 46.310 128 GLU B CA 1
ATOM 5208 C C . GLU B 2 128 ? 1.814 86.893 7.304 1.000 43.030 128 GLU B C 1
ATOM 5209 O O . GLU B 2 128 ? 2.788 87.606 7.055 1.000 43.917 128 GLU B O 1
ATOM 5221 N N . GLN B 2 129 ? 1.794 85.592 7.078 1.000 39.969 129 GLN B N 1
ATOM 5222 C CA . GLN B 2 129 ? 3.035 84.904 6.658 1.000 39.315 129 GLN B CA 1
ATOM 5223 C C . GLN B 2 129 ? 3.507 85.440 5.309 1.000 39.641 129 GLN B C 1
ATOM 5224 O O . GLN B 2 129 ? 4.676 85.676 5.152 1.000 38.788 129 GLN B O 1
ATOM 5238 N N . LEU B 2 130 ? 2.616 85.711 4.374 1.000 41.923 130 LEU B N 1
ATOM 5239 C CA . LEU B 2 130 ? 3.054 86.132 3.012 1.000 44.956 130 LEU B CA 1
ATOM 5240 C C . LEU B 2 130 ? 3.879 87.430 3.092 1.000 49.566 130 LEU B C 1
ATOM 5241 O O . LEU B 2 130 ? 4.859 87.610 2.326 1.000 51.081 130 LEU B O 1
ATOM 5257 N N . LYS B 2 131 ? 3.521 88.321 4.010 1.000 54.628 131 LYS B N 1
ATOM 5258 C CA . LYS B 2 131 ? 4.240 89.607 4.190 1.000 60.373 131 LYS B CA 1
ATOM 5259 C C . LYS B 2 131 ? 5.724 89.370 4.473 1.000 58.842 131 LYS B C 1
ATOM 5260 O O . LYS B 2 131 ? 6.493 90.256 4.108 1.000 60.366 131 LYS B O 1
ATOM 5279 N N . SER B 2 132 ? 6.111 88.209 5.009 1.000 57.479 132 SER B N 1
ATOM 5280 C CA . SER B 2 132 ? 7.519 87.861 5.350 1.000 56.996 132 SER B CA 1
ATOM 5281 C C . SER B 2 132 ? 8.194 86.992 4.266 1.000 55.726 132 SER B C 1
ATOM 5282 O O . SER B 2 132 ? 9.333 86.539 4.511 1.000 58.851 132 SER B O 1
ATOM 5290 N N . GLY B 2 133 ? 7.571 86.734 3.120 1.000 51.299 133 GLY B N 1
ATOM 5291 C CA . GLY B 2 133 ? 8.322 86.220 1.947 1.000 50.719 133 GLY B CA 1
ATOM 5292 C C . GLY B 2 133 ? 8.253 84.707 1.760 1.000 48.814 133 GLY B C 1
ATOM 5293 O O . GLY B 2 133 ? 8.800 84.194 0.736 1.000 46.919 133 GLY B O 1
ATOM 5297 N N . THR B 2 134 ? 7.569 84.011 2.672 1.000 46.017 134 THR B N 1
ATOM 5298 C CA . THR B 2 134 ? 7.379 82.552 2.620 1.000 44.211 134 THR B CA 1
ATOM 5299 C C . THR B 2 134 ? 5.878 82.268 2.651 1.000 41.824 134 THR B C 1
ATOM 5300 O O . THR B 2 134 ? 5.093 83.095 3.230 1.000 40.387 134 THR B O 1
ATOM 5311 N N . ALA B 2 135 ? 5.516 81.160 2.011 1.000 38.556 135 ALA B N 1
ATOM 5312 C CA . ALA B 2 135 ? 4.147 80.635 1.863 1.000 36.910 135 ALA B CA 1
ATOM 5313 C C . ALA B 2 135 ? 4.175 79.172 2.289 1.000 35.764 135 ALA B C 1
ATOM 5314 O O . ALA B 2 135 ? 4.899 78.379 1.645 1.000 36.482 135 ALA B O 1
ATOM 5321 N N . SER B 2 136 ? 3.512 78.844 3.404 1.000 32.951 136 SER B N 1
ATOM 5322 C CA . SER B 2 136 ? 3.214 77.464 3.839 1.000 31.862 136 SER B CA 1
ATOM 5323 C C . SER B 2 136 ? 1.759 77.142 3.516 1.000 30.584 136 SER B C 1
ATOM 5324 O O . SER B 2 136 ? 0.831 77.848 4.006 1.000 29.417 136 SER B O 1
ATOM 5332 N N . VAL B 2 137 ? 1.553 76.071 2.756 1.000 30.318 137 VAL B N 1
ATOM 5333 C CA . VAL B 2 137 ? 0.224 75.460 2.515 1.000 29.439 137 VAL B CA 1
ATOM 5334 C C . VAL B 2 137 ? 0.114 74.194 3.362 1.000 28.172 137 VAL B C 1
ATOM 5335 O O . VAL B 2 137 ? 0.970 73.334 3.295 1.000 27.912 137 VAL B O 1
ATOM 5348 N N . VAL B 2 138 ? -0.911 74.101 4.202 1.000 27.558 138 VAL B N 1
ATOM 5349 C CA . VAL B 2 138 ? -1.121 72.913 5.059 1.000 27.363 138 VAL B CA 1
ATOM 5350 C C . VAL B 2 138 ? -2.289 72.041 4.592 1.000 27.467 138 VAL B C 1
ATOM 5351 O O . VAL B 2 138 ? -3.372 72.549 4.245 1.000 27.999 138 VAL B O 1
ATOM 5364 N N . CYS B 2 139 ? -2.051 70.734 4.534 1.000 28.673 139 CYS B N 1
ATOM 5365 C CA . CYS B 2 139 ? -3.077 69.698 4.311 1.000 30.444 139 CYS B CA 1
ATOM 5366 C C . CYS B 2 139 ? -3.241 68.896 5.587 1.000 30.084 139 CYS B C 1
ATOM 5367 O O . CYS B 2 139 ? -2.259 68.385 6.069 1.000 31.293 139 CYS B O 1
ATOM 5374 N N . LEU B 2 140 ? -4.466 68.768 6.071 1.000 30.574 140 LEU B N 1
ATOM 5375 C CA . LEU B 2 140 ? -4.758 67.985 7.296 1.000 28.981 140 LEU B CA 1
ATOM 5376 C C . LEU B 2 140 ? -5.638 66.777 6.938 1.000 28.329 140 LEU B C 1
ATOM 5377 O O . LEU B 2 140 ? -6.663 66.962 6.206 1.000 26.642 140 LEU B O 1
ATOM 5393 N N . LEU B 2 141 ? -5.175 65.582 7.327 1.000 27.575 141 LEU B N 1
ATOM 5394 C CA . LEU B 2 141 ? -5.894 64.289 7.309 1.000 28.116 141 LEU B CA 1
ATOM 5395 C C . LEU B 2 141 ? -6.285 63.981 8.745 1.000 29.120 141 LEU B C 1
ATOM 5396 O O . LEU B 2 141 ? -5.361 63.694 9.528 1.000 29.096 141 LEU B O 1
ATOM 5412 N N . ASN B 2 142 ? -7.570 64.014 9.055 1.000 30.489 142 ASN B N 1
ATOM 5413 C CA . ASN B 2 142 ? -8.063 63.929 10.460 1.000 33.555 142 ASN B CA 1
ATOM 5414 C C . ASN B 2 142 ? -8.721 62.565 10.706 1.000 33.004 142 ASN B C 1
ATOM 5415 O O . ASN B 2 142 ? -9.524 62.170 9.844 1.000 33.452 142 ASN B O 1
ATOM 5426 N N . ASN B 2 143 ? -8.280 61.836 11.748 1.000 32.736 143 ASN B N 1
ATOM 5427 C CA . ASN B 2 143 ? -9.000 60.689 12.369 1.000 32.907 143 ASN B CA 1
ATOM 5428 C C . ASN B 2 143 ? -9.199 59.554 11.344 1.000 33.822 143 ASN B C 1
ATOM 5429 O O . ASN B 2 143 ? -10.319 59.231 11.027 1.000 35.526 143 ASN B O 1
ATOM 5440 N N . PHE B 2 144 ? -8.122 58.943 10.846 1.000 33.665 144 PHE B N 1
ATOM 5441 C CA . PHE B 2 144 ? -8.183 57.777 9.937 1.000 33.086 144 PHE B CA 1
ATOM 5442 C C . PHE B 2 144 ? -7.479 56.594 10.582 1.000 32.807 144 PHE B C 1
ATOM 5443 O O . PHE B 2 144 ? -6.772 56.726 11.632 1.000 30.286 144 PHE B O 1
ATOM 5460 N N . TYR B 2 145 ? -7.760 55.440 9.983 1.000 31.900 145 TYR B N 1
ATOM 5461 C CA . TYR B 2 145 ? -7.167 54.138 10.357 1.000 31.334 145 TYR B CA 1
ATOM 5462 C C . TYR B 2 145 ? -7.321 53.201 9.154 1.000 31.668 145 TYR B C 1
ATOM 5463 O O . TYR B 2 145 ? -8.379 53.163 8.574 1.000 31.866 145 TYR B O 1
ATOM 5481 N N . PRO B 2 146 ? -6.341 52.368 8.778 1.000 31.666 146 PRO B N 1
ATOM 5482 C CA . PRO B 2 146 ? -5.013 52.381 9.406 1.000 31.752 146 PRO B CA 1
ATOM 5483 C C . PRO B 2 146 ? -4.110 53.601 9.081 1.000 30.926 146 PRO B C 1
ATOM 5484 O O . PRO B 2 146 ? -4.489 54.553 8.362 1.000 31.220 146 PRO B O 1
ATOM 5495 N N . ARG B 2 147 ? -2.914 53.574 9.662 1.000 30.843 147 ARG B N 1
ATOM 5496 C CA . ARG B 2 147 ? -1.909 54.650 9.699 1.000 33.533 147 ARG B CA 1
ATOM 5497 C C . ARG B 2 147 ? -1.389 55.001 8.300 1.000 33.165 147 ARG B C 1
ATOM 5498 O O . ARG B 2 147 ? -0.943 56.086 8.125 1.000 31.737 147 ARG B O 1
ATOM 5519 N N . GLU B 2 148 ? -1.419 54.092 7.351 1.000 35.511 148 GLU B N 1
ATOM 5520 C CA . GLU B 2 148 ? -0.788 54.314 6.019 1.000 37.555 148 GLU B CA 1
ATOM 5521 C C . GLU B 2 148 ? -1.726 55.248 5.242 1.000 36.674 148 GLU B C 1
ATOM 5522 O O . GLU B 2 148 ? -2.911 54.955 5.156 1.000 38.021 148 GLU B O 1
ATOM 5534 N N . ALA B 2 149 ? -1.207 56.377 4.782 1.000 36.400 149 ALA B N 1
ATOM 5535 C CA . ALA B 2 149 ? -1.881 57.319 3.862 1.000 35.873 149 ALA B CA 1
ATOM 5536 C C . ALA B 2 149 ? -0.868 57.915 2.916 1.000 34.566 149 ALA B C 1
ATOM 5537 O O . ALA B 2 149 ? 0.254 58.022 3.248 1.000 34.125 149 ALA B O 1
ATOM 5544 N N . LYS B 2 150 ? -1.312 58.313 1.759 1.000 35.041 150 LYS B N 1
ATOM 5545 C CA . LYS B 2 150 ? -0.457 59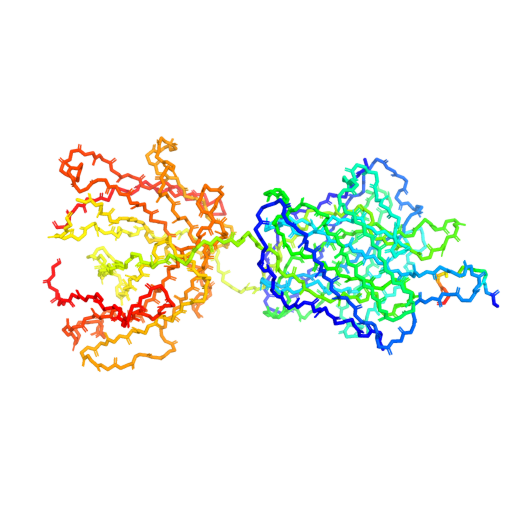.018 0.793 1.000 36.673 150 LYS B CA 1
ATOM 5546 C C . LYS B 2 150 ? -1.082 60.397 0.576 1.000 34.082 150 LYS B C 1
ATOM 5547 O O . LYS B 2 150 ? -2.260 60.431 0.105 1.000 34.154 150 LYS B O 1
ATOM 5566 N N . VAL B 2 151 ? -0.332 61.455 0.906 1.000 33.127 151 VAL B N 1
ATOM 5567 C CA . VAL B 2 151 ? -0.596 62.868 0.505 1.000 32.765 151 VAL B CA 1
ATOM 5568 C C . VAL B 2 151 ? 0.206 63.185 -0.782 1.000 33.209 151 VAL B C 1
ATOM 5569 O O . VAL B 2 151 ? 1.414 63.089 -0.754 1.000 31.945 151 VAL B O 1
ATOM 5582 N N . GLN B 2 152 ? -0.467 63.671 -1.797 1.000 32.012 152 GLN B N 1
ATOM 5583 C CA . GLN B 2 152 ? 0.202 64.217 -3.020 1.000 34.602 152 GLN B CA 1
ATOM 5584 C C . GLN B 2 152 ? -0.176 65.701 -3.183 1.000 32.273 152 GLN B C 1
ATOM 5585 O O . GLN B 2 152 ? -1.326 66.033 -3.252 1.000 34.682 152 GLN B O 1
ATOM 5599 N N . TRP B 2 153 ? 0.793 66.588 -3.295 1.000 31.724 153 TRP B N 1
ATOM 5600 C CA . TRP B 2 153 ? 0.580 68.025 -3.551 1.000 30.514 153 TRP B CA 1
ATOM 5601 C C . TRP B 2 153 ? 0.550 68.242 -5.038 1.000 31.974 153 TRP B C 1
ATOM 5602 O O . TRP B 2 153 ? 1.453 67.683 -5.715 1.000 32.356 153 TRP B O 1
ATOM 5623 N N . LYS B 2 154 ? -0.342 69.120 -5.482 1.000 32.039 154 LYS B N 1
ATOM 5624 C CA . LYS B 2 154 ? -0.298 69.597 -6.883 1.000 33.598 154 LYS B CA 1
ATOM 5625 C C . LYS B 2 154 ? -0.512 71.106 -6.937 1.000 33.603 154 LYS B C 1
ATOM 5626 O O . LYS B 2 154 ? -1.444 71.611 -6.256 1.000 33.225 154 LYS B O 1
ATOM 5645 N N . VAL B 2 155 ? 0.223 71.762 -7.845 1.000 33.488 155 VAL B N 1
ATOM 5646 C CA . VAL B 2 155 ? 0.223 73.236 -8.045 1.000 33.025 155 VAL B CA 1
ATOM 5647 C C . VAL B 2 155 ? -0.027 73.467 -9.543 1.000 34.992 155 VAL B C 1
ATOM 5648 O O . VAL B 2 155 ? 0.724 72.870 -10.317 1.000 34.181 155 VAL B O 1
ATOM 5661 N N . ASP B 2 156 ? -1.136 74.105 -9.883 1.000 35.150 156 ASP B N 1
ATOM 5662 C CA . ASP B 2 156 ? -1.694 74.126 -11.259 1.000 38.225 156 ASP B CA 1
ATOM 5663 C C . ASP B 2 156 ? -1.567 72.755 -11.915 1.000 38.361 156 ASP B C 1
ATOM 5664 O O . ASP B 2 156 ? -1.050 72.672 -13.099 1.000 37.634 156 ASP B O 1
ATOM 5673 N N . ASN B 2 157 ? -2.018 71.734 -11.193 1.000 36.316 157 ASN B N 1
ATOM 5674 C CA . ASN B 2 157 ? -2.078 70.326 -11.652 1.000 37.616 157 ASN B CA 1
ATOM 5675 C C . ASN B 2 157 ? -0.694 69.720 -11.920 1.000 38.246 157 ASN B C 1
ATOM 5676 O O . ASN B 2 157 ? -0.675 68.618 -12.496 1.000 38.028 157 ASN B O 1
ATOM 5687 N N . ALA B 2 158 ? 0.413 70.309 -11.428 1.000 38.802 158 ALA B N 1
ATOM 5688 C CA . ALA B 2 158 ? 1.780 69.728 -11.467 1.000 38.230 158 ALA B CA 1
ATOM 5689 C C . ALA B 2 158 ? 2.117 69.074 -10.122 1.000 38.380 158 ALA B C 1
ATOM 5690 O O . ALA B 2 158 ? 1.992 69.752 -9.063 1.000 36.820 158 ALA B O 1
ATOM 5697 N N . LEU B 2 159 ? 2.537 67.816 -10.181 1.000 38.795 159 LEU B N 1
ATOM 5698 C CA . LEU B 2 159 ? 2.865 66.928 -9.065 1.000 39.533 159 LEU B CA 1
ATOM 5699 C C . LEU B 2 159 ? 4.089 67.492 -8.376 1.000 39.228 159 LEU B C 1
ATOM 5700 O O . LEU B 2 159 ? 5.052 67.760 -9.066 1.000 36.984 159 LEU B O 1
ATOM 5716 N N . GLN B 2 160 ? 4.015 67.731 -7.077 1.000 36.541 160 GLN B N 1
ATOM 5717 C CA . GLN B 2 160 ? 5.119 68.360 -6.334 1.000 37.461 160 GLN B CA 1
ATOM 5718 C C . GLN B 2 160 ? 5.954 67.244 -5.762 1.000 39.215 160 GLN B C 1
ATOM 5719 O O . GLN B 2 160 ? 5.393 66.198 -5.399 1.000 40.318 160 GLN B O 1
ATOM 5733 N N . SER B 2 161 ? 7.231 67.492 -5.577 1.000 41.192 161 SER B N 1
ATOM 5734 C CA . SER B 2 161 ? 8.118 66.477 -4.974 1.000 42.147 161 SER B CA 1
ATOM 5735 C C . SER B 2 161 ? 9.295 67.171 -4.276 1.000 39.374 161 SER B C 1
ATOM 5736 O O . SER B 2 161 ? 9.899 68.011 -4.898 1.000 40.602 161 SER B O 1
ATOM 5744 N N . GLY B 2 162 ? 9.560 66.875 -3.008 1.000 36.946 162 GLY B N 1
ATOM 5745 C CA . GLY B 2 162 ? 10.796 67.282 -2.340 1.000 35.746 162 GLY B CA 1
ATOM 5746 C C . GLY B 2 162 ? 10.625 68.551 -1.543 1.000 35.573 162 GLY B C 1
ATOM 5747 O O . GLY B 2 162 ? 11.522 68.843 -0.692 1.000 34.990 162 GLY B O 1
ATOM 5751 N N . ASN B 2 163 ? 9.492 69.231 -1.735 1.000 35.120 163 ASN B N 1
ATOM 5752 C CA . ASN B 2 163 ? 9.207 70.564 -1.159 1.000 34.480 163 ASN B CA 1
ATOM 5753 C C . ASN B 2 163 ? 8.086 70.453 -0.120 1.000 32.617 163 ASN B C 1
ATOM 5754 O O . ASN B 2 163 ? 7.532 71.484 0.228 1.000 31.714 163 ASN B O 1
ATOM 5765 N N . SER B 2 164 ? 7.800 69.267 0.390 1.000 32.611 164 SER B N 1
ATOM 5766 C CA . SER B 2 164 ? 6.826 69.120 1.510 1.000 30.117 164 SER B CA 1
ATOM 5767 C C . SER B 2 164 ? 7.402 68.328 2.652 1.000 30.731 164 SER B C 1
ATOM 5768 O O . SER B 2 164 ? 8.403 67.624 2.503 1.000 29.940 164 SER B O 1
ATOM 5776 N N . GLN B 2 165 ? 6.761 68.440 3.827 1.000 30.458 165 GLN B N 1
ATOM 5777 C CA . GLN B 2 165 ? 7.175 67.608 4.950 1.000 29.484 165 GLN B CA 1
ATOM 5778 C C . GLN B 2 165 ? 5.897 67.254 5.727 1.000 29.699 165 GLN B C 1
ATOM 5779 O O . GLN B 2 165 ? 4.922 68.062 5.725 1.000 28.004 165 GLN B O 1
ATOM 5793 N N . GLU B 2 166 ? 5.853 66.080 6.340 1.000 29.912 166 GLU B N 1
ATOM 5794 C CA . GLU B 2 166 ? 4.625 65.650 7.059 1.000 30.436 166 GLU B CA 1
ATOM 5795 C C . GLU B 2 166 ? 4.977 65.060 8.422 1.000 29.417 166 GLU B C 1
ATOM 5796 O O . GLU B 2 166 ? 6.112 64.623 8.612 1.000 28.036 166 GLU B O 1
ATOM 5808 N N . SER B 2 167 ? 3.978 64.999 9.297 1.000 28.567 167 SER B N 1
ATOM 5809 C CA . SER B 2 167 ? 4.123 64.233 10.556 1.000 28.217 167 SER B CA 1
ATOM 5810 C C . SER B 2 167 ? 2.764 63.728 11.017 1.000 28.600 167 SER B C 1
ATOM 5811 O O . SER B 2 167 ? 1.726 64.220 10.528 1.000 26.071 167 SER B O 1
ATOM 5819 N N . VAL B 2 168 ? 2.788 62.747 11.925 1.000 28.874 168 VAL B N 1
ATOM 5820 C CA . VAL B 2 168 ? 1.633 61.881 12.190 1.000 29.316 168 VAL B CA 1
ATOM 5821 C C . VAL B 2 168 ? 1.498 61.789 13.704 1.000 30.185 168 VAL B C 1
ATOM 5822 O O . VAL B 2 168 ? 2.528 61.656 14.357 1.000 29.956 168 VAL B O 1
ATOM 5835 N N . THR B 2 169 ? 0.301 62.001 14.226 1.000 31.400 169 THR B N 1
ATOM 5836 C CA . THR B 2 169 ? 0.059 61.887 15.697 1.000 31.967 169 THR B CA 1
ATOM 5837 C C . THR B 2 169 ? 0.294 60.468 16.160 1.000 31.803 169 THR B C 1
ATOM 5838 O O . THR B 2 169 ? 0.270 59.562 15.394 1.000 30.064 169 THR B O 1
ATOM 5849 N N . GLU B 2 170 ? 0.415 60.283 17.458 1.000 34.220 170 GLU B N 1
ATOM 5850 C CA . GLU B 2 170 ? 0.270 58.941 18.038 1.000 35.979 170 GLU B CA 1
ATOM 5851 C C . GLU B 2 170 ? -1.192 58.520 17.915 1.000 34.802 170 GLU B C 1
ATOM 5852 O O . GLU B 2 170 ? -2.082 59.377 17.722 1.000 33.549 170 GLU B O 1
ATOM 5864 N N . GLN B 2 171 ? -1.436 57.243 18.151 1.000 34.490 171 GLN B N 1
ATOM 5865 C CA . GLN B 2 171 ? -2.791 56.680 18.069 1.000 34.652 171 GLN B CA 1
ATOM 5866 C C . GLN B 2 171 ? -3.667 57.407 19.086 1.000 35.100 171 GLN B C 1
ATOM 5867 O O . GLN B 2 171 ? -3.304 57.411 20.243 1.000 32.344 171 GLN B O 1
ATOM 5881 N N . ASP B 2 172 ? -4.812 57.943 18.664 1.000 34.687 172 ASP B N 1
ATOM 5882 C CA . ASP B 2 172 ? -5.739 58.678 19.567 1.000 37.619 172 ASP B CA 1
ATOM 5883 C C . ASP B 2 172 ? -6.293 57.805 20.703 1.000 36.928 172 ASP B C 1
ATOM 5884 O O . ASP B 2 172 ? -6.873 56.751 20.417 1.000 36.412 172 ASP B O 1
ATOM 5893 N N . SER B 2 173 ? -6.231 58.262 21.953 1.000 37.406 173 SER B N 1
ATOM 5894 C CA . SER B 2 173 ? -6.619 57.435 23.130 1.000 38.501 173 SER B CA 1
ATOM 5895 C C . SER B 2 173 ? -8.128 57.177 23.169 1.000 39.536 173 SER B C 1
ATOM 5896 O O . SER B 2 173 ? -8.524 56.298 23.886 1.000 42.654 173 SER B O 1
ATOM 5904 N N . LYS B 2 174 ? -8.940 57.974 22.484 1.000 40.512 174 LYS B N 1
ATOM 5905 C CA . LYS B 2 174 ? -10.411 57.891 22.544 1.000 42.426 174 LYS B CA 1
ATOM 5906 C C . LYS B 2 174 ? -10.932 57.080 21.346 1.000 40.372 174 LYS B C 1
ATOM 5907 O O . LYS B 2 174 ? -11.881 56.304 21.553 1.000 39.762 174 LYS B O 1
ATOM 5926 N N . ASP B 2 175 ? -10.385 57.250 20.132 1.000 35.823 175 ASP B N 1
ATOM 5927 C CA . ASP B 2 175 ? -10.981 56.545 18.973 1.000 35.543 175 ASP B CA 1
ATOM 5928 C C . ASP B 2 175 ? -9.968 55.641 18.249 1.000 34.108 175 ASP B C 1
ATOM 5929 O O . ASP B 2 175 ? -10.370 55.035 17.236 1.000 34.349 175 ASP B O 1
ATOM 5938 N N . SER B 2 176 ? -8.703 55.592 18.669 1.000 32.319 176 SER B N 1
ATOM 5939 C CA . SER B 2 176 ? -7.642 54.719 18.085 1.000 31.191 176 SER B CA 1
ATOM 5940 C C . SER B 2 176 ? -7.344 55.075 16.618 1.000 30.207 176 SER B C 1
ATOM 5941 O O . SER B 2 176 ? -6.837 54.209 15.907 1.000 29.519 176 SER B O 1
ATOM 5949 N N . THR B 2 177 ? -7.633 56.294 16.186 1.000 29.916 177 THR B N 1
ATOM 5950 C CA . THR B 2 177 ? -7.241 56.828 14.863 1.000 30.225 177 THR B CA 1
ATOM 5951 C C . THR B 2 177 ? -5.881 57.535 14.919 1.000 28.997 177 THR B C 1
ATOM 5952 O O . THR B 2 177 ? -5.259 57.681 16.030 1.000 27.674 177 THR B O 1
ATOM 5963 N N . TYR B 2 178 ? -5.386 57.867 13.734 1.000 27.480 178 TYR B N 1
ATOM 5964 C CA . TYR B 2 178 ? -4.209 58.725 13.518 1.000 27.714 178 TYR B CA 1
ATOM 5965 C C . TYR B 2 178 ? -4.696 60.001 12.835 1.000 27.790 178 TYR B C 1
ATOM 5966 O O . TYR B 2 178 ? -5.766 59.943 12.084 1.000 2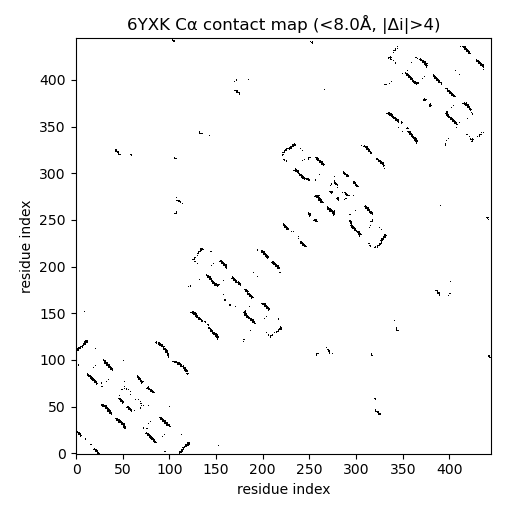6.759 178 TYR B O 1
ATOM 5984 N N . SER B 2 179 ? -3.917 61.080 12.967 1.000 27.256 179 SER B N 1
ATOM 5985 C CA . SER B 2 179 ? -4.054 62.259 12.085 1.000 28.917 179 SER B CA 1
ATOM 5986 C C . SER B 2 179 ? -2.688 62.569 11.461 1.000 28.674 179 SER B C 1
ATOM 5987 O O . SER B 2 179 ? -1.611 62.221 12.057 1.000 30.031 179 SER B O 1
ATOM 5995 N N . LEU B 2 180 ? -2.732 63.346 10.434 1.000 27.418 180 LEU B N 1
ATOM 5996 C CA . LEU B 2 180 ? -1.523 63.714 9.680 1.000 27.444 180 LEU B CA 1
ATOM 5997 C C . LEU B 2 180 ? -1.610 65.157 9.203 1.000 28.419 180 LEU B C 1
ATOM 5998 O O . LEU B 2 180 ? -2.637 65.573 8.615 1.000 28.238 180 LEU B O 1
ATOM 6014 N N . SER B 2 181 ? -0.483 65.867 9.326 1.000 28.794 181 SER B N 1
ATOM 6015 C CA . SER B 2 181 ? -0.221 67.242 8.833 1.000 28.437 181 SER B CA 1
ATOM 6016 C C . SER B 2 181 ? 0.851 67.188 7.778 1.000 27.571 181 SER B C 1
ATOM 6017 O O . SER B 2 181 ? 1.894 66.619 8.049 1.000 26.578 181 SER B O 1
ATOM 6025 N N . SER B 2 182 ? 0.582 67.733 6.619 1.000 28.089 182 SER B N 1
ATOM 6026 C CA . SER B 2 182 ? 1.567 67.886 5.522 1.000 28.133 182 SER B CA 1
ATOM 6027 C C . SER B 2 182 ? 1.733 69.382 5.285 1.000 29.604 182 SER B C 1
ATOM 6028 O O . SER B 2 182 ? 0.680 70.079 5.198 1.000 32.014 182 SER B O 1
ATOM 6036 N N . THR B 2 183 ? 2.967 69.896 5.174 1.000 29.139 183 THR B N 1
ATOM 6037 C CA . THR B 2 183 ? 3.202 71.309 4.851 1.000 29.196 183 THR B CA 1
ATOM 6038 C C . THR B 2 183 ? 3.924 71.387 3.499 1.000 29.698 183 THR B C 1
ATOM 6039 O O . THR B 2 183 ? 4.987 70.793 3.423 1.000 32.012 183 THR B O 1
ATOM 6050 N N . LEU B 2 184 ? 3.400 72.170 2.573 1.000 28.196 184 LEU B N 1
ATOM 6051 C CA . LEU B 2 184 ? 4.098 72.506 1.285 1.000 30.394 184 LEU B CA 1
ATOM 6052 C C . LEU B 2 184 ? 4.718 73.910 1.437 1.000 30.173 184 LEU B C 1
ATOM 6053 O O . LEU B 2 184 ? 3.985 74.866 1.698 1.000 31.634 184 LEU B O 1
ATOM 6069 N N . THR B 2 185 ? 6.019 74.063 1.324 1.000 31.486 185 THR B N 1
ATOM 6070 C CA . THR B 2 185 ? 6.686 75.382 1.469 1.000 33.382 185 THR B CA 1
ATOM 6071 C C . THR B 2 185 ? 7.182 75.908 0.134 1.000 35.015 185 THR B C 1
ATOM 6072 O O . THR B 2 185 ? 7.915 75.178 -0.546 1.000 34.185 185 THR B O 1
ATOM 6083 N N . LEU B 2 186 ? 6.729 77.102 -0.239 1.000 36.637 186 LEU B N 1
ATOM 6084 C CA . LEU B 2 186 ? 7.262 77.839 -1.414 1.000 37.736 186 LEU B CA 1
ATOM 6085 C C . LEU B 2 186 ? 7.689 79.222 -0.939 1.000 38.007 186 LEU B C 1
ATOM 6086 O O . LEU B 2 186 ? 7.075 79.751 0.057 1.000 36.924 186 LEU B O 1
ATOM 6102 N N . SER B 2 187 ? 8.538 79.871 -1.729 1.000 37.561 187 SER B N 1
ATOM 6103 C CA . SER B 2 187 ? 8.777 81.331 -1.670 1.000 37.798 187 SER B CA 1
ATOM 6104 C C . SER B 2 187 ? 7.444 82.005 -1.973 1.000 38.514 187 SER B C 1
ATOM 6105 O O . SER B 2 187 ? 6.669 81.462 -2.807 1.000 37.416 187 SER B O 1
ATOM 6113 N N . LYS B 2 188 ? 7.211 83.186 -1.406 1.000 38.954 188 LYS B N 1
ATOM 6114 C CA . LYS B 2 188 ? 6.036 83.998 -1.765 1.000 38.926 188 LYS B CA 1
ATOM 6115 C C . LYS B 2 188 ? 6.006 84.267 -3.287 1.000 40.362 188 LYS B C 1
ATOM 6116 O O . LYS B 2 188 ? 4.898 84.275 -3.914 1.000 37.365 188 LYS B O 1
ATOM 6135 N N . ALA B 2 189 ? 7.153 84.614 -3.849 1.000 41.129 189 ALA B N 1
ATOM 6136 C CA . ALA B 2 189 ? 7.249 84.919 -5.303 1.000 42.022 189 ALA B CA 1
ATOM 6137 C C . ALA B 2 189 ? 6.728 83.704 -6.074 1.000 42.152 189 ALA B C 1
ATOM 6138 O O . ALA B 2 189 ? 5.941 83.905 -7.038 1.000 44.770 189 ALA B O 1
ATOM 6145 N N . ASP B 2 190 ? 7.161 82.495 -5.700 1.000 42.149 190 ASP B N 1
ATOM 6146 C CA . ASP B 2 190 ? 6.726 81.219 -6.350 1.000 42.079 190 ASP B CA 1
ATOM 6147 C C . ASP B 2 190 ? 5.255 80.930 -6.079 1.000 40.640 190 ASP B C 1
ATOM 6148 O O . ASP B 2 190 ? 4.503 80.620 -7.037 1.000 40.294 190 ASP B O 1
ATOM 6157 N N . TYR B 2 191 ? 4.824 81.116 -4.838 1.000 38.367 191 TYR B N 1
ATOM 6158 C CA . TYR B 2 191 ? 3.403 80.976 -4.469 1.000 37.752 191 TYR B CA 1
ATOM 6159 C C . TYR B 2 191 ? 2.573 81.880 -5.395 1.000 40.037 191 TYR B C 1
ATOM 6160 O O . TYR B 2 191 ? 1.531 81.456 -5.930 1.000 40.886 191 TYR B O 1
ATOM 6178 N N . GLU B 2 192 ? 3.039 83.098 -5.652 1.000 41.424 192 GLU B N 1
ATOM 6179 C CA . GLU B 2 192 ? 2.163 84.089 -6.318 1.000 43.340 192 GLU B CA 1
ATOM 6180 C C . GLU B 2 192 ? 2.113 83.893 -7.834 1.000 42.619 192 GLU B C 1
ATOM 6181 O O . GLU B 2 192 ? 1.337 84.627 -8.441 1.000 41.717 192 GLU B O 1
ATOM 6193 N N . LYS B 2 193 ? 2.882 82.962 -8.402 1.000 42.089 193 LYS B N 1
ATOM 6194 C CA . LYS B 2 193 ? 2.907 82.656 -9.868 1.000 43.004 193 LYS B CA 1
ATOM 6195 C C . LYS B 2 193 ? 1.890 81.558 -10.232 1.000 41.583 193 LYS B C 1
ATOM 6196 O O . LYS B 2 193 ? 1.902 81.072 -11.370 1.000 38.156 193 LYS B O 1
ATOM 6215 N N . HIS B 2 194 ? 1.162 81.013 -9.255 1.000 39.894 194 HIS B N 1
ATOM 6216 C CA . HIS B 2 194 ? 0.256 79.866 -9.521 1.000 39.628 194 HIS B CA 1
ATOM 6217 C C . HIS B 2 194 ? -1.149 80.132 -8.996 1.000 39.626 194 HIS B C 1
ATOM 6218 O O . HIS B 2 194 ? -1.319 81.001 -8.083 1.000 39.895 194 HIS B O 1
ATOM 6233 N N . LYS B 2 195 ? -2.102 79.435 -9.604 1.000 37.966 195 LYS B N 1
ATOM 6234 C CA . LYS B 2 195 ? -3.542 79.555 -9.275 1.000 36.979 195 LYS B CA 1
ATOM 6235 C C . LYS B 2 195 ? -3.999 78.447 -8.331 1.000 35.074 195 LYS B C 1
ATOM 6236 O O . LYS B 2 195 ? -4.615 78.775 -7.311 1.000 36.182 195 LYS B O 1
ATOM 6255 N N . VAL B 2 196 ? -3.874 77.185 -8.756 1.000 33.632 196 VAL B N 1
ATOM 6256 C CA . VAL B 2 196 ? -4.617 76.062 -8.126 1.000 32.774 196 VAL B CA 1
ATOM 6257 C C . VAL B 2 196 ? -3.675 75.323 -7.159 1.000 31.854 196 VAL B C 1
ATOM 6258 O O . VAL B 2 196 ? -2.646 74.847 -7.567 1.000 31.992 196 VAL B O 1
ATOM 6271 N N . TYR B 2 197 ? -4.029 75.285 -5.884 1.000 29.759 197 TYR B N 1
ATOM 6272 C CA . TYR B 2 197 ? -3.226 74.590 -4.849 1.000 30.641 197 TYR B CA 1
ATOM 6273 C C . TYR B 2 197 ? -4.062 73.423 -4.363 1.000 29.777 197 TYR B C 1
ATOM 6274 O O . TYR B 2 197 ? -5.172 73.657 -3.835 1.000 30.075 197 TYR B O 1
ATOM 6292 N N . ALA B 2 198 ? -3.561 72.209 -4.520 1.000 30.180 198 ALA B N 1
ATOM 6293 C CA . ALA B 2 198 ? -4.388 70.992 -4.284 1.000 31.004 198 ALA B CA 1
ATOM 6294 C C . ALA B 2 198 ? -3.617 69.971 -3.406 1.000 30.868 198 ALA B C 1
ATOM 6295 O O . ALA B 2 198 ? -2.472 69.667 -3.643 1.000 29.740 198 ALA B O 1
ATOM 6302 N N . CYS B 2 199 ? -4.336 69.441 -2.435 1.000 31.382 199 CYS B N 1
ATOM 6303 C CA . CYS B 2 199 ? -3.940 68.344 -1.566 1.000 33.370 199 CYS B CA 1
ATOM 6304 C C . CYS B 2 199 ? -4.677 67.055 -2.020 1.000 33.284 199 CYS B C 1
ATOM 6305 O O . CYS B 2 199 ? -5.898 67.017 -1.864 1.000 33.316 199 CYS B O 1
ATOM 6312 N N . GLU B 2 200 ? -4.023 66.018 -2.571 1.000 34.349 200 GLU B N 1
ATOM 6313 C CA . GLU B 2 200 ? -4.686 64.746 -3.006 1.000 34.735 200 GLU B CA 1
ATOM 6314 C C . GLU B 2 200 ? -4.382 63.583 -2.042 1.000 33.307 200 GLU B C 1
ATOM 6315 O O . GLU B 2 200 ? -3.218 63.225 -1.885 1.000 32.700 200 GLU B O 1
ATOM 6327 N N . VAL B 2 201 ? -5.429 62.950 -1.500 1.000 33.138 201 VAL B N 1
ATOM 6328 C CA . VAL B 2 201 ? -5.298 61.902 -0.469 1.000 32.916 201 VAL B CA 1
ATOM 6329 C C . VAL B 2 201 ? -5.761 60.508 -0.938 1.000 31.152 201 VAL B C 1
ATOM 6330 O O . VAL B 2 201 ? -6.852 60.350 -1.470 1.000 30.832 201 VAL B O 1
ATOM 6343 N N . THR B 2 202 ? -4.908 59.520 -0.694 1.000 31.203 202 THR B N 1
ATOM 6344 C CA . THR B 2 202 ? -5.148 58.084 -0.969 1.000 32.280 202 THR B CA 1
ATOM 6345 C C . THR B 2 202 ? -5.114 57.300 0.339 1.000 32.162 202 THR B C 1
ATOM 6346 O O . THR B 2 202 ? -4.148 57.444 1.102 1.000 32.810 202 THR B O 1
ATOM 6357 N N . HIS B 2 203 ? -6.188 56.585 0.652 1.000 32.530 203 HIS B N 1
ATOM 6358 C CA . HIS B 2 203 ? -6.322 55.813 1.919 1.000 31.620 203 HIS B CA 1
ATOM 6359 C C . HIS B 2 203 ? -7.286 54.667 1.662 1.000 32.478 203 HIS B C 1
ATOM 6360 O O . HIS B 2 203 ? -8.245 54.807 0.871 1.000 31.246 203 HIS B O 1
ATOM 6375 N N . GLN B 2 204 ? -6.949 53.542 2.253 1.000 34.065 204 GLN B N 1
ATOM 6376 C CA . GLN B 2 204 ? -7.760 52.304 2.267 1.000 36.789 204 GLN B CA 1
ATOM 6377 C C . GLN B 2 204 ? -9.234 52.589 2.608 1.000 36.539 204 GLN B C 1
ATOM 6378 O O . GLN B 2 204 ? -10.054 51.836 2.075 1.000 35.957 204 GLN B O 1
ATOM 6392 N N . GLY B 2 205 ? -9.562 53.599 3.450 1.000 34.213 205 GLY B N 1
ATOM 6393 C CA . GLY B 2 205 ? -10.958 53.935 3.825 1.000 34.135 205 GLY B CA 1
ATOM 6394 C C . GLY B 2 205 ? -11.691 54.635 2.669 1.000 34.736 205 GLY B C 1
ATOM 6395 O O . GLY B 2 205 ? -12.907 54.835 2.784 1.000 34.763 205 GLY B O 1
ATOM 6399 N N . LEU B 2 206 ? -10.976 55.122 1.661 1.000 33.815 206 LEU B N 1
ATOM 6400 C CA . LEU B 2 206 ? -11.592 55.921 0.567 1.000 36.208 206 LEU B CA 1
ATOM 6401 C C . LEU B 2 206 ? -11.732 55.015 -0.647 1.000 37.647 206 LEU B C 1
ATOM 6402 O O . LEU B 2 206 ? -10.829 54.216 -0.881 1.000 41.452 206 LEU B O 1
ATOM 6418 N N . SER B 2 207 ? -12.828 55.156 -1.353 1.000 38.870 207 SER B N 1
ATOM 6419 C CA . SER B 2 207 ? -13.207 54.328 -2.518 1.000 41.189 207 SER B CA 1
ATOM 6420 C C . SER B 2 207 ? -12.404 54.821 -3.721 1.000 40.470 207 SER B C 1
ATOM 6421 O O . SER B 2 207 ? -12.174 54.049 -4.641 1.000 40.613 207 SER B O 1
ATOM 6429 N N . SER B 2 208 ? -12.070 56.101 -3.693 1.000 40.577 208 SER B N 1
ATOM 6430 C CA . SER B 2 208 ? -11.180 56.783 -4.657 1.000 40.586 208 SER B CA 1
ATOM 6431 C C . SER B 2 208 ? -10.466 57.909 -3.921 1.000 39.791 208 SER B C 1
ATOM 6432 O O . SER B 2 208 ? -10.832 58.276 -2.773 1.000 39.260 208 SER B O 1
ATOM 6440 N N . PRO B 2 209 ? -9.364 58.453 -4.494 1.000 40.160 209 PRO B N 1
ATOM 6441 C CA . PRO B 2 209 ? -8.603 59.526 -3.835 1.000 38.484 209 PRO B CA 1
ATOM 6442 C C . PRO B 2 209 ? -9.455 60.801 -3.699 1.000 38.665 209 PRO B C 1
ATOM 6443 O O . PRO B 2 209 ? -10.305 61.132 -4.564 1.000 38.123 209 PRO B O 1
ATOM 6454 N N . VAL B 2 210 ? -9.274 61.468 -2.573 1.000 37.529 210 VAL B N 1
ATOM 6455 C CA . VAL B 2 210 ? -9.961 62.729 -2.241 1.000 38.354 210 VAL B CA 1
ATOM 6456 C C . VAL B 2 210 ? -8.992 63.888 -2.450 1.000 37.162 210 VAL B C 1
ATOM 6457 O O . VAL B 2 210 ? -7.871 63.872 -1.937 1.000 36.386 210 VAL B O 1
ATOM 6470 N N . THR B 2 211 ? -9.422 64.877 -3.214 1.000 37.208 211 THR B N 1
ATOM 6471 C CA . THR B 2 211 ? -8.670 66.130 -3.421 1.000 36.373 211 THR B CA 1
ATOM 6472 C C . THR B 2 211 ? -9.384 67.306 -2.777 1.000 34.930 211 THR B C 1
ATOM 6473 O O . THR B 2 211 ? -10.553 67.480 -3.039 1.000 36.194 211 THR B O 1
ATOM 6484 N N . LYS B 2 212 ? -8.660 68.143 -2.054 1.000 33.880 212 LYS B N 1
ATOM 6485 C CA . LYS B 2 212 ? -9.152 69.461 -1.572 1.000 34.706 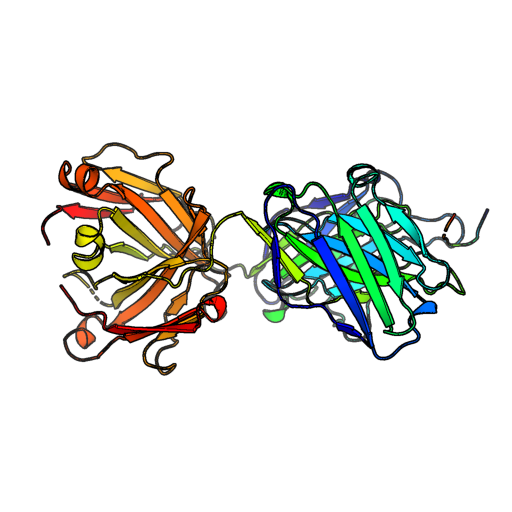212 LYS B CA 1
ATOM 6486 C C . LYS B 2 212 ? -8.278 70.547 -2.210 1.000 33.068 212 LYS B C 1
ATOM 6487 O O . LYS B 2 212 ? -7.149 70.310 -2.420 1.000 34.364 212 LYS B O 1
ATOM 6506 N N . SER B 2 213 ? -8.810 71.682 -2.612 1.000 32.914 213 SER B N 1
ATOM 6507 C CA . SER B 2 213 ? -7.995 72.667 -3.335 1.000 32.840 213 SER B CA 1
ATOM 6508 C C . SER B 2 213 ? -8.608 74.048 -3.159 1.000 32.764 213 SER B C 1
ATOM 6509 O O . SER B 2 213 ? -9.691 74.125 -2.601 1.000 33.582 213 SER B O 1
ATOM 6517 N N . PHE B 2 214 ? -7.833 75.094 -3.433 1.000 32.752 214 PHE B N 1
ATOM 6518 C CA . PHE B 2 214 ? -8.305 76.488 -3.438 1.000 33.877 214 PHE B CA 1
ATOM 6519 C C . PHE B 2 214 ? -7.574 77.160 -4.584 1.000 35.663 214 PHE B C 1
ATOM 6520 O O . PHE B 2 214 ? -6.539 76.624 -5.021 1.000 35.673 214 PHE B O 1
ATOM 6537 N N . ASN B 2 215 ? -8.179 78.224 -5.102 1.000 37.892 215 ASN B N 1
ATOM 6538 C CA . ASN B 2 215 ? -7.561 79.214 -6.014 1.000 39.072 215 ASN B CA 1
ATOM 6539 C C . ASN B 2 215 ? -6.941 80.335 -5.180 1.000 40.281 215 ASN B C 1
ATOM 6540 O O . ASN B 2 215 ? -7.643 80.838 -4.262 1.000 42.070 215 ASN B O 1
ATOM 6551 N N . ARG B 2 216 ? -5.655 80.620 -5.388 1.000 41.178 216 ARG B N 1
ATOM 6552 C CA . ARG B 2 216 ? -4.971 81.748 -4.706 1.000 43.947 216 ARG B CA 1
ATOM 6553 C C . ARG B 2 216 ? -5.854 82.986 -4.899 1.000 46.739 216 ARG B C 1
ATOM 6554 O O . ARG B 2 216 ? -6.290 83.228 -6.065 1.000 42.256 216 ARG B O 1
ATOM 6575 N N . GLY B 2 217 ? -6.148 83.713 -3.817 1.000 47.563 217 GLY B N 1
ATOM 6576 C CA . GLY B 2 217 ? -7.080 84.854 -3.854 1.000 53.237 217 GLY B CA 1
ATOM 6577 C C . GLY B 2 217 ? -8.330 84.516 -3.088 1.000 58.923 217 GLY B C 1
ATOM 6578 O O . GLY B 2 217 ? -9.349 84.250 -3.760 1.000 55.125 217 GLY B O 1
ATOM 6582 N N . CYS B 2 218 ? -8.135 84.324 -1.762 1.000 71.755 218 CYS B N 1
ATOM 6583 C CA . CYS B 2 218 ? -9.087 84.466 -0.609 1.000 77.508 218 CYS B CA 1
ATOM 6584 C C . CYS B 2 218 ? -8.307 84.528 0.711 1.000 80.497 218 CYS B C 1
ATOM 6585 O O . CYS B 2 218 ? -8.133 85.621 1.239 1.000 83.377 218 CYS B O 1
ATOM 6593 N N . SER C 3 7 ? 36.478 28.750 32.210 1.000 52.717 1 SER C N 1
ATOM 6594 C CA . SER C 3 7 ? 35.016 28.495 32.013 1.000 49.947 1 SER C CA 1
ATOM 6595 C C . SER C 3 7 ? 34.274 29.011 33.224 1.000 46.288 1 SER C C 1
ATOM 6596 O O . SER C 3 7 ? 34.775 28.819 34.394 1.000 46.079 1 SER C O 1
ATOM 6604 N N . SER C 3 8 ? 33.196 29.742 32.990 1.000 42.716 2 SER C N 1
ATOM 6605 C CA . SER C 3 8 ? 32.428 30.279 34.130 1.000 38.712 2 SER C CA 1
ATOM 6606 C C . SER C 3 8 ? 31.027 29.708 34.064 1.000 36.182 2 SER C C 1
ATOM 6607 O O . SER C 3 8 ? 30.515 29.499 32.916 1.000 32.172 2 SER C O 1
ATOM 6615 N N . ALA C 3 9 ? 30.413 29.476 35.245 1.000 32.024 3 ALA C N 1
ATOM 6616 C CA . ALA C 3 9 ? 29.023 29.008 35.350 1.000 30.552 3 ALA C CA 1
ATOM 6617 C C . ALA C 3 9 ? 28.097 30.064 34.709 1.000 29.495 3 ALA C C 1
ATOM 6618 O O . ALA C 3 9 ? 27.077 29.749 34.182 1.000 29.096 3 ALA C O 1
ATOM 6625 N N . VAL C 3 10 ? 28.447 31.339 34.801 1.000 29.704 4 VAL C N 1
ATOM 6626 C CA . VAL C 3 10 ? 27.594 32.480 34.366 1.000 28.724 4 VAL C CA 1
ATOM 6627 C C . VAL C 3 10 ? 28.352 33.241 33.296 1.000 26.305 4 VAL C C 1
ATOM 6628 O O . VAL C 3 10 ? 29.530 33.021 33.272 1.000 25.949 4 VAL C O 1
ATOM 6664 N N . LEU C 3 12 ? 29.829 36.582 32.482 1.000 30.918 6 LEU C N 1
ATOM 6665 C CA . LEU C 3 12 ? 30.487 37.644 33.278 1.000 31.957 6 LEU C CA 1
ATOM 6666 C C . LEU C 3 12 ? 30.613 38.867 32.371 1.000 33.281 6 LEU C C 1
ATOM 6667 O O . LEU C 3 12 ? 31.006 38.616 31.201 1.000 32.527 6 LEU C O 1
ATOM 6706 N N . SER C 3 14 ? 32.824 41.339 32.836 1.000 41.827 8 SER C N 1
ATOM 6707 C CA . SER C 3 14 ? 34.189 41.763 32.435 1.000 45.987 8 SER C CA 1
ATOM 6708 C C . SER C 3 14 ? 34.979 40.710 31.628 1.000 50.051 8 SER C C 1
ATOM 6709 O O . SER C 3 14 ? 36.067 41.099 31.186 1.000 54.981 8 SER C O 1
ATOM 6717 N N . SER C 3 15 ? 34.495 39.488 31.350 1.000 53.719 9 SER C N 1
ATOM 6718 C CA . SER C 3 15 ? 35.293 38.457 30.608 1.000 62.659 9 SER C CA 1
ATOM 6719 C C . SER C 3 15 ? 35.694 38.961 29.204 1.000 64.844 9 SER C C 1
ATOM 6720 O O . SER C 3 15 ? 34.901 39.593 28.504 1.000 64.907 9 SER C O 1
#

Sequence (445 aa):
VQLVQPGAEVMQPGASMKVPCETSGYIFNDYYLHWVRQAPGLGLEWMGWIAPKTGVTKFAQKFQGRVNMTADSSVNTSYLEMTGLTFDDTAVYFCARGTYLPVDESAAFDVWGLGTDVTVSSASTKGPSVFPLAPSSKSGTAALGCLVKDYFPEPVTVSWNSGALTSGVHTFPAVLQSSGLFSLSSVVTVPSSSLGTQTYICNVNHKPSNTKVDKRVEPKDIEMTQYPDSLAVFLGERATVNCKSSQSVLHWGNDKNYFAWYQQKRGQAPKLLISSSSARESGVPDRFSGSGSGTDFNLTISSLQAEDVAVYFCQQYYEAPYTFGQGTRLEIKTVAAPSVFIFPPSDEQLKSGTASVVCLLNNFYPREAKVQWKVDNALQSGNSQESVTEQDSKDSTYSLSSTLTLSKADYEKHKVYACEVTHQGLSSPVTKSFNRGCSSAVLSS